Protein AF-A0A3N5KAL6-F1 (afdb_monomer)

Nearest PDB structures (foldseek):
  6qvi-assembly3_C  TM=2.677E-01  e=1.259E-05  Thermus thermophilus HB27

Foldseek 3Di:
DVVVVVVVVVVVVVVVVVVVVVQVVQLVVQLVVQVVQQVVLVVVVQVVCLVPVPDQWDFQCDDPQKGKTKGWDADPDPLDRKIKIWMKIWHDDVPGIRIWIKIFMKALWDLPQLAQEEAQAEEAAFEAPDLPDPPFFEEFAFACVQFFDDCPRGTDQAGEYEYPDHYYAHYSYHGSHEYEYDHDPDDDDDDDHYDHDDDGDDAFADDPDDADEEPQAEALGEAEDEPDEHHYQEYHAYHNYEYEYDAYEYEYEYQAEYEEEELYEYYDGVGYAYEYEYNHHPLDAHEYAYEYNYEHRYEYHELRYEYEYYAAAEYNAHYYYNYYAYPQPPVPPDDDHHNHHYYTHHHPNSSPNIDRRVRGIDTDPPRIDIDDD

Mean predicted aligned error: 8.41 Å

pLDDT: mean 84.39, std 14.91, range [38.31, 98.56]

Solvent-accessible surface area (backbone atoms only — not comparable to full-atom values): 18563 Å² total; per-residue (Å²): 109,68,68,61,53,50,52,52,53,52,52,53,51,52,53,52,51,54,55,48,51,52,51,52,52,52,50,51,52,34,36,53,49,6,42,53,28,15,52,53,42,47,54,48,50,37,54,46,36,36,77,36,80,78,60,62,57,51,72,69,43,77,42,88,89,27,32,23,30,36,45,47,44,77,35,95,73,63,89,52,64,30,33,33,35,40,18,41,6,36,18,82,47,97,94,53,67,27,65,27,37,38,37,34,38,32,25,19,46,44,56,74,41,76,33,33,36,34,8,56,71,20,40,23,48,48,31,20,70,44,80,82,47,82,74,48,14,35,34,30,21,24,36,61,89,80,41,61,95,33,82,82,85,34,44,29,68,65,23,33,37,33,21,31,99,50,7,44,43,48,26,54,49,51,66,49,38,39,42,20,51,54,74,59,93,70,89,62,78,82,85,93,46,81,49,81,72,72,87,77,86,71,82,36,51,54,76,99,66,83,66,40,69,53,79,55,38,47,64,63,29,73,50,75,37,68,54,42,80,45,43,23,44,28,44,43,31,26,38,47,13,34,38,36,47,70,77,43,65,30,37,39,41,26,49,38,42,33,42,35,28,35,49,21,33,38,32,38,83,83,63,39,52,34,36,40,36,34,32,43,48,73,82,59,82,24,40,39,38,40,24,39,48,23,37,36,25,26,36,39,44,12,58,46,18,39,33,28,46,17,40,50,20,38,35,44,20,26,39,34,18,12,22,35,35,36,76,55,62,64,72,87,85,50,93,54,45,20,78,36,21,47,32,37,39,16,32,58,65,42,40,77,45,69,46,66,32,84,56,54,45,40,74,43,84,89,43,70,42,79,53,84,132

Secondary structure (DSSP, 8-state):
-HHHHHHHHHHHHHHHHHHHHHHHHHHHHHHHHHHHHHHHHHHHHHHHHHH-TT--EEEEEEETTEEEEEEEEE-SS-SSSEEEEEEEEEEEETTEEEEEEEEEEEESEE--TTSSEEESSS-EEEEBS-SS-SSPEEEEEE-GGGSS--TTTSEES--EEEESSS-EEEESEEESSEEES-B--SS------BPPP-PPPPPPPPPS-PPBPP--B-TT-EEEEPSEEEEES-EEE-TT-EEEESSS-EEEEESS-EEE-TT-EES-SSS---EEEES-S--S-EEEEE-TT-EEEEEEEEEEEEEE--TT-EEEEEEEEEEEE-TT--TTSS---BSS--EEEEEGGGGG--EE-SS--EEPTT--EEE--

Sequence (373 aa):
MLVMAVLLLAGTAFLTISSTEDQIAHNQAASAHALLSAEAGLHRAIARLSADATYAGETGVPLGSGTASIGVSTAAQQVCLSKDLDVVASVAVRGGQAQSRIRATADQAIYPFRWSLFAANGPLILSSLDASASPRSGVDSYDSRLGPYDAVVNGGGRANVGARGSGVILANVDLLGGAAGEWVTSSPTAATHLGRAGETPVPLAEPSATWSDDPNVEAGGTLTLAPGTHYYTSLTLGNDARVLAASGPVTLYVRGNVEAGNNVVIGAEPGEKPLLVTNSGTGALSTFRTGEDFHLYGGLYGTNTNVVLGDRTIIHGSVIGRRISGPLSSWEDGPCCNQKAPTVHFDRAMTNRAVCTHSAFSIRRGTWREIFP

Structure (mmCIF, N/CA/C/O backbone):
data_AF-A0A3N5KAL6-F1
#
_entry.id   AF-A0A3N5KAL6-F1
#
loop_
_atom_site.group_PDB
_atom_site.id
_atom_site.type_symbol
_atom_site.label_atom_id
_atom_site.label_alt_id
_atom_site.label_comp_id
_atom_site.label_asym_id
_atom_site.label_entity_id
_atom_site.label_seq_id
_atom_site.pdbx_PDB_ins_code
_atom_site.Cartn_x
_atom_site.Cartn_y
_atom_site.Cartn_z
_atom_site.occupancy
_atom_site.B_iso_or_equiv
_atom_site.auth_seq_id
_atom_site.auth_comp_id
_atom_site.auth_asym_id
_atom_site.auth_atom_id
_atom_site.pdbx_PDB_model_num
ATOM 1 N N . MET A 1 1 ? -62.254 -3.203 50.223 1.00 82.00 1 MET A N 1
ATOM 2 C CA . MET A 1 1 ? -60.912 -3.813 50.384 1.00 82.00 1 MET A CA 1
ATOM 3 C C . MET A 1 1 ? -60.319 -4.312 49.069 1.00 82.00 1 MET A C 1
ATOM 5 O O . MET A 1 1 ? -59.157 -4.028 48.824 1.00 82.00 1 MET A O 1
ATOM 9 N N . LEU A 1 2 ? -61.091 -4.971 48.194 1.00 91.94 2 LEU A N 1
ATOM 10 C CA . LEU A 1 2 ? -60.580 -5.515 46.925 1.00 91.94 2 LEU A CA 1
ATOM 11 C C . LEU A 1 2 ? -59.932 -4.458 46.003 1.00 91.94 2 LEU A C 1
ATOM 13 O O . LEU A 1 2 ? -58.840 -4.681 45.500 1.00 91.94 2 LEU A O 1
ATOM 17 N N . VAL A 1 3 ? -60.532 -3.269 45.871 1.00 91.38 3 VAL A N 1
ATOM 18 C CA . VAL A 1 3 ? -59.971 -2.163 45.062 1.00 91.38 3 VAL A CA 1
ATOM 19 C C . VAL A 1 3 ? -58.605 -1.687 45.580 1.00 91.38 3 VAL A C 1
ATOM 21 O O . VAL A 1 3 ? -57.692 -1.463 44.797 1.00 91.38 3 VAL A O 1
ATOM 24 N N . MET A 1 4 ? -58.435 -1.593 46.902 1.00 94.25 4 MET A N 1
ATOM 25 C CA . MET A 1 4 ? -57.161 -1.215 47.532 1.00 94.25 4 MET A CA 1
ATOM 26 C C . MET A 1 4 ? -56.073 -2.271 47.298 1.00 94.25 4 MET A C 1
ATOM 28 O O . MET A 1 4 ? -54.943 -1.922 46.974 1.00 94.25 4 MET A O 1
ATOM 32 N N . ALA A 1 5 ? -56.422 -3.559 47.394 1.00 93.88 5 ALA A N 1
ATOM 33 C CA . ALA A 1 5 ? -55.487 -4.648 47.115 1.00 93.88 5 ALA A CA 1
ATOM 34 C C . ALA A 1 5 ? -55.029 -4.651 45.645 1.00 93.88 5 ALA A C 1
ATOM 36 O O . ALA A 1 5 ? -53.842 -4.807 45.374 1.00 93.88 5 ALA A O 1
ATOM 37 N N . VAL A 1 6 ? -55.945 -4.409 44.701 1.00 93.62 6 VAL A N 1
ATOM 38 C CA . VAL A 1 6 ? -55.619 -4.323 43.268 1.00 93.62 6 VAL A CA 1
ATOM 39 C C . VAL A 1 6 ? -54.725 -3.119 42.963 1.00 93.62 6 VAL A C 1
ATOM 41 O O . VAL A 1 6 ? -53.752 -3.265 42.228 1.00 93.62 6 VAL A O 1
ATOM 44 N N . LEU A 1 7 ? -54.992 -1.949 43.554 1.00 94.31 7 LEU A N 1
ATOM 45 C CA . LEU A 1 7 ? -54.148 -0.761 43.369 1.00 94.31 7 LEU A CA 1
ATOM 46 C C . LEU A 1 7 ? -52.735 -0.959 43.930 1.00 94.31 7 LEU A C 1
ATOM 48 O O . LEU A 1 7 ? -51.768 -0.512 43.319 1.00 94.31 7 LEU A O 1
ATOM 52 N N . LEU A 1 8 ? -52.602 -1.660 45.057 1.00 96.38 8 LEU A N 1
ATOM 53 C CA . LEU A 1 8 ? -51.301 -1.952 45.656 1.00 96.38 8 LEU A CA 1
ATOM 54 C C . LEU A 1 8 ? -50.504 -2.973 44.824 1.00 96.38 8 LEU A C 1
ATOM 56 O O . LEU A 1 8 ? -49.303 -2.798 44.618 1.00 96.38 8 LEU A O 1
ATOM 60 N N . LEU A 1 9 ? -51.170 -3.993 44.272 1.00 94.19 9 LEU A N 1
ATOM 61 C CA . LEU A 1 9 ? -50.557 -4.940 43.332 1.00 94.19 9 LEU A CA 1
ATOM 62 C C . LEU A 1 9 ? -50.134 -4.258 42.024 1.00 94.19 9 LEU A C 1
ATOM 64 O O . LEU A 1 9 ? -49.019 -4.467 41.555 1.00 94.19 9 LEU A O 1
ATOM 68 N N . ALA A 1 10 ? -50.982 -3.395 41.462 1.00 92.62 10 ALA A N 1
ATOM 69 C CA . ALA A 1 10 ? -50.636 -2.630 40.269 1.00 92.62 10 ALA A CA 1
ATOM 70 C C . ALA A 1 10 ? -49.452 -1.685 40.538 1.00 92.62 10 ALA A C 1
ATOM 72 O O . ALA A 1 10 ? -48.491 -1.672 39.774 1.00 92.62 10 ALA A O 1
ATOM 73 N N . GLY A 1 11 ? -49.471 -0.946 41.653 1.00 95.75 11 GLY A N 1
ATOM 74 C CA . GLY A 1 11 ? -48.394 -0.025 42.028 1.00 95.75 11 GLY A CA 1
ATOM 75 C C . GLY A 1 11 ? -47.047 -0.723 42.239 1.00 95.75 11 GLY A C 1
ATOM 76 O O . GLY A 1 11 ? -46.027 -0.258 41.737 1.00 95.75 11 GLY A O 1
ATOM 77 N N . THR A 1 12 ? -47.033 -1.870 42.922 1.00 95.12 12 THR A N 1
ATOM 78 C CA . THR A 1 12 ? -45.804 -2.665 43.119 1.00 95.12 12 THR A CA 1
ATOM 79 C C . THR A 1 12 ? -45.273 -3.256 41.811 1.00 95.12 12 THR A C 1
ATOM 81 O O . THR A 1 12 ? -44.060 -3.248 41.592 1.00 95.12 12 THR A O 1
ATOM 84 N N . ALA A 1 13 ? -46.154 -3.693 40.906 1.00 92.50 13 ALA A N 1
ATOM 85 C CA . ALA A 1 13 ? -45.764 -4.143 39.572 1.00 92.50 13 ALA A CA 1
ATOM 86 C C . ALA A 1 13 ? -45.137 -3.008 38.742 1.00 92.50 13 ALA A C 1
ATOM 88 O O . ALA A 1 13 ? -44.054 -3.194 38.188 1.00 92.50 13 ALA A O 1
ATOM 89 N N . PHE A 1 14 ? -45.744 -1.814 38.719 1.00 93.81 14 PHE A N 1
ATOM 90 C CA . PHE A 1 14 ? -45.189 -0.651 38.011 1.00 93.81 14 PHE A CA 1
ATOM 91 C C . PHE A 1 14 ? -43.823 -0.222 38.553 1.00 93.81 14 PHE A C 1
ATOM 93 O O . PHE A 1 14 ? -42.915 0.044 37.769 1.00 93.81 14 PHE A O 1
ATOM 100 N N . LEU A 1 15 ? -43.644 -0.202 39.878 1.00 94.75 15 LEU A N 1
ATOM 101 C CA . LEU A 1 15 ? -42.353 0.129 40.489 1.00 94.75 15 LEU A CA 1
ATOM 102 C C . LEU A 1 15 ? -41.271 -0.903 40.147 1.00 94.75 15 LEU A C 1
ATOM 104 O O . LEU A 1 15 ? -40.118 -0.538 39.929 1.00 94.75 15 LEU A O 1
ATOM 108 N N . THR A 1 16 ? -41.642 -2.181 40.059 1.00 93.44 16 THR A N 1
ATOM 109 C CA . THR A 1 16 ? -40.709 -3.260 39.707 1.00 93.44 16 THR A CA 1
ATOM 110 C C . THR A 1 16 ? -40.307 -3.188 38.233 1.00 93.44 16 THR A C 1
ATOM 112 O O . THR A 1 16 ? -39.123 -3.314 37.921 1.00 93.44 16 THR A O 1
ATOM 115 N N . ILE A 1 17 ? -41.260 -2.928 37.330 1.00 93.00 17 ILE A N 1
ATOM 116 C CA . ILE A 1 17 ? -40.985 -2.716 35.900 1.00 93.00 17 ILE A CA 1
ATOM 117 C C . ILE A 1 17 ? -40.085 -1.491 35.723 1.00 93.00 17 ILE A C 1
ATOM 119 O O . ILE A 1 17 ? -39.024 -1.610 35.122 1.00 93.00 17 ILE A O 1
ATOM 123 N N . SER A 1 18 ? -40.435 -0.359 36.341 1.00 94.88 18 SER A N 1
ATOM 124 C CA . SER A 1 18 ? -39.641 0.872 36.262 1.00 94.88 18 SER A CA 1
ATOM 125 C C . SER A 1 18 ? -38.220 0.683 36.809 1.00 94.88 18 SER A C 1
ATOM 127 O O . SER A 1 18 ? -37.261 1.112 36.175 1.00 94.88 18 SER A O 1
ATOM 129 N N . SER A 1 19 ? -38.053 -0.029 37.931 1.00 93.38 19 SER A N 1
ATOM 130 C CA . SER A 1 19 ? -36.722 -0.354 38.459 1.00 93.38 19 SER A CA 1
ATOM 131 C C . SER A 1 19 ? -35.933 -1.297 37.547 1.00 93.38 19 SER A C 1
ATOM 133 O O . SER A 1 19 ? -34.705 -1.241 37.550 1.00 93.38 19 SER A O 1
ATOM 135 N N . THR A 1 20 ? -36.603 -2.189 36.816 1.00 93.62 20 THR A N 1
ATOM 136 C CA . THR A 1 20 ? -35.945 -3.113 35.881 1.00 93.62 20 THR A CA 1
ATOM 137 C C . THR A 1 20 ? -35.507 -2.372 34.620 1.00 93.62 20 THR A C 1
ATOM 139 O O . THR A 1 20 ? -34.385 -2.559 34.161 1.00 93.62 20 THR A O 1
ATOM 142 N N . GLU A 1 21 ? -36.350 -1.485 34.091 1.00 94.62 21 GLU A N 1
ATOM 143 C CA . GLU A 1 21 ? -36.026 -0.632 32.943 1.00 94.62 21 GLU A CA 1
ATOM 144 C C . GLU A 1 21 ? -34.865 0.319 33.250 1.00 94.62 21 GLU A C 1
ATOM 146 O O . GLU A 1 21 ? -33.948 0.428 32.440 1.00 94.62 21 GLU A O 1
ATOM 151 N N . ASP A 1 22 ? -34.846 0.932 34.439 1.00 93.69 22 ASP A N 1
ATOM 152 C CA . ASP A 1 22 ? -33.732 1.778 34.887 1.00 93.69 22 ASP A CA 1
ATOM 153 C C . ASP A 1 22 ? -32.416 0.984 34.972 1.00 93.69 22 ASP A C 1
ATOM 155 O O . ASP A 1 22 ? -31.379 1.423 34.474 1.00 93.69 22 ASP A O 1
ATOM 159 N N . GLN A 1 23 ? -32.456 -0.244 35.505 1.00 92.38 23 GLN A N 1
ATOM 160 C CA . GLN A 1 23 ? -31.284 -1.126 35.534 1.00 92.38 23 GLN A CA 1
ATOM 161 C C . GLN A 1 23 ? -30.815 -1.529 34.131 1.00 92.38 23 GLN A C 1
ATOM 163 O O . GLN A 1 23 ? -29.610 -1.545 33.874 1.00 92.38 23 GLN A O 1
ATOM 168 N N . ILE A 1 24 ? -31.736 -1.836 33.213 1.00 91.69 24 ILE A N 1
ATOM 169 C CA . ILE A 1 24 ? -31.400 -2.162 31.821 1.00 91.69 24 ILE A CA 1
ATOM 170 C C . ILE A 1 24 ? -30.761 -0.953 31.137 1.00 91.69 24 ILE A C 1
ATOM 172 O O . ILE A 1 24 ? -29.702 -1.099 30.527 1.00 91.69 24 ILE A O 1
ATOM 176 N N . ALA A 1 25 ? -31.354 0.234 31.274 1.00 93.75 25 ALA A N 1
ATOM 177 C CA . ALA A 1 25 ? -30.825 1.465 30.696 1.00 93.75 25 ALA A CA 1
ATOM 178 C C . ALA A 1 25 ? -29.429 1.789 31.250 1.00 93.75 25 ALA A C 1
ATOM 180 O O . ALA A 1 25 ? -28.516 2.110 30.487 1.00 93.75 25 ALA A O 1
ATOM 181 N N . HIS A 1 26 ? -29.226 1.629 32.561 1.00 93.75 26 HIS A N 1
ATOM 182 C CA . HIS A 1 26 ? -27.926 1.838 33.194 1.00 93.75 26 HIS A CA 1
ATOM 183 C C . HIS A 1 26 ? -26.874 0.829 32.710 1.00 93.75 26 HIS A C 1
ATOM 185 O O . HIS A 1 26 ? -25.746 1.213 32.400 1.00 93.75 26 HIS A O 1
ATOM 191 N N . ASN A 1 27 ? -27.241 -0.449 32.576 1.00 92.44 27 ASN A N 1
ATOM 192 C CA . ASN A 1 27 ? -26.346 -1.488 32.062 1.00 92.44 27 ASN A CA 1
ATOM 193 C C . ASN A 1 27 ? -25.993 -1.269 30.583 1.00 92.44 27 ASN A C 1
ATOM 195 O O . ASN A 1 27 ? -24.839 -1.455 30.199 1.00 92.44 27 ASN A O 1
ATOM 199 N N . GLN A 1 28 ? -26.951 -0.834 29.757 1.00 94.25 28 GLN A N 1
ATOM 200 C CA . GLN A 1 28 ? -26.705 -0.479 28.356 1.00 94.25 28 GLN A CA 1
ATOM 201 C C . GLN A 1 28 ? -25.764 0.723 28.239 1.00 94.25 28 GLN A C 1
ATOM 203 O O . GLN A 1 28 ? -24.794 0.670 27.483 1.00 94.25 28 GLN A O 1
ATOM 208 N N . ALA A 1 29 ? -25.996 1.777 29.028 1.00 95.69 29 ALA A N 1
ATOM 209 C CA . ALA A 1 29 ? -25.113 2.939 29.069 1.00 95.69 29 ALA A CA 1
ATOM 210 C C . ALA A 1 29 ? -23.692 2.552 29.511 1.00 95.69 29 ALA A C 1
ATOM 212 O O . ALA A 1 29 ? -22.712 2.961 28.890 1.00 95.69 29 ALA A O 1
ATOM 213 N N . ALA A 1 30 ? -23.565 1.707 30.535 1.00 95.56 30 ALA A N 1
ATOM 214 C CA . ALA A 1 30 ? -22.272 1.238 31.014 1.00 95.56 30 ALA A CA 1
ATOM 215 C C . ALA A 1 30 ? -21.548 0.319 30.019 1.00 95.56 30 ALA A C 1
ATOM 217 O O . ALA A 1 30 ? -20.328 0.396 29.905 1.00 95.56 30 ALA A O 1
ATOM 218 N N . SER A 1 31 ? -22.277 -0.515 29.272 1.00 94.75 31 SER A N 1
ATOM 219 C CA . SER A 1 31 ? -21.713 -1.329 28.189 1.00 94.75 31 SER A CA 1
ATOM 220 C C . SER A 1 31 ? -21.174 -0.452 27.056 1.00 94.75 31 SER A C 1
ATOM 222 O O . SER A 1 31 ? -20.032 -0.640 26.635 1.00 94.75 31 SER A O 1
ATOM 224 N N . ALA A 1 32 ? -21.927 0.572 26.640 1.00 95.31 32 ALA A N 1
ATOM 225 C CA . ALA A 1 32 ? -21.455 1.552 25.663 1.00 95.31 32 ALA A CA 1
ATOM 226 C C . ALA A 1 32 ? -20.221 2.319 26.173 1.00 95.31 32 ALA A C 1
ATOM 228 O O . ALA A 1 32 ? -19.259 2.516 25.433 1.00 95.31 32 ALA A O 1
ATOM 229 N N . HIS A 1 33 ? -20.204 2.701 27.455 1.00 96.06 33 HIS A N 1
ATOM 230 C CA . HIS A 1 33 ? -19.036 3.331 28.073 1.00 96.06 33 HIS A CA 1
ATOM 231 C C . HIS A 1 33 ? -17.826 2.390 28.106 1.00 96.06 33 HIS A C 1
ATOM 233 O O . HIS A 1 33 ? -16.720 2.825 27.801 1.00 96.06 33 HIS A O 1
ATOM 239 N N . ALA A 1 34 ? -18.018 1.108 28.428 1.00 96.12 34 ALA A N 1
ATOM 240 C CA . ALA A 1 34 ? -16.944 0.121 28.409 1.00 96.12 34 ALA A CA 1
ATOM 241 C C . ALA A 1 34 ? -16.367 -0.051 26.995 1.00 96.12 34 ALA A C 1
ATOM 243 O O . ALA A 1 34 ? -15.148 -0.102 26.851 1.00 96.12 34 ALA A O 1
ATOM 244 N N . LEU A 1 35 ? -17.205 -0.063 25.952 1.00 95.50 35 LEU A N 1
ATOM 245 C CA . LEU A 1 35 ? -16.745 -0.110 24.561 1.00 95.50 35 LEU A CA 1
ATOM 246 C C . LEU A 1 35 ? -15.907 1.125 24.198 1.00 95.50 35 LEU A C 1
ATOM 248 O O . LEU A 1 35 ? -14.783 0.982 23.724 1.00 95.50 35 LEU A O 1
ATOM 252 N N . LEU A 1 36 ? -16.399 2.332 24.495 1.00 95.81 36 LEU A N 1
ATOM 253 C CA . LEU A 1 36 ? -15.657 3.574 24.243 1.00 95.81 36 LEU A CA 1
ATOM 254 C C . LEU A 1 36 ? -14.333 3.625 25.024 1.00 95.81 36 LEU A C 1
ATOM 256 O O . LEU A 1 36 ? -13.312 4.074 24.501 1.00 95.81 36 LEU A O 1
ATOM 260 N N . SER A 1 37 ? -14.310 3.126 26.263 1.00 96.44 37 SER A N 1
ATOM 261 C CA . SER A 1 37 ? -13.076 2.981 27.043 1.00 96.44 37 SER A CA 1
ATOM 262 C C . SER A 1 37 ? -12.120 1.952 26.428 1.00 96.44 37 SER A C 1
ATOM 264 O O . SER A 1 37 ? -10.907 2.168 26.464 1.00 96.44 37 SER A O 1
ATOM 266 N N . ALA A 1 38 ? -12.620 0.864 25.834 1.00 95.94 38 ALA A N 1
ATOM 267 C CA . ALA A 1 38 ? -11.792 -0.104 25.114 1.00 95.94 38 ALA A CA 1
ATOM 268 C C . ALA A 1 38 ? -11.208 0.500 23.826 1.00 95.94 38 ALA A C 1
ATOM 270 O O . ALA A 1 38 ? -10.023 0.312 23.551 1.00 95.94 38 ALA A O 1
ATOM 271 N N . GLU A 1 39 ? -11.981 1.290 23.075 1.00 95.25 39 GLU A N 1
ATOM 272 C CA . GLU A 1 39 ? -11.487 2.034 21.907 1.00 95.25 39 GLU A CA 1
ATOM 273 C C . GLU A 1 39 ? -10.416 3.055 22.307 1.00 95.25 39 GLU A C 1
ATOM 275 O O . GLU A 1 39 ? -9.346 3.116 21.698 1.00 95.25 39 GLU A O 1
ATOM 280 N N . ALA A 1 40 ? -10.644 3.806 23.388 1.00 96.00 40 ALA A N 1
ATOM 281 C CA . ALA A 1 40 ? -9.646 4.714 23.945 1.00 96.00 40 ALA A CA 1
ATOM 282 C C . ALA A 1 40 ? -8.370 3.967 24.377 1.00 96.00 40 ALA A C 1
ATOM 284 O O . ALA A 1 40 ? -7.258 4.445 24.139 1.00 96.00 40 ALA A O 1
ATOM 285 N N . GLY A 1 41 ? -8.514 2.774 24.963 1.00 96.94 41 GLY A N 1
ATOM 286 C CA . GLY A 1 41 ? -7.397 1.901 25.319 1.00 96.94 41 GLY A CA 1
ATOM 287 C C . GLY A 1 41 ? -6.626 1.412 24.094 1.00 96.94 41 GLY A C 1
ATOM 288 O O . GLY A 1 41 ? -5.396 1.421 24.103 1.00 96.94 41 GLY A O 1
ATOM 289 N N . LEU A 1 42 ? -7.325 1.080 23.006 1.00 96.69 42 LEU A N 1
ATOM 290 C CA . LEU A 1 42 ? -6.716 0.702 21.733 1.00 96.69 42 LEU A CA 1
ATOM 291 C C . LEU A 1 42 ? -5.921 1.864 21.121 1.00 96.69 42 LEU A C 1
ATOM 293 O O . LEU A 1 42 ? -4.758 1.694 20.753 1.00 96.69 42 LEU A O 1
ATOM 297 N N . HIS A 1 43 ? -6.503 3.064 21.070 1.00 95.50 43 HIS A N 1
ATOM 298 C CA . HIS A 1 43 ? -5.809 4.264 20.595 1.00 95.50 43 HIS A CA 1
ATOM 299 C C . HIS A 1 43 ? -4.591 4.609 21.458 1.00 95.50 43 HIS A C 1
ATOM 301 O O . HIS A 1 43 ? -3.534 4.953 20.923 1.00 95.50 43 HIS A O 1
ATOM 307 N N . ARG A 1 44 ? -4.697 4.452 22.784 1.00 96.56 44 ARG A N 1
ATOM 308 C CA . ARG A 1 44 ? -3.558 4.589 23.698 1.00 96.56 44 ARG A CA 1
ATOM 309 C C . ARG A 1 44 ? -2.466 3.570 23.383 1.00 96.56 44 ARG A C 1
ATOM 311 O O . ARG A 1 44 ? -1.304 3.960 23.316 1.00 96.56 44 ARG A O 1
ATOM 318 N N . ALA A 1 45 ? -2.817 2.301 23.176 1.00 96.62 45 ALA A N 1
ATOM 319 C CA . ALA A 1 45 ? -1.860 1.246 22.849 1.00 96.62 45 ALA A CA 1
ATOM 320 C C . ALA A 1 45 ? -1.074 1.576 21.571 1.00 96.62 45 ALA A C 1
ATOM 322 O O . ALA A 1 45 ? 0.145 1.443 21.547 1.00 96.62 45 ALA A O 1
ATOM 323 N N . ILE A 1 46 ? -1.749 2.086 20.539 1.00 95.12 46 ILE A N 1
ATOM 324 C CA . ILE A 1 46 ? -1.120 2.506 19.277 1.00 95.12 46 ILE A CA 1
ATOM 325 C C . ILE A 1 46 ? -0.190 3.701 19.485 1.00 95.12 46 ILE A C 1
ATOM 327 O O . ILE A 1 46 ? 0.924 3.712 18.960 1.00 95.12 46 ILE A O 1
ATOM 331 N N . ALA A 1 47 ? -0.621 4.697 20.262 1.00 94.31 47 ALA A N 1
ATOM 332 C CA . ALA A 1 47 ? 0.209 5.853 20.584 1.00 94.31 47 ALA A CA 1
ATOM 333 C C . ALA A 1 47 ? 1.465 5.438 21.368 1.00 94.31 47 ALA A C 1
ATOM 335 O O . ALA A 1 47 ? 2.562 5.902 21.061 1.00 94.31 47 ALA A O 1
ATOM 336 N N . ARG A 1 48 ? 1.323 4.516 22.331 1.00 96.38 48 ARG A N 1
ATOM 337 C CA . ARG A 1 48 ? 2.442 3.932 23.081 1.00 96.38 48 ARG A CA 1
ATOM 338 C C . ARG A 1 48 ? 3.380 3.145 22.179 1.00 96.38 48 ARG A C 1
ATOM 340 O O . ARG A 1 48 ? 4.570 3.411 22.215 1.00 96.38 48 ARG A O 1
ATOM 347 N N . LEU A 1 49 ? 2.852 2.267 21.330 1.00 94.81 49 LEU A N 1
ATOM 348 C CA . LEU A 1 49 ? 3.643 1.490 20.373 1.00 94.81 49 LEU A CA 1
ATOM 349 C C . LEU A 1 49 ? 4.389 2.362 19.363 1.00 94.81 49 LEU A C 1
ATOM 351 O O . LEU A 1 49 ? 5.500 2.034 18.960 1.00 94.81 49 LEU A O 1
ATOM 355 N N . SER A 1 50 ? 3.790 3.480 18.959 1.00 91.00 50 SER A N 1
ATOM 356 C CA . SER A 1 50 ? 4.432 4.443 18.060 1.00 91.00 50 SER A CA 1
ATOM 357 C C . SER A 1 50 ? 5.554 5.229 18.746 1.00 91.00 50 SER A C 1
ATOM 359 O O . SER A 1 50 ? 6.469 5.682 18.070 1.00 91.00 50 SER A O 1
ATOM 361 N N . ALA A 1 51 ? 5.496 5.397 20.072 1.00 92.12 51 ALA A N 1
ATOM 362 C CA . ALA A 1 51 ? 6.566 6.010 20.859 1.00 92.12 51 ALA A CA 1
ATOM 363 C C . ALA A 1 51 ? 7.643 4.995 21.290 1.00 92.12 51 ALA A C 1
ATOM 365 O O . ALA A 1 51 ? 8.813 5.348 21.398 1.00 92.12 51 ALA A O 1
ATOM 366 N N . ASP A 1 52 ? 7.243 3.747 21.537 1.00 94.06 52 ASP A N 1
ATOM 367 C CA . ASP A 1 52 ? 8.086 2.638 21.970 1.00 94.06 52 ASP A CA 1
ATOM 368 C C . ASP A 1 52 ? 7.553 1.314 21.399 1.00 94.06 52 ASP A C 1
ATOM 370 O O . ASP A 1 52 ? 6.585 0.728 21.891 1.00 94.06 52 ASP A O 1
ATOM 374 N N . ALA A 1 53 ? 8.231 0.803 20.373 1.00 90.94 53 ALA A N 1
ATOM 375 C CA . ALA A 1 53 ? 7.878 -0.446 19.704 1.00 90.94 53 ALA A CA 1
ATOM 376 C C . ALA A 1 53 ? 7.998 -1.700 20.603 1.00 90.94 53 ALA A C 1
ATOM 378 O O . ALA A 1 53 ? 7.511 -2.779 20.234 1.00 90.94 53 ALA A O 1
ATOM 379 N N . THR A 1 54 ? 8.645 -1.575 21.770 1.00 94.81 54 THR A N 1
ATOM 380 C CA . THR A 1 54 ? 8.801 -2.637 22.776 1.00 94.81 54 THR A CA 1
ATOM 381 C C . THR A 1 54 ? 7.706 -2.632 23.843 1.00 94.81 54 THR A C 1
ATOM 383 O O . THR A 1 54 ? 7.674 -3.534 24.681 1.00 94.81 54 THR A O 1
ATOM 386 N N . TYR A 1 55 ? 6.766 -1.682 23.778 1.00 96.56 55 TYR A N 1
ATOM 387 C CA . TYR A 1 55 ? 5.628 -1.592 24.687 1.00 96.56 55 TYR A CA 1
ATOM 388 C C . TYR A 1 55 ? 4.870 -2.925 24.810 1.00 96.56 55 TYR A C 1
ATOM 390 O O . TYR A 1 55 ? 4.327 -3.449 23.834 1.00 96.56 55 TYR A O 1
ATOM 398 N N . ALA A 1 56 ? 4.823 -3.460 26.032 1.00 97.25 56 ALA A N 1
ATOM 399 C CA . ALA A 1 56 ? 4.246 -4.771 26.339 1.00 97.25 56 ALA A CA 1
ATOM 400 C C . ALA A 1 56 ? 2.770 -4.718 26.782 1.00 97.25 56 ALA A C 1
ATOM 402 O O . ALA A 1 56 ? 2.151 -5.764 26.974 1.00 97.25 56 ALA A O 1
ATOM 403 N N . GLY A 1 57 ? 2.202 -3.518 26.941 1.00 97.38 57 GLY A N 1
ATOM 404 C CA . GLY A 1 57 ? 0.862 -3.316 27.491 1.00 97.38 57 GLY A CA 1
ATOM 405 C C . GLY A 1 57 ? 0.855 -2.657 28.872 1.00 97.38 57 GLY A C 1
ATOM 406 O O . GLY A 1 57 ? 1.896 -2.354 29.451 1.00 97.38 57 GLY A O 1
ATOM 407 N N . GLU A 1 58 ? -0.344 -2.415 29.393 1.00 97.94 58 GLU A N 1
ATOM 408 C CA . GLU A 1 58 ? -0.604 -1.795 30.699 1.00 97.94 58 GLU A CA 1
ATOM 409 C C . GLU A 1 58 ? -1.873 -2.418 31.303 1.00 97.94 58 GLU A C 1
ATOM 411 O O . GLU A 1 58 ? -2.794 -2.776 30.576 1.00 97.94 58 GLU A O 1
ATOM 416 N N . THR A 1 59 ? -1.975 -2.513 32.629 1.00 98.00 59 THR A N 1
ATOM 417 C CA . THR A 1 59 ? -3.179 -3.023 33.313 1.00 98.00 59 THR A CA 1
ATOM 418 C C . THR A 1 59 ? -3.790 -1.965 34.218 1.00 98.00 59 THR A C 1
ATOM 420 O O . THR A 1 59 ? -3.058 -1.252 34.901 1.00 98.00 59 THR A O 1
ATOM 423 N N . GLY A 1 60 ? -5.123 -1.903 34.280 1.00 96.25 60 GLY A N 1
ATOM 424 C CA . GLY A 1 60 ? -5.831 -1.011 35.205 1.00 96.25 60 GLY A CA 1
ATOM 425 C C . GLY A 1 60 ? -5.652 0.481 34.903 1.00 96.25 60 GLY A C 1
ATOM 426 O O . GLY A 1 60 ? -5.691 1.301 35.817 1.00 96.25 60 GLY A O 1
ATOM 427 N N . VAL A 1 61 ? -5.445 0.845 33.636 1.00 97.38 61 VAL A N 1
ATOM 428 C CA . VAL A 1 61 ? -5.265 2.238 33.215 1.00 97.38 61 VAL A CA 1
ATOM 429 C C . VAL A 1 61 ? -6.594 2.980 33.344 1.00 97.38 61 VAL A C 1
ATOM 431 O O . VAL A 1 61 ? -7.563 2.558 32.711 1.00 97.38 61 VAL A O 1
ATOM 434 N N . PRO A 1 62 ? -6.675 4.085 34.104 1.00 97.12 62 PRO A N 1
ATOM 435 C CA . PRO A 1 62 ? -7.896 4.877 34.167 1.00 97.12 62 PRO A CA 1
ATOM 436 C C . PRO A 1 62 ? -8.143 5.574 32.822 1.00 97.12 62 PRO A C 1
ATOM 438 O O . PRO A 1 62 ? -7.285 6.308 32.328 1.00 97.12 62 PRO A O 1
ATOM 441 N N . LEU A 1 63 ? -9.320 5.351 32.231 1.00 96.06 63 LEU A N 1
ATOM 442 C CA . LEU A 1 63 ? -9.764 5.960 30.973 1.00 96.06 63 LEU A CA 1
ATOM 443 C C . LEU A 1 63 ? -11.188 6.496 31.143 1.00 96.06 63 LEU A C 1
ATOM 445 O O . LEU A 1 63 ? -12.173 5.771 30.989 1.00 96.06 63 LEU A O 1
ATOM 449 N N . GLY A 1 64 ? -11.291 7.783 31.480 1.00 93.69 64 GLY A N 1
ATOM 450 C CA . GLY A 1 64 ? -12.568 8.410 31.815 1.00 93.69 64 GLY A CA 1
ATOM 451 C C . GLY A 1 64 ? -13.123 7.860 33.130 1.00 93.69 64 GLY A C 1
ATOM 452 O O . GLY A 1 64 ? -12.478 7.983 34.167 1.00 93.69 64 GLY A O 1
ATOM 453 N N . SER A 1 65 ? -14.319 7.267 33.083 1.00 92.25 65 SER A N 1
ATOM 454 C CA . SER A 1 65 ? -15.000 6.667 34.244 1.00 92.25 65 SER A CA 1
ATOM 455 C C . SER A 1 65 ? -14.714 5.170 34.442 1.00 92.25 65 SER A C 1
ATOM 457 O O . SER A 1 65 ? -15.164 4.596 35.432 1.00 92.25 65 SER A O 1
ATOM 459 N N . GLY A 1 66 ? -13.976 4.537 33.524 1.00 95.62 66 GLY A N 1
ATOM 460 C CA . GLY A 1 66 ? -13.612 3.120 33.581 1.00 95.62 66 GLY A CA 1
ATOM 461 C C . GLY A 1 66 ? -12.110 2.881 33.719 1.00 95.62 66 GLY A C 1
ATOM 462 O O . GLY A 1 66 ? -11.298 3.811 33.754 1.00 95.62 66 GLY A O 1
ATOM 463 N N . THR A 1 67 ? -11.734 1.607 33.758 1.00 97.81 67 THR A N 1
ATOM 464 C CA . THR A 1 67 ? -10.344 1.154 33.644 1.00 97.81 67 THR A CA 1
ATOM 465 C C . THR A 1 67 ? -10.173 0.268 32.415 1.00 97.81 67 THR A C 1
ATOM 467 O O . THR A 1 67 ? -11.117 -0.389 31.982 1.00 97.81 67 THR A O 1
ATOM 470 N N . ALA A 1 68 ? -8.975 0.242 31.836 1.00 98.00 68 ALA A N 1
ATOM 471 C CA . ALA A 1 68 ? -8.634 -0.659 30.742 1.00 98.00 68 ALA A CA 1
ATOM 472 C C . ALA A 1 68 ? -7.349 -1.435 31.029 1.00 98.00 68 ALA A C 1
ATOM 474 O O . ALA A 1 68 ? -6.389 -0.913 31.598 1.00 98.00 68 ALA A O 1
ATOM 475 N N . SER A 1 69 ? -7.337 -2.686 30.591 1.00 98.25 69 SER A N 1
ATOM 476 C CA . SER A 1 69 ? -6.163 -3.543 30.514 1.00 98.25 69 SER A CA 1
ATOM 477 C C . SER A 1 69 ? -5.851 -3.793 29.045 1.00 98.25 69 SER A C 1
ATOM 479 O O . SER A 1 69 ? -6.707 -4.236 28.286 1.00 98.25 69 SER A O 1
ATOM 481 N N . ILE A 1 70 ? -4.629 -3.471 28.647 1.00 98.25 70 ILE A N 1
ATOM 482 C CA . ILE A 1 70 ? -4.113 -3.524 27.285 1.00 98.25 70 ILE A CA 1
ATOM 483 C C . ILE A 1 70 ? -3.057 -4.626 27.253 1.00 98.25 70 ILE A C 1
ATOM 485 O O . ILE A 1 70 ? -2.004 -4.486 27.870 1.00 98.25 70 ILE A O 1
ATOM 489 N N . GLY A 1 71 ? -3.331 -5.705 26.531 1.00 97.56 71 GLY A N 1
ATOM 490 C CA . GLY A 1 71 ? -2.362 -6.736 26.182 1.00 97.56 71 GLY A CA 1
ATOM 491 C C . GLY A 1 71 ? -1.755 -6.467 24.809 1.00 97.56 71 GLY A C 1
ATOM 492 O O . GLY A 1 71 ? -2.474 -6.136 23.863 1.00 97.56 71 GLY A O 1
ATOM 493 N N . VAL A 1 72 ? -0.437 -6.628 24.694 1.00 97.25 72 VAL A N 1
ATOM 494 C CA . VAL A 1 72 ? 0.289 -6.538 23.423 1.00 97.25 72 VAL A CA 1
ATOM 495 C C . VAL A 1 72 ? 1.089 -7.815 23.212 1.00 97.25 72 VAL A C 1
ATOM 497 O O . VAL A 1 72 ? 1.835 -8.249 24.087 1.00 97.25 72 VAL A O 1
ATOM 500 N N . SER A 1 73 ? 0.960 -8.413 22.033 1.00 96.06 73 SER A N 1
ATOM 501 C CA . SER A 1 73 ? 1.711 -9.608 21.644 1.00 96.06 73 SER A CA 1
ATOM 502 C C . SER A 1 73 ? 2.242 -9.486 20.217 1.00 96.06 73 SER A C 1
ATOM 504 O O . SER A 1 73 ? 1.845 -8.602 19.458 1.00 96.06 73 SER A O 1
ATOM 506 N N . THR A 1 74 ? 3.206 -10.325 19.846 1.00 93.06 74 THR A N 1
ATOM 507 C CA . THR A 1 74 ? 3.701 -10.389 18.465 1.00 93.06 74 THR A CA 1
ATOM 508 C C . THR A 1 74 ? 2.654 -11.034 17.570 1.00 93.06 74 THR A C 1
ATOM 510 O O . THR A 1 74 ? 2.199 -12.134 17.882 1.00 93.06 74 THR A O 1
ATOM 513 N N . ALA A 1 75 ? 2.319 -10.391 16.450 1.00 89.12 75 ALA A N 1
ATOM 514 C CA . ALA A 1 75 ? 1.362 -10.961 15.511 1.00 89.12 75 ALA A CA 1
ATOM 515 C C . ALA A 1 75 ? 1.915 -12.235 14.858 1.00 89.12 75 ALA A C 1
ATOM 517 O O . ALA A 1 75 ? 3.095 -12.295 14.502 1.00 89.12 75 ALA A O 1
ATOM 518 N N . ALA A 1 76 ? 1.052 -13.235 14.662 1.00 83.00 76 ALA A N 1
ATOM 519 C CA . ALA A 1 76 ? 1.432 -14.500 14.024 1.00 83.00 76 ALA A CA 1
ATOM 520 C C . ALA A 1 76 ? 1.830 -14.326 12.546 1.00 83.00 76 ALA A C 1
ATOM 522 O O . ALA A 1 76 ? 2.655 -15.074 12.027 1.00 83.00 76 ALA A O 1
ATOM 523 N N . GLN A 1 77 ? 1.253 -13.329 11.869 1.00 76.69 77 GLN A N 1
ATOM 524 C CA . GLN A 1 77 ? 1.614 -12.939 10.508 1.00 76.69 77 GLN A CA 1
ATOM 525 C C . GLN A 1 77 ? 2.298 -11.576 10.544 1.00 76.69 77 GLN A C 1
ATOM 527 O O . GLN A 1 77 ? 1.638 -10.545 10.673 1.00 76.69 77 GLN A O 1
ATOM 532 N N . GLN A 1 78 ? 3.623 -11.574 10.428 1.00 73.25 78 GLN A N 1
ATOM 533 C CA . GLN A 1 78 ? 4.404 -10.347 10.318 1.00 73.25 78 GLN A CA 1
ATOM 534 C C . GLN A 1 78 ? 4.512 -9.945 8.850 1.00 73.25 78 GLN A C 1
ATOM 536 O O . GLN A 1 78 ? 5.063 -10.684 8.038 1.00 73.25 78 GLN A O 1
ATOM 541 N N . VAL A 1 79 ? 3.967 -8.778 8.509 1.00 69.69 79 VAL A N 1
ATOM 542 C CA . VAL A 1 79 ? 4.219 -8.142 7.204 1.00 69.69 79 VAL A CA 1
ATOM 543 C C . VAL A 1 79 ? 5.381 -7.154 7.322 1.00 69.69 79 VAL A C 1
ATOM 545 O O . VAL A 1 79 ? 6.253 -7.102 6.463 1.00 69.69 79 VAL A O 1
ATOM 548 N N . CYS A 1 80 ? 5.399 -6.412 8.428 1.00 84.19 80 CYS A N 1
ATOM 549 C CA . CYS A 1 80 ? 6.483 -5.549 8.888 1.00 84.19 80 CYS A CA 1
ATOM 550 C C . CYS A 1 80 ? 6.674 -5.835 10.389 1.00 84.19 80 CYS A C 1
ATOM 552 O O . CYS A 1 80 ? 6.589 -6.988 10.817 1.00 84.19 80 CYS A O 1
ATOM 554 N N . LEU A 1 81 ? 6.825 -4.801 11.223 1.00 86.31 81 LEU A N 1
ATOM 555 C CA . LEU A 1 81 ? 6.588 -4.941 12.655 1.00 86.31 81 LEU A CA 1
ATOM 556 C C . LEU A 1 81 ? 5.077 -4.898 12.937 1.00 86.31 81 LEU A C 1
ATOM 558 O O . LEU A 1 81 ? 4.458 -3.833 12.889 1.00 86.31 81 LEU A O 1
ATOM 562 N N . SER A 1 82 ? 4.504 -6.068 13.218 1.00 91.06 82 SER A N 1
ATOM 563 C CA . SER A 1 82 ? 3.077 -6.258 13.499 1.00 91.06 82 SER A CA 1
ATOM 564 C C . SER A 1 82 ? 2.860 -6.734 14.938 1.00 91.06 82 SER A C 1
ATOM 566 O O . SER A 1 82 ? 3.577 -7.612 15.437 1.00 91.06 82 SER A O 1
ATOM 568 N N . LYS A 1 83 ? 1.868 -6.158 15.617 1.00 94.06 83 LYS A N 1
ATOM 569 C CA . LYS A 1 83 ? 1.495 -6.472 17.002 1.00 94.06 83 LYS A CA 1
ATOM 570 C C . LYS A 1 83 ? 0.006 -6.774 17.086 1.00 94.06 83 LYS A C 1
ATOM 572 O O . LYS A 1 83 ? -0.800 -6.025 16.542 1.00 94.06 83 LYS A O 1
ATOM 577 N N . ASP A 1 84 ? -0.352 -7.824 17.810 1.00 95.69 84 ASP A N 1
ATOM 578 C CA . ASP A 1 84 ? -1.741 -8.094 18.169 1.00 95.69 84 ASP A CA 1
ATOM 579 C C . ASP A 1 84 ? -2.058 -7.403 19.496 1.00 95.69 84 ASP A C 1
ATOM 581 O O . ASP A 1 84 ? -1.339 -7.560 20.489 1.00 95.69 84 ASP A O 1
ATOM 585 N N . LEU A 1 85 ? -3.128 -6.611 19.481 1.00 96.62 85 LEU A N 1
ATOM 586 C CA . LEU A 1 85 ? -3.632 -5.821 20.595 1.00 96.62 85 LEU A CA 1
ATOM 587 C C . LEU A 1 85 ? -4.916 -6.455 21.117 1.00 96.62 85 LEU A C 1
ATOM 589 O O . LEU A 1 85 ? -5.828 -6.762 20.346 1.00 96.62 85 LEU A O 1
ATOM 593 N N . ASP A 1 86 ? -4.988 -6.614 22.431 1.00 97.56 86 ASP A N 1
ATOM 594 C CA . ASP A 1 86 ? -6.148 -7.144 23.137 1.00 97.56 86 ASP A CA 1
ATOM 595 C C . ASP A 1 86 ? -6.490 -6.205 24.289 1.00 97.56 86 ASP A C 1
ATOM 597 O O . ASP A 1 86 ? -5.770 -6.134 25.283 1.00 97.56 86 ASP A O 1
ATOM 601 N N . VAL A 1 87 ? -7.560 -5.432 24.135 1.00 97.38 87 VAL A N 1
ATOM 602 C CA . VAL A 1 87 ? -7.958 -4.413 25.108 1.00 97.38 87 VAL A CA 1
ATOM 603 C C . VAL A 1 87 ? -9.240 -4.849 25.787 1.00 97.38 87 VAL A C 1
ATOM 605 O O . VAL A 1 87 ? -10.254 -5.049 25.125 1.00 97.38 87 VAL A O 1
ATOM 608 N N . VAL A 1 88 ? -9.198 -4.964 27.111 1.00 97.81 88 VAL A N 1
ATOM 609 C CA . VAL A 1 88 ? -10.360 -5.235 27.959 1.00 97.81 88 VAL A CA 1
ATOM 610 C C . VAL A 1 88 ? -10.612 -4.008 28.817 1.00 97.81 88 VAL A C 1
ATOM 612 O O . VAL A 1 88 ? -9.782 -3.665 29.658 1.00 97.81 88 VAL A O 1
ATOM 615 N N . ALA A 1 89 ? -11.748 -3.350 28.621 1.00 97.50 89 ALA A N 1
ATOM 616 C CA . ALA A 1 89 ? -12.171 -2.236 29.458 1.00 97.50 89 ALA A CA 1
ATOM 617 C C . ALA A 1 89 ? -13.321 -2.641 30.375 1.00 97.50 89 ALA A C 1
ATOM 619 O O . ALA A 1 89 ? -14.126 -3.509 30.040 1.00 97.50 89 ALA A O 1
ATOM 620 N N . SER A 1 90 ? -13.371 -2.006 31.541 1.00 97.31 90 SER A N 1
ATOM 621 C CA . SER A 1 90 ? -14.298 -2.309 32.620 1.00 97.31 90 SER A CA 1
ATOM 622 C C . SER A 1 90 ? -14.829 -1.011 33.224 1.00 97.31 90 SER A C 1
ATOM 624 O O . SER A 1 90 ? -14.058 -0.109 33.559 1.00 97.31 90 SER A O 1
ATOM 626 N N . VAL A 1 91 ? -16.147 -0.913 33.373 1.00 97.31 91 VAL A N 1
ATOM 627 C CA . VAL A 1 91 ? -16.836 0.208 34.023 1.00 97.31 91 VAL A CA 1
ATOM 628 C C . VAL A 1 91 ? -17.644 -0.345 35.189 1.00 97.31 91 VAL A C 1
ATOM 630 O O . VAL A 1 91 ? -18.403 -1.303 35.033 1.00 97.31 91 VAL A O 1
ATOM 633 N N . ALA A 1 92 ? -17.485 0.249 36.371 1.00 95.94 92 ALA A N 1
ATOM 634 C CA . ALA A 1 92 ? -18.244 -0.163 37.544 1.00 95.94 92 ALA A CA 1
ATOM 635 C C . ALA A 1 92 ? -19.735 0.162 37.359 1.00 95.94 92 ALA A C 1
ATOM 637 O O . ALA A 1 92 ? -20.092 1.286 37.011 1.00 95.94 92 ALA A O 1
ATOM 638 N N . VAL A 1 93 ? -20.599 -0.814 37.636 1.00 95.00 93 VAL A N 1
ATOM 639 C CA . VAL A 1 93 ? -22.061 -0.659 37.641 1.00 95.00 93 VAL A CA 1
ATOM 640 C C . VAL A 1 93 ? -22.629 -1.138 38.967 1.00 95.00 93 VAL A C 1
ATOM 642 O O . VAL A 1 93 ? -21.971 -1.849 39.733 1.00 95.00 93 VAL A O 1
ATOM 645 N N . ARG A 1 94 ? -23.878 -0.776 39.262 1.00 91.31 94 ARG A N 1
ATOM 646 C CA . ARG A 1 94 ? -24.553 -1.276 40.461 1.00 91.31 94 ARG A CA 1
ATOM 647 C C . ARG A 1 94 ? -24.657 -2.805 40.398 1.00 91.31 94 ARG A C 1
ATOM 649 O O . ARG A 1 94 ? -25.389 -3.344 39.580 1.00 91.31 94 ARG A O 1
ATOM 656 N N . GLY A 1 95 ? -23.936 -3.491 41.285 1.00 90.81 95 GLY A N 1
ATOM 657 C CA . GLY A 1 95 ? -23.941 -4.955 41.369 1.00 90.81 95 GLY A CA 1
ATOM 658 C C . GLY A 1 95 ? -22.903 -5.669 40.496 1.00 90.81 95 GLY A C 1
ATOM 659 O O . GLY A 1 95 ? -22.947 -6.893 40.429 1.00 90.81 95 GLY A O 1
ATOM 660 N N . GLY A 1 96 ? -21.960 -4.959 39.860 1.00 94.00 96 GLY A N 1
ATOM 661 C CA . GLY A 1 96 ? -20.912 -5.617 39.078 1.00 94.00 96 GLY A CA 1
ATOM 662 C C . GLY A 1 96 ? -20.029 -4.682 38.253 1.00 94.00 96 GLY A C 1
ATOM 663 O O . GLY A 1 96 ? -19.742 -3.547 38.634 1.00 94.00 96 GLY A O 1
ATOM 664 N N . GLN A 1 97 ? -19.572 -5.194 37.113 1.00 95.69 97 GLN A N 1
ATOM 665 C CA . GLN A 1 97 ? -18.741 -4.490 36.140 1.00 95.69 97 GLN A CA 1
ATOM 666 C C . GLN A 1 97 ? -19.317 -4.747 34.743 1.00 95.69 97 GLN A C 1
ATOM 668 O O . GLN A 1 97 ? -19.561 -5.899 34.388 1.00 95.69 97 GLN A O 1
ATOM 673 N N . ALA A 1 98 ? -19.515 -3.696 33.952 1.00 96.00 98 ALA A N 1
ATOM 674 C CA . ALA A 1 98 ? -19.733 -3.829 32.517 1.00 96.00 98 ALA A CA 1
ATOM 675 C C . ALA A 1 98 ? -18.366 -3.936 31.834 1.00 96.00 98 ALA A C 1
ATOM 677 O O . ALA A 1 98 ? -17.493 -3.106 32.092 1.00 96.00 98 ALA A O 1
ATOM 678 N N . GLN A 1 99 ? -18.169 -4.949 30.990 1.00 97.19 99 GLN A N 1
ATOM 679 C CA . GLN A 1 99 ? -16.902 -5.189 30.300 1.00 97.19 99 GLN A CA 1
ATOM 680 C C . GLN A 1 99 ? -17.087 -5.202 28.787 1.00 97.19 99 GLN A C 1
ATOM 682 O O . GLN A 1 99 ? -18.096 -5.693 28.285 1.00 97.19 99 GLN A O 1
ATOM 687 N N . SER A 1 100 ? -16.090 -4.692 28.069 1.00 97.06 100 SER A N 1
ATOM 688 C CA . SER A 1 100 ? -15.976 -4.837 26.618 1.00 97.06 100 SER A CA 1
ATOM 689 C C . SER A 1 100 ? -14.549 -5.235 26.255 1.00 97.06 100 SER A C 1
ATOM 691 O O . SER A 1 100 ? -13.590 -4.828 26.922 1.00 97.06 100 SER A O 1
ATOM 693 N N . ARG A 1 101 ? -14.415 -6.061 25.215 1.00 97.31 101 ARG A N 1
ATOM 694 C CA . ARG A 1 101 ? -13.136 -6.565 24.718 1.00 97.31 101 ARG A CA 1
ATOM 695 C C . ARG A 1 101 ? -13.001 -6.293 23.228 1.00 97.31 101 ARG A C 1
ATOM 697 O O . ARG A 1 101 ? -13.816 -6.752 22.428 1.00 97.31 101 ARG A O 1
ATOM 704 N N . ILE A 1 102 ? -11.921 -5.616 22.856 1.00 96.06 102 ILE A N 1
ATOM 705 C CA . ILE A 1 102 ? -11.565 -5.327 21.467 1.00 96.06 102 ILE A CA 1
ATOM 706 C C . ILE A 1 102 ? -10.251 -6.024 21.138 1.00 96.06 102 ILE A C 1
ATOM 708 O O . ILE A 1 102 ? -9.271 -5.892 21.872 1.00 96.06 102 ILE A O 1
ATOM 712 N N . ARG A 1 103 ? -10.219 -6.718 19.995 1.00 95.56 103 ARG A N 1
ATOM 713 C CA . ARG A 1 103 ? -8.974 -7.190 19.382 1.00 95.56 103 ARG A CA 1
ATOM 714 C C . ARG A 1 103 ? -8.710 -6.469 18.071 1.00 95.56 103 ARG A C 1
ATOM 716 O O . ARG A 1 103 ? -9.636 -6.221 17.298 1.00 95.56 103 ARG A O 1
ATOM 723 N N . ALA A 1 104 ? -7.446 -6.152 17.830 1.00 94.62 104 ALA A N 1
ATOM 724 C CA . ALA A 1 104 ? -6.982 -5.559 16.583 1.00 94.62 104 ALA A CA 1
ATOM 725 C C . ALA A 1 104 ? -5.515 -5.919 16.334 1.00 94.62 104 ALA A C 1
ATOM 727 O O . ALA A 1 104 ? -4.764 -6.141 17.279 1.00 94.62 104 ALA A O 1
ATOM 728 N N . THR A 1 105 ? -5.090 -5.907 15.074 1.00 93.50 105 THR A N 1
ATOM 729 C CA . THR A 1 105 ? -3.668 -5.966 14.721 1.00 93.50 105 THR A CA 1
ATOM 730 C C . THR A 1 105 ? -3.205 -4.559 14.362 1.00 93.50 105 THR A C 1
ATOM 732 O O . THR A 1 105 ? -3.863 -3.858 13.590 1.00 93.50 105 THR A O 1
ATOM 735 N N . ALA A 1 106 ? -2.082 -4.130 14.925 1.00 92.06 106 ALA A N 1
ATOM 736 C CA . ALA A 1 106 ? -1.423 -2.881 14.587 1.00 92.06 106 ALA A CA 1
ATOM 737 C C . ALA A 1 106 ? -0.125 -3.160 13.823 1.00 92.06 106 ALA A C 1
ATOM 739 O O . ALA A 1 106 ? 0.703 -3.949 14.275 1.00 92.06 106 ALA A O 1
ATOM 740 N N . ASP A 1 107 ? 0.070 -2.469 12.702 1.00 90.94 107 ASP A N 1
ATOM 741 C CA . ASP A 1 107 ? 1.244 -2.613 11.841 1.00 90.94 107 ASP A CA 1
ATOM 742 C C . ASP A 1 107 ? 2.003 -1.286 11.741 1.00 90.94 107 ASP A C 1
ATOM 744 O O . ASP A 1 107 ? 1.390 -0.224 11.589 1.00 90.94 107 ASP A O 1
ATOM 748 N N . GLN A 1 108 ? 3.336 -1.338 11.714 1.00 88.50 108 GLN A N 1
ATOM 749 C CA . GLN A 1 108 ? 4.173 -0.236 11.214 1.00 88.50 108 GLN A CA 1
ATOM 750 C C . GLN A 1 108 ? 4.249 -0.250 9.684 1.00 88.50 108 GLN A C 1
ATOM 752 O O . GLN A 1 108 ? 5.323 -0.356 9.082 1.00 88.50 108 GLN A O 1
ATOM 757 N N . ALA A 1 109 ? 3.088 -0.199 9.043 1.00 86.19 109 ALA A N 1
ATOM 758 C CA . ALA A 1 109 ? 2.987 -0.242 7.599 1.00 86.19 109 ALA A CA 1
ATOM 759 C C . ALA A 1 109 ? 1.885 0.679 7.086 1.00 86.19 109 ALA A C 1
ATOM 761 O O . ALA A 1 109 ? 0.897 0.950 7.767 1.00 86.19 109 ALA A O 1
ATOM 762 N N . ILE A 1 110 ? 2.055 1.124 5.848 1.00 83.69 110 ILE A N 1
ATOM 763 C CA . ILE A 1 110 ? 1.009 1.761 5.053 1.00 83.69 110 ILE A CA 1
ATOM 76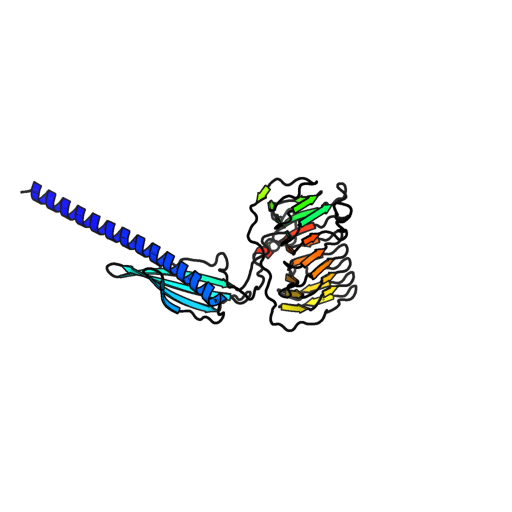4 C C . ILE A 1 110 ? 0.609 0.828 3.916 1.00 83.69 110 ILE A C 1
ATOM 766 O O . ILE A 1 110 ? 1.392 -0.013 3.482 1.00 83.69 110 ILE A O 1
ATOM 770 N N . TYR A 1 111 ? -0.602 1.009 3.401 1.00 85.00 111 TYR A N 1
ATOM 771 C CA . TYR A 1 111 ? -1.146 0.241 2.279 1.00 85.00 111 TYR A CA 1
ATOM 772 C C . TYR A 1 111 ? -1.454 1.205 1.131 1.00 85.00 111 TYR A C 1
ATOM 774 O O . TYR A 1 111 ? -2.606 1.602 0.929 1.00 85.00 111 TYR A O 1
ATOM 782 N N . PRO A 1 112 ? -0.416 1.697 0.436 1.00 80.88 112 PRO A N 1
ATOM 783 C CA . PRO A 1 112 ? -0.555 2.892 -0.379 1.00 80.88 112 PRO A CA 1
ATOM 784 C C . PRO A 1 112 ? -1.176 2.592 -1.753 1.00 80.88 112 PRO A C 1
ATOM 786 O O . PRO A 1 112 ? -1.777 3.481 -2.359 1.00 80.88 112 PRO A O 1
ATOM 789 N N . PHE A 1 113 ? -1.123 1.337 -2.210 1.00 83.75 113 PHE A N 1
ATOM 790 C CA . PHE A 1 113 ? -1.560 0.865 -3.532 1.00 83.75 113 PHE A CA 1
ATOM 791 C C . PHE A 1 113 ? -3.082 0.720 -3.683 1.00 83.75 113 PHE A C 1
ATOM 793 O O . PHE A 1 113 ? -3.588 -0.247 -4.244 1.00 83.75 113 PHE A O 1
ATOM 800 N N . ARG A 1 114 ? -3.835 1.700 -3.179 1.00 80.31 114 ARG A N 1
ATOM 801 C CA . ARG A 1 114 ? -5.277 1.845 -3.448 1.00 80.31 114 ARG A CA 1
ATOM 802 C C . ARG A 1 114 ? -5.575 2.602 -4.748 1.00 80.31 114 ARG A C 1
ATOM 804 O O . ARG A 1 114 ? -6.730 2.685 -5.158 1.00 80.31 114 ARG A O 1
ATOM 811 N N . TRP A 1 115 ? -4.541 3.183 -5.349 1.00 78.88 115 TRP A N 1
ATOM 812 C CA . TRP A 1 115 ? -4.582 3.937 -6.598 1.00 78.88 115 TRP A CA 1
ATOM 813 C C . TRP A 1 115 ? -3.797 3.181 -7.665 1.00 78.88 115 TRP A C 1
ATOM 815 O O . TRP A 1 115 ? -2.824 2.510 -7.335 1.00 78.88 115 TRP A O 1
ATOM 825 N N . SER A 1 116 ? -4.168 3.319 -8.933 1.00 80.62 116 SER A N 1
ATOM 826 C CA . SER A 1 116 ? -3.332 2.863 -10.047 1.00 80.62 116 SER A CA 1
ATOM 827 C C . SER A 1 116 ? -2.122 3.777 -10.220 1.00 80.62 116 SER A C 1
ATOM 829 O O . SER A 1 116 ? -0.991 3.310 -10.313 1.00 80.62 116 SER A O 1
ATOM 831 N N . LEU A 1 117 ? -2.370 5.087 -10.174 1.00 84.44 117 LEU A N 1
ATOM 832 C CA . LEU A 1 117 ? -1.377 6.147 -10.259 1.00 84.44 117 LEU A CA 1
ATOM 833 C C . LEU A 1 117 ? -1.670 7.214 -9.207 1.00 84.44 117 LEU A C 1
ATOM 835 O O . LEU A 1 117 ? -2.810 7.675 -9.095 1.00 84.44 117 LEU A O 1
ATOM 839 N N . PHE A 1 118 ? -0.647 7.641 -8.468 1.00 85.75 118 PHE A N 1
ATOM 840 C CA . PHE A 1 118 ? -0.773 8.745 -7.520 1.00 85.75 118 PHE A CA 1
ATOM 841 C C . PHE A 1 118 ? 0.442 9.680 -7.541 1.00 85.75 118 PHE A C 1
ATOM 843 O O . PHE A 1 118 ? 1.561 9.245 -7.266 1.00 85.75 118 PHE A O 1
ATOM 850 N N . ALA A 1 119 ? 0.221 10.971 -7.811 1.00 81.69 119 ALA A N 1
ATOM 851 C CA . ALA A 1 119 ? 1.250 12.011 -7.707 1.00 81.69 119 ALA A CA 1
ATOM 852 C C . ALA A 1 119 ? 1.148 12.765 -6.367 1.00 81.69 119 ALA A C 1
ATOM 854 O O . ALA A 1 119 ? 0.177 13.470 -6.090 1.00 81.69 119 ALA A O 1
ATOM 855 N N . ALA A 1 120 ? 2.151 12.595 -5.508 1.00 78.06 120 ALA A N 1
ATOM 856 C CA . ALA A 1 120 ? 2.100 12.995 -4.107 1.00 78.06 120 ALA A CA 1
ATOM 857 C C . ALA A 1 120 ? 2.331 14.486 -3.852 1.00 78.06 120 ALA A C 1
ATOM 859 O O . ALA A 1 120 ? 1.751 15.006 -2.904 1.00 78.06 120 ALA A O 1
ATOM 860 N N . ASN A 1 121 ? 3.164 15.166 -4.644 1.00 70.25 121 ASN A N 1
ATOM 861 C CA . ASN A 1 121 ? 3.494 16.588 -4.456 1.00 70.25 121 ASN A CA 1
ATOM 862 C C . ASN A 1 121 ? 3.773 17.281 -5.804 1.00 70.25 121 ASN A C 1
ATOM 864 O O . ASN A 1 121 ? 4.707 18.072 -5.930 1.00 70.25 121 ASN A O 1
ATOM 868 N N . GLY A 1 122 ? 3.015 16.930 -6.837 1.00 66.25 122 GLY A N 1
ATOM 869 C CA . GLY A 1 122 ? 3.228 17.422 -8.191 1.00 66.25 122 GLY A CA 1
ATOM 870 C C . GLY A 1 122 ? 2.125 16.959 -9.134 1.00 66.25 122 GLY A C 1
ATOM 871 O O . GLY A 1 122 ? 1.257 16.181 -8.728 1.00 66.25 122 GLY A O 1
ATOM 872 N N . PRO A 1 123 ? 2.123 17.453 -10.382 1.00 70.44 123 PRO A N 1
ATOM 873 C CA . PRO A 1 123 ? 1.084 17.088 -11.322 1.00 70.44 123 PRO A CA 1
ATOM 874 C C . PRO A 1 123 ? 1.235 15.615 -11.712 1.00 70.44 123 PRO A C 1
ATOM 876 O O . PRO A 1 123 ? 2.348 15.118 -11.925 1.00 70.44 123 PRO A O 1
ATOM 879 N N . LEU A 1 124 ? 0.105 14.923 -11.822 1.00 78.25 124 LEU A N 1
ATOM 880 C CA . LEU A 1 124 ? 0.015 13.685 -12.590 1.00 78.25 124 LEU A CA 1
ATOM 881 C C . LEU A 1 124 ? -0.278 14.077 -14.036 1.00 78.25 124 LEU A C 1
ATOM 883 O O . LEU A 1 124 ? -1.345 14.626 -14.299 1.00 78.25 124 LEU A O 1
ATOM 887 N N . ILE A 1 125 ? 0.647 13.807 -14.956 1.00 76.06 125 ILE A N 1
ATOM 888 C CA . ILE A 1 125 ? 0.466 14.118 -16.377 1.00 76.06 125 ILE A CA 1
ATOM 889 C C . ILE A 1 125 ? 0.464 12.813 -17.164 1.00 76.06 125 ILE A C 1
ATOM 891 O O . ILE A 1 125 ? 1.502 12.167 -17.297 1.00 76.06 125 ILE A O 1
ATOM 895 N N . LEU A 1 126 ? -0.696 12.451 -17.708 1.00 73.88 126 LEU A N 1
ATOM 896 C CA . LEU A 1 126 ? -0.839 11.362 -18.669 1.00 73.88 126 LEU A CA 1
ATOM 897 C C . LEU A 1 126 ? -1.371 11.958 -19.961 1.00 73.88 126 LEU A C 1
ATOM 899 O O . LEU A 1 126 ? -2.452 12.537 -19.994 1.00 73.88 126 LEU A O 1
ATOM 903 N N . SER A 1 127 ? -0.597 11.856 -21.028 1.00 68.12 127 SER A N 1
ATOM 904 C CA . SER A 1 127 ? -0.965 12.438 -22.309 1.00 68.12 127 SER A CA 1
ATOM 905 C C . SER A 1 127 ? -0.475 11.546 -23.435 1.00 68.12 127 SER A C 1
ATOM 907 O O . SER A 1 127 ? 0.666 11.091 -23.383 1.00 68.12 127 SER A O 1
ATOM 909 N N . SER A 1 128 ? -1.324 11.314 -24.435 1.00 66.94 128 SER A N 1
ATOM 910 C CA . SER A 1 128 ? -0.903 10.863 -25.763 1.00 66.94 128 SER A CA 1
ATOM 911 C C . SER A 1 128 ? -0.983 12.046 -26.726 1.00 66.94 128 SER A C 1
ATOM 913 O O . SER A 1 128 ? -2.065 12.613 -26.898 1.00 66.94 128 SER A O 1
ATOM 915 N N . LEU A 1 129 ? 0.132 12.431 -27.356 1.00 63.66 129 LEU A N 1
ATOM 916 C CA . LEU A 1 129 ? 0.127 13.487 -28.386 1.00 63.66 129 LEU A CA 1
ATOM 917 C C . LEU A 1 129 ? -0.651 13.089 -29.631 1.00 63.66 129 LEU A C 1
ATOM 919 O O . LEU A 1 129 ? -1.277 13.929 -30.274 1.00 63.66 129 LEU A O 1
ATOM 923 N N . ASP A 1 130 ? -0.607 11.807 -29.963 1.00 66.38 130 ASP A N 1
ATOM 924 C CA . ASP A 1 130 ? -1.248 11.287 -31.149 1.00 66.38 130 ASP A CA 1
ATOM 925 C C . ASP A 1 130 ? -2.618 10.707 -30.775 1.00 66.38 130 ASP A C 1
ATOM 927 O O . ASP A 1 130 ? -2.733 9.613 -30.220 1.00 66.38 130 ASP A O 1
ATOM 931 N N . ALA A 1 131 ? -3.678 11.468 -31.060 1.00 62.00 131 ALA A N 1
ATOM 932 C CA . ALA A 1 131 ? -5.061 11.027 -30.865 1.00 62.00 131 ALA A CA 1
ATOM 933 C C . ALA A 1 131 ? -5.467 9.890 -31.826 1.00 62.00 131 ALA A C 1
ATOM 935 O O . ALA A 1 131 ? -6.489 9.231 -31.588 1.00 62.00 131 ALA A O 1
ATOM 936 N N . SER A 1 132 ? -4.685 9.683 -32.894 1.00 65.12 132 SER A N 1
ATOM 937 C CA . SER A 1 132 ? -4.840 8.607 -33.876 1.00 65.12 132 SER A CA 1
ATOM 938 C C . SER A 1 132 ? -3.990 7.373 -33.560 1.00 65.12 132 SER A C 1
ATOM 940 O O . SER A 1 132 ? -4.284 6.296 -34.078 1.00 65.12 132 SER A O 1
ATOM 942 N N . ALA A 1 133 ? -2.998 7.492 -32.668 1.00 63.38 133 ALA A N 1
ATOM 943 C CA . ALA A 1 133 ? -2.217 6.354 -32.212 1.00 63.38 133 ALA A CA 1
ATOM 944 C C . ALA A 1 133 ? -3.102 5.382 -31.425 1.00 63.38 133 ALA A C 1
ATOM 946 O O . ALA A 1 133 ? -3.731 5.728 -30.421 1.00 63.38 133 ALA A O 1
ATOM 947 N N . SER A 1 134 ? -3.131 4.142 -31.904 1.00 60.94 134 SER A N 1
ATOM 948 C CA . SER A 1 134 ? -3.628 2.986 -31.174 1.00 60.94 134 SER A CA 1
ATOM 949 C C . SER A 1 134 ? -2.418 2.138 -30.762 1.00 60.94 134 SER A C 1
ATOM 951 O O . SER A 1 134 ? -1.611 1.805 -31.635 1.00 60.94 134 SER A O 1
ATOM 953 N N . PRO A 1 135 ? -2.264 1.791 -29.472 1.00 64.00 135 PRO A N 1
ATOM 954 C CA . PRO A 1 135 ? -3.149 2.134 -28.356 1.00 64.00 135 PRO A CA 1
ATOM 955 C C . PRO A 1 135 ? -2.926 3.559 -27.807 1.00 64.00 135 PRO A C 1
ATOM 957 O O . PRO A 1 135 ? -1.823 4.104 -27.856 1.00 64.00 135 PRO A O 1
ATOM 960 N N . ARG A 1 136 ? -3.996 4.144 -27.256 1.00 74.06 136 ARG A N 1
ATOM 961 C CA . ARG A 1 136 ? -3.953 5.370 -26.443 1.00 74.06 136 ARG A CA 1
ATOM 962 C C . ARG A 1 136 ? -3.431 5.062 -25.040 1.00 74.06 136 ARG A C 1
ATOM 964 O O . ARG A 1 136 ? -3.322 3.899 -24.663 1.00 74.06 136 ARG A O 1
ATOM 971 N N . SER A 1 137 ? -3.149 6.101 -24.248 1.00 75.44 137 SER A N 1
ATOM 972 C CA . SER A 1 137 ? -2.778 5.906 -22.837 1.00 75.44 137 SER A CA 1
ATOM 973 C C . SER A 1 137 ? -3.960 5.259 -22.143 1.00 75.44 137 SER A C 1
ATOM 975 O O . SER A 1 137 ? -5.051 5.812 -22.196 1.00 75.44 137 SER A O 1
ATOM 977 N N . GLY A 1 138 ? -3.768 4.102 -21.525 1.00 80.88 138 GLY A N 1
ATOM 978 C CA . GLY A 1 138 ? -4.844 3.365 -20.870 1.00 80.88 138 GLY A CA 1
ATOM 979 C C . GLY A 1 138 ? -4.647 3.311 -19.364 1.00 80.88 138 GLY A C 1
ATOM 980 O O . GLY A 1 138 ? -3.524 3.128 -18.894 1.00 80.88 138 GLY A O 1
ATOM 981 N N . VAL A 1 139 ? -5.730 3.435 -18.600 1.00 81.81 139 VAL A N 1
ATOM 982 C CA . VAL A 1 139 ? -5.754 3.006 -17.198 1.00 81.81 139 VAL A CA 1
ATOM 983 C C . VAL A 1 139 ? -6.975 2.133 -16.957 1.00 81.81 139 VAL A C 1
ATOM 985 O O . VAL A 1 139 ? -8.113 2.600 -17.044 1.00 81.81 139 VAL A O 1
ATOM 988 N N . ASP A 1 140 ? -6.740 0.883 -16.586 1.00 84.12 140 ASP A N 1
ATOM 989 C CA . ASP A 1 140 ? -7.771 -0.091 -16.228 1.00 84.12 140 ASP A CA 1
ATOM 990 C C . ASP A 1 140 ? -7.392 -0.835 -14.942 1.00 84.12 140 ASP A C 1
ATOM 992 O O . ASP A 1 140 ? -6.394 -0.493 -14.304 1.00 84.12 140 ASP A O 1
ATOM 996 N N . SER A 1 141 ? -8.217 -1.787 -14.489 1.00 82.88 141 SER A N 1
ATOM 997 C CA . SER A 1 141 ? -7.812 -2.699 -13.414 1.00 82.88 141 SER A CA 1
ATOM 998 C C . SER A 1 141 ? -8.050 -4.159 -13.763 1.00 82.88 141 SER A C 1
ATOM 1000 O O . SER A 1 141 ? -8.799 -4.482 -14.677 1.00 82.88 141 SER A O 1
ATOM 1002 N N . TYR A 1 142 ? -7.433 -5.046 -12.994 1.00 84.50 142 TYR A N 1
ATOM 1003 C CA . TYR A 1 142 ? -7.614 -6.492 -13.023 1.00 84.50 142 TYR A CA 1
ATOM 1004 C C . TYR A 1 142 ? -7.286 -7.085 -11.650 1.00 84.50 142 TYR A C 1
ATOM 1006 O O . TYR A 1 142 ? -6.937 -6.359 -10.716 1.00 84.50 142 TYR A O 1
ATOM 1014 N N . ASP A 1 143 ? -7.451 -8.394 -11.493 1.00 82.44 143 ASP A N 1
ATOM 1015 C CA . ASP A 1 143 ? -7.064 -9.106 -10.275 1.00 82.44 143 ASP A CA 1
ATOM 1016 C C . ASP A 1 143 ? -6.177 -10.299 -10.621 1.00 82.44 143 ASP A C 1
ATOM 1018 O O . ASP A 1 143 ? -6.662 -11.335 -11.075 1.00 82.44 143 ASP A O 1
ATOM 1022 N N . SER A 1 144 ? -4.872 -10.168 -10.375 1.00 84.75 144 SER A N 1
ATOM 1023 C CA . SER A 1 144 ? -3.903 -11.211 -10.729 1.00 84.75 144 SER A CA 1
ATOM 1024 C C . SER A 1 144 ? -4.069 -12.521 -9.961 1.00 84.75 144 SER A C 1
ATOM 1026 O O . SER A 1 144 ? -3.520 -13.547 -10.356 1.00 84.75 144 SER A O 1
ATOM 1028 N N . ARG A 1 145 ? -4.868 -12.529 -8.885 1.00 83.75 145 ARG A N 1
ATOM 1029 C CA . ARG A 1 145 ? -5.227 -13.760 -8.165 1.00 83.75 145 ARG A CA 1
ATOM 1030 C C . ARG A 1 145 ? -6.133 -14.674 -8.992 1.00 83.75 145 ARG A C 1
ATOM 1032 O O . ARG A 1 145 ? -6.239 -15.852 -8.667 1.00 83.75 145 ARG A O 1
ATOM 1039 N N . LEU A 1 146 ? -6.798 -14.135 -10.017 1.00 83.06 146 LEU A N 1
ATOM 1040 C CA . LEU A 1 146 ? -7.709 -14.867 -10.903 1.00 83.06 146 LEU A CA 1
ATOM 1041 C C . LEU A 1 146 ? -7.015 -15.385 -12.174 1.00 83.06 146 LEU A C 1
ATOM 1043 O O . LEU A 1 146 ? -7.599 -16.173 -12.915 1.00 83.06 146 LEU A O 1
ATOM 1047 N N . GLY A 1 147 ? -5.764 -14.983 -12.410 1.00 84.94 147 GLY A N 1
ATOM 1048 C CA . GLY A 1 147 ? -4.963 -15.382 -13.563 1.00 84.94 147 GLY A CA 1
ATOM 1049 C C . GLY A 1 147 ? -4.239 -14.198 -14.208 1.00 84.94 147 GLY A C 1
ATOM 1050 O O . GLY A 1 147 ? -4.251 -13.096 -13.655 1.00 84.94 147 GLY A O 1
ATOM 1051 N N . PRO A 1 148 ? -3.600 -14.418 -15.372 1.00 86.00 148 PRO A N 1
ATOM 1052 C CA . PRO A 1 148 ? -2.976 -13.352 -16.147 1.00 86.00 148 PRO A CA 1
ATOM 1053 C C . PRO A 1 148 ? -3.979 -12.261 -16.524 1.00 86.00 148 PRO A C 1
ATOM 1055 O O . PRO A 1 148 ? -5.188 -12.517 -16.603 1.00 86.00 148 PRO A O 1
ATOM 1058 N N . TYR A 1 149 ? -3.460 -11.064 -16.796 1.00 84.50 149 TYR A N 1
ATOM 1059 C CA . TYR A 1 149 ? -4.251 -9.978 -17.355 1.00 84.50 149 TYR A CA 1
ATOM 1060 C C . TYR A 1 149 ? -5.011 -10.422 -18.614 1.00 84.50 149 TYR A C 1
ATOM 1062 O O . TYR A 1 149 ? -4.426 -10.753 -19.644 1.00 84.50 149 TYR A O 1
ATOM 1070 N N . ASP A 1 150 ? -6.336 -10.391 -18.510 1.00 84.06 150 ASP A N 1
ATOM 1071 C CA . ASP A 1 150 ? -7.278 -10.571 -19.604 1.00 84.06 150 ASP A CA 1
ATOM 1072 C C . ASP A 1 150 ? -8.408 -9.571 -19.369 1.00 84.06 150 ASP A C 1
ATOM 1074 O O . ASP A 1 150 ? -9.116 -9.649 -18.361 1.00 84.06 150 ASP A O 1
ATOM 1078 N N . ALA A 1 151 ? -8.560 -8.614 -20.283 1.00 78.62 151 ALA A N 1
ATOM 1079 C CA . ALA A 1 151 ? -9.529 -7.529 -20.150 1.00 78.62 151 ALA A CA 1
ATOM 1080 C C . ALA A 1 151 ? -10.992 -8.015 -20.095 1.00 78.62 151 ALA A C 1
ATOM 1082 O O . ALA A 1 151 ? -11.858 -7.294 -19.601 1.00 78.62 151 ALA A O 1
ATOM 1083 N N . VAL A 1 152 ? -11.277 -9.223 -20.594 1.00 78.94 152 VAL A N 1
ATOM 1084 C CA . VAL A 1 152 ? -12.618 -9.819 -20.657 1.00 78.94 152 VAL A CA 1
ATOM 1085 C C . VAL A 1 152 ? -12.856 -10.757 -19.476 1.00 78.94 152 VAL A C 1
ATOM 1087 O O . VAL A 1 152 ? -13.896 -10.676 -18.826 1.00 78.94 152 VAL A O 1
ATOM 1090 N N . VAL A 1 153 ? -11.905 -11.648 -19.196 1.00 77.88 153 VAL A N 1
ATOM 1091 C CA . VAL A 1 153 ? -12.054 -12.726 -18.207 1.00 77.88 153 VAL A CA 1
ATOM 1092 C C . VAL A 1 153 ? -11.702 -12.249 -16.799 1.00 77.88 153 VAL A C 1
ATOM 1094 O O . VAL A 1 153 ? -12.441 -12.519 -15.854 1.00 77.88 153 VAL A O 1
ATOM 1097 N N . ASN A 1 154 ? -10.604 -11.503 -16.666 1.00 74.69 154 ASN A N 1
ATOM 1098 C CA . ASN A 1 154 ? -10.036 -11.072 -15.385 1.00 74.69 154 ASN A CA 1
ATOM 1099 C C . ASN A 1 154 ? -10.059 -9.542 -15.213 1.00 74.69 154 ASN A C 1
ATOM 1101 O O . ASN A 1 154 ? -9.416 -9.004 -14.307 1.00 74.69 154 ASN A O 1
ATOM 1105 N N . GLY A 1 155 ? -10.822 -8.841 -16.057 1.00 69.56 155 GLY A N 1
ATOM 1106 C CA . GLY A 1 155 ? -10.988 -7.393 -16.032 1.00 69.56 155 GLY A CA 1
ATOM 1107 C C . GLY A 1 155 ? -11.614 -6.910 -14.722 1.00 69.56 155 GLY A C 1
ATOM 1108 O O . GLY A 1 155 ? -12.750 -7.222 -14.364 1.00 69.56 155 GLY A O 1
ATOM 1109 N N . GLY A 1 156 ? -10.874 -6.093 -13.989 1.00 58.88 156 GLY A N 1
ATOM 1110 C CA . GLY A 1 156 ? -11.354 -5.352 -12.839 1.00 58.88 156 GLY A CA 1
ATOM 1111 C C . GLY A 1 156 ? -11.928 -4.040 -13.349 1.00 58.88 156 GLY A C 1
ATOM 1112 O O . GL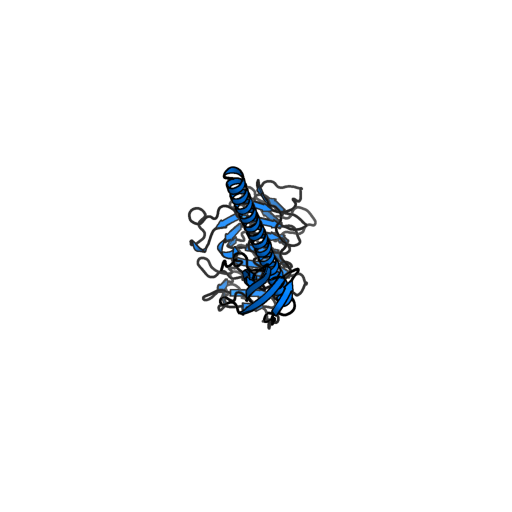Y A 1 156 ? -11.176 -3.164 -13.743 1.00 58.88 156 GLY A O 1
ATOM 1113 N N . GLY A 1 157 ? -13.248 -3.867 -13.321 1.00 65.25 157 GLY A N 1
ATOM 1114 C CA . GLY A 1 157 ? -13.908 -2.693 -13.917 1.00 65.25 157 GLY A CA 1
ATOM 1115 C C . GLY A 1 157 ? -13.166 -1.352 -13.747 1.00 65.25 157 GLY A C 1
ATOM 1116 O O . GLY A 1 157 ? -12.630 -0.842 -14.716 1.00 65.25 157 GLY A O 1
ATOM 1117 N N . ARG A 1 158 ? -13.108 -0.794 -12.523 1.00 67.50 158 ARG A N 1
ATOM 1118 C CA . ARG A 1 158 ? -12.629 0.582 -12.262 1.00 67.50 158 ARG A CA 1
ATOM 1119 C C . ARG A 1 158 ? -11.258 0.652 -11.572 1.00 67.50 158 ARG A C 1
ATOM 1121 O O . ARG A 1 158 ? -11.118 0.115 -10.473 1.00 67.50 158 ARG A O 1
ATOM 1128 N N . ALA A 1 159 ? -10.319 1.403 -12.156 1.00 66.06 159 ALA A N 1
ATOM 1129 C CA . ALA A 1 159 ? -9.068 1.870 -11.541 1.00 66.06 159 ALA A CA 1
ATOM 1130 C C . ALA A 1 159 ? -9.132 3.357 -11.174 1.00 66.06 159 ALA A C 1
ATOM 1132 O O . ALA A 1 159 ? -9.774 4.131 -11.876 1.00 66.06 159 ALA A O 1
ATOM 1133 N N . ASN A 1 160 ? -8.462 3.773 -10.097 1.00 75.94 160 ASN A N 1
ATOM 1134 C CA . ASN A 1 160 ? -8.469 5.175 -9.680 1.00 75.94 160 ASN A CA 1
ATOM 1135 C C . ASN A 1 160 ? -7.104 5.836 -9.878 1.00 75.94 160 ASN A C 1
ATOM 1137 O O . ASN A 1 160 ? -6.112 5.336 -9.351 1.00 75.94 160 ASN A O 1
ATOM 1141 N N . VAL A 1 161 ? -7.076 6.997 -10.533 1.00 78.62 161 VAL A N 1
ATOM 1142 C CA . VAL A 1 161 ? -5.900 7.883 -10.595 1.00 78.62 161 VAL A CA 1
ATOM 1143 C C . VAL A 1 161 ? -6.064 9.071 -9.650 1.00 78.62 161 VAL A C 1
ATOM 1145 O O . VAL A 1 161 ? -7.188 9.524 -9.418 1.00 78.62 161 VAL A O 1
ATOM 1148 N N . GLY A 1 162 ? -4.967 9.622 -9.126 1.00 78.25 162 GLY A N 1
ATOM 1149 C CA . GLY A 1 162 ? -5.056 10.875 -8.383 1.00 78.25 162 GLY A CA 1
ATOM 1150 C C . GLY A 1 162 ? -3.770 11.674 -8.209 1.00 78.25 162 GLY A C 1
ATOM 1151 O O . GLY A 1 162 ? -2.674 11.213 -8.517 1.00 78.25 162 GLY A O 1
ATOM 1152 N N . ALA A 1 163 ? -3.916 12.905 -7.723 1.00 74.50 163 ALA A N 1
ATOM 1153 C CA . ALA A 1 163 ? -2.796 13.794 -7.418 1.00 74.50 163 ALA A CA 1
ATOM 1154 C C . ALA A 1 163 ? -3.113 14.749 -6.260 1.00 74.50 163 ALA A C 1
ATOM 1156 O O . ALA A 1 163 ? -4.275 15.079 -6.007 1.00 74.50 163 ALA A O 1
ATOM 1157 N N . ARG A 1 164 ? -2.068 15.242 -5.589 1.00 75.25 164 ARG A N 1
ATOM 1158 C CA . ARG A 1 164 ? -2.154 16.274 -4.546 1.00 75.25 164 ARG A CA 1
ATOM 1159 C C . ARG A 1 164 ? -1.479 17.572 -4.992 1.00 75.25 164 ARG A C 1
ATOM 1161 O O . ARG A 1 164 ? -0.365 17.553 -5.503 1.00 75.25 164 ARG A O 1
ATOM 1168 N N . GLY A 1 165 ? -2.137 18.703 -4.722 1.00 55.34 165 GLY A N 1
ATOM 1169 C CA . GLY A 1 165 ? -1.539 20.048 -4.708 1.00 55.34 165 GLY A CA 1
ATOM 1170 C C . GLY A 1 165 ? -1.153 20.650 -6.064 1.00 55.34 165 GLY A C 1
ATOM 1171 O O . GLY A 1 165 ? -0.848 21.833 -6.130 1.00 55.34 165 GLY A O 1
ATOM 1172 N N . SER A 1 166 ? -1.152 19.867 -7.142 1.00 64.06 166 SER A N 1
ATOM 1173 C CA . SER A 1 166 ? -0.847 20.360 -8.497 1.00 64.06 166 SER A CA 1
ATOM 1174 C C . SER A 1 166 ? -1.696 19.705 -9.585 1.00 64.06 166 SER A C 1
ATOM 1176 O O . SER A 1 166 ? -1.465 19.923 -10.769 1.00 64.06 166 SER A O 1
ATOM 1178 N N . GLY A 1 167 ? -2.672 18.904 -9.167 1.00 69.00 167 GLY A N 1
ATOM 1179 C CA . GLY A 1 167 ? -3.724 18.395 -10.019 1.00 69.00 167 GLY A CA 1
ATOM 1180 C C . GLY A 1 167 ? -3.381 17.257 -10.976 1.00 69.00 167 GLY A C 1
ATOM 1181 O O . GLY A 1 167 ? -2.283 16.698 -10.973 1.00 69.00 167 GLY A O 1
ATOM 1182 N N . VAL A 1 168 ? -4.386 16.870 -11.757 1.00 73.62 168 VAL A N 1
ATOM 1183 C CA . VAL A 1 168 ? -4.337 15.767 -12.725 1.00 73.62 168 VAL A CA 1
ATOM 1184 C C . VAL A 1 168 ? -4.568 16.332 -14.131 1.00 73.62 168 VAL A C 1
ATOM 1186 O O . VAL A 1 168 ? -5.546 17.042 -14.354 1.00 73.62 168 VAL A O 1
ATOM 1189 N N . ILE A 1 169 ? -3.669 16.021 -15.069 1.00 73.81 169 ILE A N 1
ATOM 1190 C CA . ILE A 1 169 ? -3.738 16.411 -16.484 1.00 73.81 169 ILE A CA 1
ATOM 1191 C C . ILE A 1 169 ? -3.815 15.134 -17.324 1.00 73.81 169 ILE A C 1
ATOM 1193 O O . ILE A 1 169 ? -2.896 14.314 -17.292 1.00 73.81 169 ILE A O 1
ATOM 1197 N N . LEU A 1 170 ? -4.916 14.965 -18.063 1.00 73.94 170 LEU A N 1
ATOM 1198 C CA . LEU A 1 170 ? -5.217 13.765 -18.853 1.00 73.94 170 LEU A CA 1
ATOM 1199 C C . LEU A 1 170 ? -5.549 14.149 -20.294 1.00 73.94 170 LEU A C 1
ATOM 1201 O O . LEU A 1 170 ? -6.592 14.759 -20.526 1.00 73.94 170 LEU A O 1
ATOM 1205 N N . ALA A 1 171 ? -4.696 13.787 -21.256 1.00 72.88 171 ALA A N 1
ATOM 1206 C CA . ALA A 1 171 ? -4.918 14.023 -22.688 1.00 72.88 171 ALA A CA 1
ATOM 1207 C C . ALA A 1 171 ? -4.973 12.716 -23.462 1.00 72.88 171 ALA A C 1
ATOM 1209 O O . ALA A 1 171 ? -4.009 11.954 -23.437 1.00 72.88 171 ALA A O 1
ATOM 1210 N N . ASN A 1 172 ? -6.063 12.478 -24.197 1.00 70.75 172 ASN A N 1
ATOM 1211 C CA . ASN A 1 172 ? -6.195 11.284 -25.038 1.00 70.75 172 ASN A CA 1
ATOM 1212 C C . ASN A 1 172 ? -5.894 9.991 -24.245 1.00 70.75 172 ASN A C 1
ATOM 1214 O O . ASN A 1 172 ? -5.099 9.155 -24.677 1.00 70.75 172 ASN A O 1
ATOM 1218 N N . VAL A 1 173 ? -6.486 9.884 -23.049 1.00 74.00 173 VAL A N 1
ATOM 1219 C CA . VAL A 1 173 ? -6.336 8.746 -22.134 1.00 74.00 173 VAL A CA 1
ATOM 1220 C C . VAL A 1 173 ? -7.666 8.003 -22.044 1.00 74.00 173 VAL A C 1
ATOM 1222 O O . VAL A 1 173 ? -8.687 8.611 -21.722 1.00 74.00 173 VAL A O 1
ATOM 1225 N N . ASP A 1 174 ? -7.645 6.696 -22.270 1.00 77.00 174 ASP A N 1
ATOM 1226 C CA . ASP A 1 174 ? -8.763 5.803 -22.007 1.00 77.00 174 ASP A CA 1
ATOM 1227 C C . ASP A 1 174 ? -8.725 5.398 -20.524 1.00 77.00 174 ASP A C 1
ATOM 1229 O O . ASP A 1 174 ? -7.877 4.623 -20.080 1.00 77.00 174 ASP A O 1
ATOM 1233 N N . LEU A 1 175 ? -9.632 5.964 -19.725 1.00 72.69 175 LEU A N 1
ATOM 1234 C CA . LEU A 1 175 ? -9.780 5.637 -18.307 1.00 72.69 175 LEU A CA 1
ATOM 1235 C C . LEU A 1 175 ? -10.990 4.733 -18.099 1.00 72.69 175 LEU A C 1
ATOM 1237 O O . LEU A 1 175 ? -12.131 5.171 -18.241 1.00 72.69 175 LEU A O 1
ATOM 1241 N N . LEU A 1 176 ? -10.755 3.499 -17.664 1.00 70.44 176 LEU A N 1
ATOM 1242 C CA . LEU A 1 176 ? -11.823 2.560 -17.319 1.00 70.44 176 LEU A CA 1
ATOM 1243 C C . LEU A 1 176 ? -12.258 2.665 -15.841 1.00 70.44 176 LEU A C 1
ATOM 1245 O O . LEU A 1 176 ? -13.022 1.838 -15.355 1.00 70.44 176 LEU A O 1
ATOM 1249 N N . GLY A 1 177 ? -11.864 3.720 -15.111 1.00 61.75 177 GLY A N 1
ATOM 1250 C CA . GLY A 1 177 ? -12.301 3.968 -13.730 1.00 61.75 177 GLY A CA 1
ATOM 1251 C C . GLY A 1 177 ? -12.444 5.439 -13.314 1.00 61.75 177 GLY A C 1
ATOM 1252 O O . GLY A 1 177 ? -12.988 6.242 -14.065 1.00 61.75 177 GLY A O 1
ATOM 1253 N N . GLY A 1 178 ? -12.084 5.772 -12.069 1.00 56.56 178 GLY A N 1
ATOM 1254 C CA . GLY A 1 178 ? -12.281 7.101 -11.473 1.00 56.56 178 GLY A CA 1
ATOM 1255 C C . GLY A 1 178 ? -11.018 7.969 -11.456 1.00 56.56 178 GLY A C 1
ATOM 1256 O O . GLY A 1 178 ? -9.897 7.468 -11.496 1.00 56.56 178 GLY A O 1
ATOM 1257 N N . ALA A 1 179 ? -11.184 9.287 -11.336 1.00 55.78 179 ALA A N 1
ATOM 1258 C CA . ALA A 1 179 ? -10.080 10.226 -11.110 1.00 55.78 179 ALA A CA 1
ATOM 1259 C C . ALA A 1 179 ? -10.350 11.096 -9.868 1.00 55.78 179 ALA A C 1
ATOM 1261 O O . ALA A 1 179 ? -11.492 11.484 -9.612 1.00 55.78 179 ALA A O 1
ATOM 1262 N N . ALA A 1 180 ? -9.314 11.407 -9.083 1.00 58.56 180 ALA A N 1
ATOM 1263 C CA . ALA A 1 180 ? -9.405 12.263 -7.896 1.00 58.56 180 ALA A CA 1
ATOM 1264 C C . ALA A 1 180 ? -8.248 13.280 -7.829 1.00 58.56 180 ALA A C 1
ATOM 1266 O O . ALA A 1 180 ? -7.084 12.904 -7.734 1.00 58.56 180 ALA A O 1
ATOM 1267 N N . GLY A 1 181 ? -8.554 14.577 -7.831 1.00 54.41 181 GLY A N 1
ATOM 1268 C CA . GLY A 1 181 ? -7.558 15.652 -7.750 1.00 54.41 181 GLY A CA 1
ATOM 1269 C C . GLY A 1 181 ? -8.126 17.003 -8.191 1.00 54.41 181 GLY A C 1
ATOM 1270 O O . GLY A 1 181 ? -9.240 17.069 -8.708 1.00 54.41 181 GLY A O 1
ATOM 1271 N N . GLU A 1 182 ? -7.367 18.077 -7.970 1.00 51.06 182 GLU A N 1
ATOM 1272 C CA . GLU A 1 182 ? -7.659 19.397 -8.548 1.00 51.06 182 GLU A CA 1
ATOM 1273 C C . GLU A 1 182 ? -7.376 19.356 -10.061 1.00 51.06 182 GLU A C 1
ATOM 1275 O O . GLU A 1 182 ? -6.421 18.719 -10.491 1.00 51.06 182 GLU A O 1
ATOM 1280 N N . TRP A 1 183 ? -8.211 19.955 -10.906 1.00 51.41 183 TRP A N 1
ATOM 1281 C CA . TRP A 1 183 ? -7.969 19.953 -12.355 1.00 51.41 183 TRP A CA 1
ATOM 1282 C C . TRP A 1 183 ? -7.164 21.189 -12.751 1.00 51.41 183 TRP A C 1
ATOM 1284 O O . TRP A 1 183 ? -7.533 22.302 -12.384 1.00 51.41 183 TRP A O 1
ATOM 1294 N N . VAL A 1 184 ? -6.095 21.010 -13.533 1.00 54.97 184 VAL A N 1
ATOM 1295 C CA . VAL A 1 184 ? -5.347 22.133 -14.122 1.00 54.97 184 VAL A CA 1
ATOM 1296 C C . VAL A 1 184 ? -5.971 22.453 -15.483 1.00 54.97 184 VAL A C 1
ATOM 1298 O O . VAL A 1 184 ? -5.862 21.674 -16.425 1.00 54.97 184 VAL A O 1
ATOM 1301 N N . THR A 1 185 ? -6.693 23.570 -15.577 1.00 46.00 185 THR A N 1
ATOM 1302 C CA . THR A 1 185 ? -7.664 23.861 -16.650 1.00 46.00 185 THR A CA 1
ATOM 1303 C C . THR A 1 185 ? -7.102 24.629 -17.853 1.00 46.00 185 THR A C 1
ATOM 1305 O O . THR A 1 185 ? -7.708 25.586 -18.333 1.00 46.00 185 THR A O 1
ATOM 1308 N N . SER A 1 186 ? -5.997 24.165 -18.440 1.00 45.78 186 SER A N 1
ATOM 1309 C CA . SER A 1 186 ? -5.767 24.425 -19.873 1.00 45.78 186 SER A CA 1
ATOM 1310 C C . SER A 1 186 ? -5.334 23.140 -20.592 1.00 45.78 186 SER A C 1
ATOM 1312 O O . SER A 1 186 ? -4.547 22.369 -20.056 1.00 45.78 186 SER A O 1
ATOM 1314 N N . SER A 1 187 ? -5.991 22.892 -21.737 1.00 39.09 187 SER A N 1
ATOM 1315 C CA . SER A 1 187 ? -6.676 21.636 -22.147 1.00 39.09 187 SER A CA 1
ATOM 1316 C C . SER A 1 187 ? -5.902 20.319 -22.032 1.00 39.09 187 SER A C 1
ATOM 1318 O O . SER A 1 187 ? -4.745 20.285 -22.459 1.00 39.09 187 SER A O 1
ATOM 1320 N N . PRO A 1 188 ? -6.541 19.221 -21.535 1.00 44.31 188 PRO A N 1
ATOM 1321 C CA . PRO A 1 188 ? -7.561 18.404 -22.263 1.00 44.31 188 PRO A CA 1
ATOM 1322 C C . PRO A 1 188 ? -8.755 17.842 -21.413 1.00 44.31 188 PRO A C 1
ATOM 1324 O O . PRO A 1 188 ? -8.736 17.893 -20.186 1.00 44.31 188 PRO A O 1
ATOM 1327 N N . THR A 1 189 ? -9.807 17.286 -22.059 1.00 42.94 189 THR A N 1
ATOM 1328 C CA . THR A 1 189 ? -11.010 16.599 -21.470 1.00 42.94 189 THR A CA 1
ATOM 1329 C C . THR A 1 189 ? -11.171 15.176 -22.074 1.00 42.94 189 THR A C 1
ATOM 1331 O O . THR A 1 189 ? -10.744 14.983 -23.206 1.00 42.94 189 THR A O 1
ATOM 1334 N N . ALA A 1 190 ? -11.763 14.132 -21.458 1.00 41.22 190 ALA A N 1
ATOM 1335 C CA . ALA A 1 190 ? -12.698 14.048 -20.325 1.00 41.22 190 ALA A CA 1
ATOM 1336 C C . ALA A 1 190 ? -12.598 12.738 -19.495 1.00 41.22 190 ALA A C 1
ATOM 1338 O O . ALA A 1 190 ? -12.219 11.690 -20.008 1.00 41.22 190 ALA A O 1
ATOM 1339 N N . ALA A 1 191 ? -13.072 12.800 -18.241 1.00 47.03 191 ALA A N 1
ATOM 1340 C CA . ALA A 1 191 ? -13.517 11.665 -17.418 1.00 47.03 191 ALA A CA 1
ATOM 1341 C C . ALA A 1 191 ? -14.751 12.078 -16.579 1.00 47.03 191 ALA A C 1
ATOM 1343 O O . ALA A 1 191 ? -14.854 13.235 -16.174 1.00 47.03 191 ALA A O 1
ATOM 1344 N N . THR A 1 192 ? -15.692 11.158 -16.319 1.00 38.31 192 THR A N 1
ATOM 1345 C CA . THR A 1 192 ? -17.053 11.455 -15.799 1.00 38.31 192 THR A CA 1
ATOM 1346 C C . THR A 1 192 ? -17.324 11.058 -14.341 1.00 38.31 192 THR A C 1
ATOM 1348 O O . THR A 1 192 ? -18.442 11.236 -13.860 1.00 38.31 192 THR A O 1
ATOM 1351 N N . HIS A 1 193 ? -16.328 10.581 -13.589 1.00 43.53 193 HIS A N 1
ATOM 1352 C CA . HIS A 1 193 ? -16.498 10.281 -12.163 1.00 43.53 193 HIS A CA 1
ATOM 1353 C C . HIS A 1 193 ? -15.353 10.841 -11.318 1.00 43.53 193 HIS A C 1
ATOM 1355 O O . HIS A 1 193 ? -14.213 10.381 -11.398 1.00 43.53 193 HIS A O 1
ATOM 1361 N N . LEU A 1 194 ? -15.700 11.826 -10.485 1.00 46.53 194 LEU A N 1
ATOM 1362 C CA . LEU A 1 194 ? -14.799 12.490 -9.550 1.00 46.53 194 LEU A CA 1
ATOM 1363 C C . LEU A 1 194 ? -14.977 11.90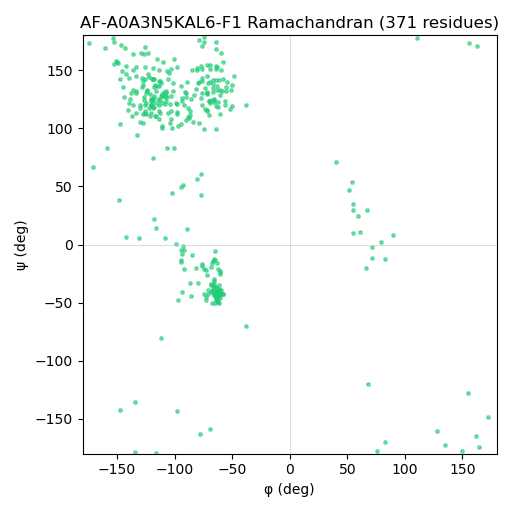2 -8.147 1.00 46.53 194 LEU A C 1
ATOM 1365 O O . LEU A 1 194 ? -16.074 11.925 -7.586 1.00 46.53 194 LEU A O 1
ATOM 1369 N N . GLY A 1 195 ? -13.894 11.370 -7.585 1.00 43.97 195 GLY A N 1
ATOM 1370 C CA . GLY A 1 195 ? -13.827 10.930 -6.192 1.00 43.97 195 GLY A CA 1
ATOM 1371 C C . GLY A 1 195 ? -13.187 11.989 -5.293 1.00 43.97 195 GLY A C 1
ATOM 1372 O O . GLY A 1 195 ? -12.350 12.775 -5.734 1.00 43.97 195 GLY A O 1
ATOM 1373 N N . ARG A 1 196 ? -13.546 11.999 -4.005 1.00 45.84 196 ARG A N 1
ATOM 1374 C CA . ARG A 1 196 ? -12.862 12.821 -2.996 1.00 45.84 196 ARG A CA 1
ATOM 1375 C C . ARG A 1 196 ? -11.407 12.353 -2.869 1.00 45.84 196 ARG A C 1
ATOM 1377 O O . ARG A 1 196 ? -11.164 11.152 -2.750 1.00 45.84 196 ARG A O 1
ATOM 1384 N N . ALA A 1 197 ? -10.454 13.287 -2.877 1.00 48.47 197 ALA A N 1
ATOM 1385 C CA . ALA A 1 197 ? -9.046 12.982 -2.630 1.00 48.47 197 ALA A CA 1
ATOM 1386 C C . ALA A 1 197 ? -8.900 12.277 -1.267 1.00 48.47 197 ALA A C 1
ATOM 1388 O O . ALA A 1 197 ? -9.323 12.807 -0.238 1.00 48.47 197 ALA A O 1
ATOM 1389 N N . GLY A 1 198 ? -8.365 11.053 -1.276 1.00 50.91 198 GLY A N 1
ATOM 1390 C CA . GLY A 1 198 ? -8.059 10.296 -0.062 1.00 50.91 198 GLY A CA 1
ATOM 1391 C C . GLY A 1 198 ? -6.810 10.820 0.658 1.00 50.91 198 GLY A C 1
ATOM 1392 O O . GLY A 1 198 ? -6.147 11.744 0.195 1.00 50.91 198 GLY A O 1
ATOM 1393 N N . GLU A 1 199 ? -6.470 10.198 1.790 1.00 53.91 199 GLU A N 1
ATOM 1394 C CA . GLU A 1 199 ? -5.253 10.472 2.575 1.00 53.91 199 GLU A CA 1
ATOM 1395 C C . GLU A 1 199 ? -3.971 10.521 1.719 1.00 53.91 199 GLU A C 1
ATOM 1397 O O . GLU A 1 199 ? -3.797 9.780 0.746 1.00 53.91 199 GLU A O 1
ATOM 1402 N N . THR A 1 200 ? -3.047 11.396 2.097 1.00 57.78 200 THR A N 1
ATOM 1403 C CA . THR A 1 200 ? -1.782 11.556 1.378 1.00 57.78 200 THR A CA 1
ATOM 1404 C C . THR A 1 200 ? -0.783 10.474 1.801 1.00 57.78 200 THR A C 1
ATOM 1406 O O . THR A 1 200 ? -0.619 10.263 3.003 1.00 57.78 200 THR A O 1
ATOM 1409 N N . PRO A 1 201 ? -0.089 9.810 0.858 1.00 65.38 201 PRO A N 1
ATOM 1410 C CA . PRO A 1 201 ? 1.045 8.949 1.174 1.00 65.38 201 PRO A CA 1
ATOM 1411 C C . PRO A 1 201 ? 2.111 9.706 1.978 1.00 65.38 201 PRO A C 1
ATOM 1413 O O . PRO A 1 201 ? 2.488 10.826 1.630 1.00 65.38 201 PRO A O 1
ATOM 1416 N N . VAL A 1 202 ? 2.583 9.103 3.065 1.00 69.56 202 VAL A N 1
ATOM 1417 C CA . VAL A 1 202 ? 3.550 9.714 3.986 1.00 69.56 202 VAL A CA 1
ATOM 1418 C C . VAL A 1 202 ? 4.973 9.387 3.513 1.00 69.56 202 VAL A C 1
ATOM 1420 O O . VAL A 1 202 ? 5.213 8.252 3.086 1.00 69.56 202 VAL A O 1
ATOM 1423 N N . PRO A 1 203 ? 5.935 10.328 3.580 1.00 72.00 203 PRO A N 1
ATOM 1424 C CA . PRO A 1 203 ? 7.342 9.998 3.383 1.00 72.00 203 PRO A CA 1
ATOM 1425 C C . PRO A 1 203 ? 7.759 8.829 4.281 1.00 72.00 203 PRO A C 1
ATOM 1427 O O . PRO A 1 203 ? 7.432 8.804 5.467 1.00 72.00 203 PRO A O 1
ATOM 1430 N N . LEU A 1 204 ? 8.461 7.848 3.716 1.00 80.50 204 LEU A N 1
ATOM 1431 C CA . LEU A 1 204 ? 8.964 6.717 4.494 1.00 80.50 204 LEU A CA 1
ATOM 1432 C C . LEU A 1 204 ? 10.228 7.122 5.237 1.00 80.50 204 LEU A C 1
ATOM 1434 O O . LEU A 1 204 ? 11.087 7.790 4.660 1.00 80.50 204 LEU A O 1
ATOM 1438 N N . ALA A 1 205 ? 10.348 6.681 6.488 1.00 80.00 205 ALA A N 1
ATOM 1439 C CA . ALA A 1 205 ? 11.613 6.748 7.202 1.00 80.00 205 ALA A CA 1
ATOM 1440 C C . ALA A 1 205 ? 12.655 5.856 6.512 1.00 80.00 205 ALA A C 1
ATOM 1442 O O . ALA A 1 205 ? 12.313 4.856 5.871 1.00 80.00 205 ALA A O 1
ATOM 1443 N N . GLU A 1 206 ? 13.926 6.228 6.638 1.00 80.56 206 GLU A N 1
ATOM 1444 C CA . GLU A 1 206 ? 15.014 5.428 6.089 1.00 80.56 206 GLU A CA 1
ATOM 1445 C C . GLU A 1 206 ? 15.185 4.146 6.918 1.00 80.56 206 GLU A C 1
ATOM 1447 O O . GLU A 1 206 ? 15.263 4.229 8.147 1.00 80.56 206 GLU A O 1
ATOM 1452 N N . PRO A 1 207 ? 15.249 2.961 6.291 1.00 82.56 207 PRO A N 1
ATOM 1453 C CA . PRO A 1 207 ? 15.564 1.736 7.007 1.00 82.56 207 PRO A CA 1
ATOM 1454 C C . PRO A 1 207 ? 17.007 1.772 7.529 1.00 82.56 207 PRO A C 1
ATOM 1456 O O . PRO A 1 207 ? 17.940 2.137 6.811 1.00 82.56 207 PRO A O 1
ATOM 1459 N N . SER A 1 208 ? 17.208 1.315 8.768 1.00 83.38 208 SER A N 1
ATOM 1460 C CA . SER A 1 208 ? 18.529 1.112 9.375 1.00 83.38 208 SER A CA 1
ATOM 1461 C C . SER A 1 208 ? 19.185 -0.173 8.848 1.00 83.38 208 SER A C 1
ATOM 1463 O O . SER A 1 208 ? 19.423 -1.117 9.601 1.00 83.38 208 SER A O 1
ATOM 1465 N N . ALA A 1 209 ? 19.405 -0.237 7.537 1.00 87.25 209 ALA A N 1
ATOM 1466 C CA . ALA A 1 209 ? 19.983 -1.378 6.835 1.00 87.25 209 ALA A CA 1
ATOM 1467 C C . ALA A 1 209 ? 21.342 -1.023 6.216 1.00 87.25 209 ALA A C 1
ATOM 1469 O O . ALA A 1 209 ? 21.658 0.147 5.988 1.00 87.25 209 ALA A O 1
ATOM 1470 N N . THR A 1 210 ? 22.145 -2.045 5.921 1.00 92.88 210 THR A N 1
ATOM 1471 C CA . THR A 1 210 ? 23.332 -1.889 5.076 1.00 92.88 210 THR A CA 1
ATOM 1472 C C . THR A 1 210 ? 22.889 -1.797 3.623 1.00 92.88 210 THR A C 1
ATOM 1474 O O . THR A 1 210 ? 22.175 -2.667 3.132 1.00 92.88 210 THR A O 1
ATOM 1477 N N . TRP A 1 211 ? 23.318 -0.738 2.946 1.00 92.75 211 TRP A N 1
ATOM 1478 C CA . TRP A 1 211 ? 23.002 -0.495 1.546 1.00 92.75 211 TRP A CA 1
ATOM 1479 C C . TRP A 1 211 ? 24.114 -1.064 0.678 1.00 92.75 211 TRP A C 1
ATOM 1481 O O . TRP A 1 211 ? 25.282 -0.736 0.889 1.00 92.75 211 TRP A O 1
ATOM 1491 N N . SER A 1 212 ? 23.752 -1.918 -0.271 1.00 95.31 212 SER A N 1
ATOM 1492 C CA . SER A 1 212 ? 24.667 -2.368 -1.311 1.00 95.31 212 SER A CA 1
ATOM 1493 C C . SER A 1 212 ? 24.828 -1.286 -2.372 1.00 95.31 212 SER A C 1
ATOM 1495 O O . SER A 1 212 ? 23.929 -0.466 -2.586 1.00 95.31 212 SER A O 1
ATOM 1497 N N . ASP A 1 213 ? 25.975 -1.296 -3.041 1.00 95.44 213 ASP A N 1
ATOM 1498 C CA . ASP A 1 213 ? 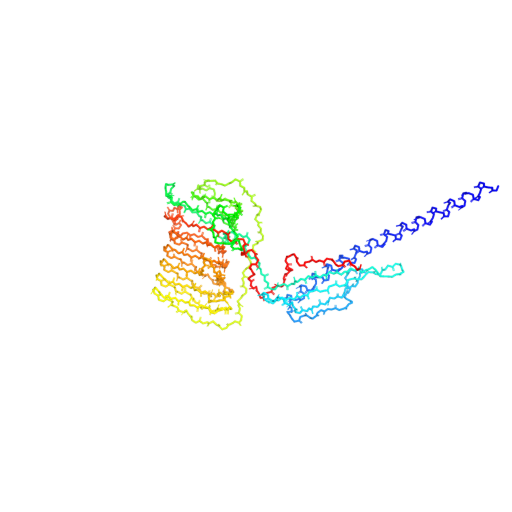26.185 -0.481 -4.232 1.00 95.44 213 ASP A CA 1
ATOM 1499 C C . ASP A 1 213 ? 25.239 -0.902 -5.367 1.00 95.44 213 ASP A C 1
ATOM 1501 O O . ASP A 1 213 ? 24.572 -1.939 -5.296 1.00 95.44 213 ASP A O 1
ATOM 1505 N N . ASP A 1 214 ? 25.171 -0.073 -6.408 1.00 95.00 214 ASP A N 1
ATOM 1506 C CA . ASP A 1 214 ? 24.386 -0.351 -7.608 1.00 95.00 214 ASP A CA 1
ATOM 1507 C C . ASP A 1 214 ? 24.801 -1.697 -8.224 1.00 95.00 214 ASP A C 1
ATOM 1509 O O . ASP A 1 214 ? 25.980 -1.872 -8.551 1.00 95.00 214 ASP A O 1
ATOM 1513 N N . PRO A 1 215 ? 23.871 -2.650 -8.417 1.00 94.50 215 PRO A N 1
ATOM 1514 C CA . PRO A 1 215 ? 24.202 -3.907 -9.072 1.00 94.50 215 PRO A CA 1
ATOM 1515 C C . PRO A 1 215 ? 24.573 -3.727 -10.554 1.00 94.50 215 PRO A C 1
ATOM 1517 O O . PRO A 1 215 ? 25.115 -4.668 -11.126 1.00 94.50 215 PRO A O 1
ATOM 1520 N N . ASN A 1 216 ? 24.282 -2.566 -11.162 1.00 95.88 216 ASN A N 1
ATOM 1521 C CA . ASN A 1 216 ? 24.576 -2.188 -12.547 1.00 95.88 216 ASN A CA 1
ATOM 1522 C C . ASN A 1 216 ? 24.354 -3.339 -13.539 1.00 95.88 216 ASN A C 1
ATOM 1524 O O . ASN A 1 216 ? 25.296 -3.927 -14.074 1.00 95.88 216 ASN A O 1
ATOM 1528 N N . VAL A 1 217 ? 23.085 -3.686 -13.754 1.00 97.44 217 VAL A N 1
ATOM 1529 C CA . VAL A 1 217 ? 22.712 -4.805 -14.621 1.00 97.44 217 VAL A CA 1
ATOM 1530 C C . VAL A 1 217 ? 23.015 -4.417 -16.062 1.00 97.44 217 VAL A C 1
ATOM 1532 O O . VAL A 1 217 ? 22.369 -3.532 -16.619 1.00 97.44 217 VAL A O 1
ATOM 1535 N N . GLU A 1 218 ? 24.003 -5.075 -16.662 1.00 97.81 218 GLU A N 1
ATOM 1536 C CA . GLU A 1 218 ? 24.414 -4.819 -18.043 1.00 97.81 218 GLU A CA 1
ATOM 1537 C C . GLU A 1 218 ? 23.274 -5.056 -19.047 1.00 97.81 218 GLU A C 1
ATOM 1539 O O . GLU A 1 218 ? 22.258 -5.691 -18.745 1.00 97.81 218 GLU A O 1
ATOM 1544 N N . ALA A 1 219 ? 23.448 -4.563 -20.275 1.00 98.06 219 ALA A N 1
ATOM 1545 C CA . ALA A 1 219 ? 22.473 -4.776 -21.338 1.00 98.06 219 ALA A CA 1
ATOM 1546 C C . ALA A 1 219 ? 22.258 -6.281 -21.616 1.00 98.06 219 ALA A C 1
ATOM 1548 O O . ALA A 1 219 ? 23.216 -7.043 -21.735 1.00 98.06 219 ALA A O 1
ATOM 1549 N N . GLY A 1 220 ? 20.997 -6.714 -21.687 1.00 97.75 220 GLY A N 1
ATOM 1550 C CA . GLY A 1 220 ? 20.583 -8.117 -21.793 1.00 97.75 220 GLY A CA 1
ATOM 1551 C C . GLY A 1 220 ? 20.787 -8.944 -20.515 1.00 97.75 220 GLY A C 1
ATOM 1552 O O . GLY A 1 220 ? 20.433 -10.125 -20.482 1.00 97.75 220 GLY A O 1
ATOM 1553 N N . GLY A 1 221 ? 21.351 -8.350 -19.459 1.00 98.19 221 GLY A N 1
ATOM 1554 C CA . GLY A 1 221 ? 21.607 -9.003 -18.183 1.00 98.19 221 GLY A CA 1
ATOM 1555 C C . GLY A 1 221 ? 20.325 -9.326 -17.417 1.00 98.19 221 GLY A C 1
ATOM 1556 O O . GLY A 1 221 ? 19.290 -8.680 -17.572 1.00 98.19 221 GLY A O 1
ATOM 1557 N N . THR A 1 222 ? 20.383 -10.341 -16.554 1.00 98.12 222 THR A N 1
ATOM 1558 C CA . THR A 1 222 ? 19.271 -10.697 -15.661 1.00 98.12 222 THR A CA 1
ATOM 1559 C C . THR A 1 222 ? 19.727 -10.662 -14.208 1.00 98.12 222 THR A C 1
ATOM 1561 O O . THR A 1 222 ? 20.564 -11.462 -13.795 1.00 98.12 222 THR A O 1
ATOM 1564 N N . LEU A 1 223 ? 19.133 -9.774 -13.414 1.00 97.94 223 LEU A N 1
ATOM 1565 C CA . LEU A 1 223 ? 19.257 -9.755 -11.962 1.00 97.94 223 LEU A CA 1
ATOM 1566 C C . LEU A 1 223 ? 18.174 -10.646 -11.355 1.00 97.94 223 LEU A C 1
ATOM 1568 O O . LEU A 1 223 ? 16.991 -10.309 -11.381 1.00 97.94 223 LEU A O 1
ATOM 1572 N N . THR A 1 224 ? 18.580 -11.787 -10.803 1.00 97.38 224 THR A N 1
ATOM 1573 C CA . THR A 1 224 ? 17.670 -12.687 -10.084 1.00 97.38 224 THR A CA 1
ATOM 1574 C C . THR A 1 224 ? 17.782 -12.445 -8.586 1.00 97.38 224 THR A C 1
ATOM 1576 O O . THR A 1 224 ? 18.855 -12.594 -8.004 1.00 97.38 224 THR A O 1
ATOM 1579 N N . LEU A 1 225 ? 16.668 -12.090 -7.956 1.00 97.25 225 LEU A N 1
ATOM 1580 C CA . LEU A 1 225 ? 16.588 -11.765 -6.539 1.00 97.25 225 LEU A CA 1
ATOM 1581 C C . LEU A 1 225 ? 15.969 -12.925 -5.768 1.00 97.25 225 LEU A C 1
ATOM 1583 O O . LEU A 1 225 ? 14.881 -13.406 -6.096 1.00 97.25 225 LEU A O 1
ATOM 1587 N N . ALA A 1 226 ? 16.651 -13.357 -4.711 1.00 97.00 226 ALA A N 1
ATOM 1588 C CA . ALA A 1 226 ? 16.055 -14.253 -3.731 1.00 97.00 226 ALA A CA 1
ATOM 1589 C C . ALA A 1 226 ? 14.881 -13.552 -3.011 1.00 97.00 226 ALA A C 1
ATOM 1591 O O . ALA A 1 226 ? 14.884 -12.318 -2.907 1.00 97.00 226 ALA A O 1
ATOM 1592 N N . PRO A 1 227 ? 13.894 -14.306 -2.490 1.00 95.50 227 PRO A N 1
ATOM 1593 C CA . PRO A 1 227 ? 12.819 -13.736 -1.681 1.00 95.50 227 PRO A CA 1
ATOM 1594 C C . PRO A 1 227 ? 13.369 -12.922 -0.506 1.00 95.50 227 PRO A C 1
ATOM 1596 O O . PRO A 1 227 ? 14.334 -13.335 0.137 1.00 95.50 227 PRO A O 1
ATOM 1599 N N . GLY A 1 228 ? 12.739 -11.785 -0.213 1.00 93.38 228 GLY A N 1
ATOM 1600 C CA . GLY A 1 228 ? 13.135 -10.903 0.883 1.00 93.38 228 GLY A CA 1
ATOM 1601 C C . GLY A 1 228 ? 13.329 -9.447 0.472 1.00 93.38 228 GLY A C 1
ATOM 1602 O O . GLY A 1 228 ? 12.812 -8.985 -0.549 1.00 93.38 228 GLY A O 1
ATOM 1603 N N . THR A 1 229 ? 14.057 -8.716 1.314 1.00 93.56 229 THR A N 1
ATOM 1604 C CA . THR A 1 229 ? 14.281 -7.277 1.164 1.00 93.56 229 THR A CA 1
ATOM 1605 C C . THR A 1 229 ? 15.714 -6.997 0.736 1.00 93.56 229 THR A C 1
ATOM 1607 O O . THR A 1 229 ? 16.652 -7.457 1.383 1.00 93.56 229 THR A O 1
ATOM 1610 N N . HIS A 1 230 ? 15.873 -6.205 -0.321 1.00 95.19 230 HIS A N 1
ATOM 1611 C CA . HIS A 1 230 ? 17.162 -5.809 -0.890 1.00 95.19 230 HIS A CA 1
ATOM 1612 C C . HIS A 1 230 ? 17.318 -4.292 -0.809 1.00 95.19 230 HIS A C 1
ATOM 1614 O O . HIS A 1 230 ? 16.341 -3.567 -0.994 1.00 95.19 230 HIS A O 1
ATOM 1620 N N . TYR A 1 231 ? 18.531 -3.811 -0.534 1.00 94.50 231 TYR A N 1
ATOM 1621 C CA . TYR A 1 231 ? 18.825 -2.390 -0.329 1.00 94.50 231 TYR A CA 1
ATOM 1622 C C . TYR A 1 231 ? 19.940 -1.949 -1.274 1.00 94.50 231 TYR A C 1
ATOM 1624 O O . TYR A 1 231 ? 21.053 -2.458 -1.174 1.00 94.50 231 TYR A O 1
ATOM 1632 N N . TYR A 1 232 ? 19.658 -0.981 -2.146 1.00 95.69 232 TYR A N 1
ATOM 1633 C CA . TYR A 1 232 ? 20.607 -0.471 -3.138 1.00 95.69 232 TYR A CA 1
ATOM 1634 C C . TYR A 1 232 ? 20.744 1.053 -3.083 1.00 95.69 232 TYR A C 1
ATOM 1636 O O . TYR A 1 232 ? 19.762 1.779 -2.901 1.00 95.69 232 TYR A O 1
ATOM 1644 N N . THR A 1 233 ? 21.962 1.567 -3.242 1.00 94.75 233 THR A N 1
ATOM 1645 C CA . THR A 1 233 ? 22.209 3.016 -3.306 1.00 94.75 233 THR A CA 1
ATOM 1646 C C . THR A 1 233 ? 21.615 3.638 -4.567 1.00 94.75 233 THR A C 1
ATOM 1648 O O . THR A 1 233 ? 20.994 4.694 -4.479 1.00 94.75 233 THR A O 1
ATOM 1651 N N . SER A 1 234 ? 21.719 2.963 -5.705 1.00 95.81 234 SER A N 1
ATOM 1652 C CA . SER A 1 234 ? 21.025 3.250 -6.965 1.00 95.81 234 SER A CA 1
ATOM 1653 C C . SER A 1 234 ? 20.721 1.938 -7.687 1.00 95.81 234 SER A C 1
ATOM 1655 O O . SER A 1 234 ? 21.146 0.873 -7.242 1.00 95.81 234 SER A O 1
ATOM 1657 N N . LEU A 1 235 ? 19.939 1.996 -8.762 1.00 97.56 235 LEU A N 1
ATOM 1658 C CA . LEU A 1 235 ? 19.677 0.829 -9.599 1.00 97.56 235 LEU A CA 1
ATOM 1659 C C . LEU A 1 235 ? 19.756 1.220 -11.071 1.00 97.56 235 LEU A C 1
ATOM 1661 O O . LEU A 1 235 ? 18.866 1.909 -11.574 1.00 97.56 235 LEU A O 1
ATOM 1665 N N . THR A 1 236 ? 20.790 0.739 -11.749 1.00 98.19 236 THR A N 1
ATOM 1666 C CA . THR A 1 236 ? 20.994 0.945 -13.183 1.00 98.19 236 THR A CA 1
ATOM 1667 C C . THR A 1 236 ? 20.715 -0.356 -13.931 1.00 98.19 236 THR A C 1
ATOM 1669 O O . THR A 1 236 ? 21.290 -1.401 -13.623 1.00 98.19 236 THR A O 1
ATOM 1672 N N . LEU A 1 237 ? 19.798 -0.302 -14.896 1.00 98.44 237 LEU A N 1
ATOM 1673 C CA . LEU A 1 237 ? 19.383 -1.424 -15.735 1.00 98.44 237 LEU A CA 1
ATOM 1674 C C . LEU A 1 237 ? 19.651 -1.061 -17.198 1.00 98.44 237 LEU A C 1
ATOM 1676 O O . LEU A 1 237 ? 19.020 -0.152 -17.738 1.00 98.44 237 LEU A O 1
ATOM 1680 N N . GLY A 1 238 ? 20.583 -1.761 -17.841 1.00 98.38 238 GLY A N 1
ATOM 1681 C CA . GLY A 1 238 ? 20.889 -1.598 -19.260 1.00 98.38 238 GLY A CA 1
ATOM 1682 C C . GLY A 1 238 ? 19.720 -1.986 -20.170 1.00 98.38 238 GLY A C 1
ATOM 1683 O O . GLY A 1 238 ? 18.694 -2.493 -19.722 1.00 98.38 238 GLY A O 1
ATOM 1684 N N . ASN A 1 239 ? 19.870 -1.763 -21.476 1.00 98.38 239 ASN A N 1
ATOM 1685 C CA . ASN A 1 239 ? 18.855 -2.169 -22.455 1.00 98.38 239 ASN A CA 1
ATOM 1686 C C . ASN A 1 239 ? 18.589 -3.676 -22.380 1.00 98.38 239 ASN A C 1
ATOM 1688 O O . ASN A 1 239 ? 19.521 -4.443 -22.168 1.00 98.38 239 ASN A O 1
ATOM 1692 N N . ASP A 1 240 ? 17.341 -4.102 -22.552 1.00 98.31 240 ASP A N 1
ATOM 1693 C CA . ASP A 1 240 ? 16.919 -5.508 -22.497 1.00 98.31 240 ASP A CA 1
ATOM 1694 C C . ASP A 1 240 ? 17.183 -6.205 -21.145 1.00 98.31 240 ASP A C 1
ATOM 1696 O O . ASP A 1 240 ? 17.058 -7.429 -21.037 1.00 98.31 240 ASP A O 1
ATOM 1700 N N . ALA A 1 241 ? 17.556 -5.452 -20.101 1.00 98.56 241 ALA A N 1
ATOM 1701 C CA . ALA A 1 241 ? 17.813 -6.010 -18.782 1.00 98.56 241 ALA A CA 1
ATOM 1702 C C . ALA A 1 241 ? 16.525 -6.516 -18.117 1.00 98.56 241 ALA A C 1
ATOM 1704 O O . ALA A 1 241 ? 15.421 -6.005 -18.330 1.00 98.56 241 ALA A O 1
ATOM 1705 N N . ARG A 1 242 ? 16.673 -7.527 -17.259 1.00 98.25 242 ARG A N 1
ATOM 1706 C CA . ARG A 1 242 ? 15.563 -8.152 -16.532 1.00 98.25 242 ARG A CA 1
ATOM 1707 C C . ARG A 1 242 ? 15.839 -8.185 -15.038 1.00 98.25 242 ARG A C 1
ATOM 1709 O O . ARG A 1 242 ? 16.932 -8.552 -14.621 1.00 98.25 242 ARG A O 1
ATOM 1716 N N . VAL A 1 243 ? 14.835 -7.869 -14.226 1.00 97.69 243 VAL A N 1
ATOM 1717 C CA . VAL A 1 243 ? 14.869 -8.058 -12.770 1.00 97.69 243 VAL A CA 1
ATOM 1718 C C . VAL A 1 243 ? 13.781 -9.052 -12.396 1.00 97.69 243 VAL A C 1
ATOM 1720 O O . VAL A 1 243 ? 12.596 -8.747 -12.507 1.00 97.69 243 VAL A O 1
ATOM 1723 N N . LEU A 1 244 ? 14.176 -10.247 -11.963 1.00 96.62 244 LEU A N 1
ATOM 1724 C CA . LEU A 1 244 ? 13.266 -11.353 -11.671 1.00 96.62 244 LEU A CA 1
ATOM 1725 C C . LEU A 1 244 ? 13.352 -11.745 -10.197 1.00 96.62 244 LEU A C 1
ATOM 1727 O O . LEU A 1 244 ? 14.431 -11.773 -9.611 1.00 96.62 244 LEU A O 1
ATOM 1731 N N . ALA A 1 245 ? 12.216 -12.089 -9.602 1.00 95.38 245 ALA A N 1
ATOM 1732 C CA . ALA A 1 245 ? 12.167 -12.716 -8.288 1.00 95.38 245 ALA A CA 1
ATOM 1733 C C . ALA A 1 245 ? 12.211 -14.243 -8.452 1.00 95.38 245 ALA A C 1
ATOM 1735 O O . ALA A 1 245 ? 11.459 -14.798 -9.250 1.00 95.38 245 ALA A O 1
ATOM 1736 N N . ALA A 1 246 ? 13.091 -14.919 -7.711 1.00 92.56 246 ALA A N 1
ATOM 1737 C CA . ALA A 1 246 ? 13.342 -16.350 -7.881 1.00 92.56 246 ALA A CA 1
ATOM 1738 C C . ALA A 1 246 ? 12.142 -17.226 -7.474 1.00 92.56 246 ALA A C 1
ATOM 1740 O O . ALA A 1 246 ? 11.738 -18.100 -8.236 1.00 92.56 246 ALA A O 1
ATOM 1741 N N . SER A 1 247 ? 11.581 -17.016 -6.275 1.00 89.44 247 SER A N 1
ATOM 1742 C CA . SER A 1 247 ? 10.459 -17.821 -5.756 1.00 89.44 247 SER A CA 1
ATOM 1743 C C . SER A 1 247 ? 9.855 -17.233 -4.472 1.00 89.44 247 SER A C 1
ATOM 1745 O O . SER A 1 247 ? 9.998 -17.797 -3.384 1.00 89.44 247 SER A O 1
ATOM 1747 N N . GLY A 1 248 ? 9.236 -16.063 -4.564 1.00 90.25 248 GLY A N 1
ATOM 1748 C CA . GLY A 1 248 ? 8.565 -15.425 -3.434 1.00 90.25 248 GLY A CA 1
ATOM 1749 C C . GLY A 1 248 ? 8.581 -13.900 -3.502 1.00 90.25 248 GLY A C 1
ATOM 1750 O O . GLY A 1 248 ? 9.118 -13.321 -4.451 1.00 90.25 248 GLY A O 1
ATOM 1751 N N . PRO A 1 249 ? 8.026 -13.235 -2.475 1.00 91.38 249 PRO A N 1
ATOM 1752 C CA . PRO A 1 249 ? 7.917 -11.788 -2.453 1.00 91.38 249 PRO A CA 1
ATOM 1753 C C . PRO A 1 249 ? 9.297 -11.136 -2.359 1.00 91.38 249 PRO A C 1
ATOM 1755 O O . PRO A 1 249 ? 10.134 -11.516 -1.538 1.00 91.38 249 PRO A O 1
ATOM 1758 N N . VAL A 1 250 ? 9.503 -10.113 -3.185 1.00 95.44 250 VAL A N 1
ATOM 1759 C CA . VAL A 1 250 ? 10.721 -9.303 -3.207 1.00 95.44 250 VAL A CA 1
ATOM 1760 C C . VAL A 1 250 ? 10.358 -7.837 -3.007 1.00 95.44 250 VAL A C 1
ATOM 1762 O O . VAL A 1 250 ? 9.469 -7.313 -3.684 1.00 95.44 250 VAL A O 1
ATOM 1765 N N . THR A 1 251 ? 11.074 -7.176 -2.102 1.00 94.75 251 THR A N 1
ATOM 1766 C CA . THR A 1 251 ? 11.012 -5.726 -1.902 1.00 94.75 251 THR A CA 1
ATOM 1767 C C . THR A 1 251 ? 12.394 -5.138 -2.146 1.00 94.75 251 THR A C 1
ATOM 1769 O O . THR A 1 251 ? 13.359 -5.555 -1.514 1.00 94.75 251 THR A O 1
ATOM 1772 N N . LEU A 1 252 ? 12.503 -4.164 -3.043 1.00 95.31 252 LEU A N 1
ATOM 1773 C CA . LEU A 1 252 ? 13.741 -3.437 -3.295 1.00 95.31 252 LEU A CA 1
ATOM 1774 C C . LEU A 1 252 ? 13.599 -2.027 -2.735 1.00 95.31 252 LEU A C 1
ATOM 1776 O O . LEU A 1 252 ? 12.735 -1.275 -3.178 1.00 95.31 252 LEU A O 1
ATOM 1780 N N . TYR A 1 253 ? 14.465 -1.656 -1.805 1.00 94.00 253 TYR A N 1
ATOM 1781 C CA . TYR A 1 253 ? 14.654 -0.277 -1.384 1.00 94.00 253 TYR A CA 1
ATOM 1782 C C . TYR A 1 253 ? 15.801 0.325 -2.190 1.00 94.00 253 TYR A C 1
ATOM 1784 O O . TYR A 1 253 ? 16.912 -0.200 -2.169 1.00 94.00 253 TYR A O 1
ATOM 1792 N N . VAL A 1 254 ? 15.543 1.431 -2.886 1.00 94.50 254 VAL A N 1
ATOM 1793 C CA . VAL A 1 254 ? 16.561 2.158 -3.654 1.00 94.50 254 VAL A CA 1
ATOM 1794 C C . VAL A 1 254 ? 16.659 3.583 -3.131 1.00 94.50 254 VAL A C 1
ATOM 1796 O O . VAL A 1 254 ? 15.671 4.316 -3.154 1.00 94.50 254 VAL A O 1
ATOM 1799 N N . ARG A 1 255 ? 17.831 3.991 -2.639 1.00 91.25 255 ARG A N 1
ATOM 1800 C CA . ARG A 1 255 ? 18.017 5.316 -2.022 1.00 91.25 255 ARG A CA 1
ATOM 1801 C C . ARG A 1 255 ? 18.019 6.434 -3.069 1.00 91.25 255 ARG A C 1
ATOM 1803 O O . ARG A 1 255 ? 17.348 7.448 -2.898 1.00 91.25 255 ARG A O 1
ATOM 1810 N N . GLY A 1 256 ? 18.781 6.238 -4.135 1.00 92.88 256 GLY A N 1
ATOM 1811 C CA . GLY A 1 256 ? 19.052 7.208 -5.185 1.00 92.88 256 GLY A CA 1
ATOM 1812 C C . GLY A 1 256 ? 18.172 7.026 -6.415 1.00 92.88 256 GLY A C 1
ATOM 1813 O O . GLY A 1 256 ? 16.976 6.736 -6.320 1.00 92.88 256 GLY A O 1
ATOM 1814 N N . ASN A 1 257 ? 18.773 7.258 -7.580 1.00 95.31 257 ASN A N 1
ATOM 1815 C CA . ASN A 1 257 ? 18.084 7.145 -8.856 1.00 95.31 257 ASN A CA 1
ATOM 1816 C C . ASN A 1 257 ? 17.904 5.682 -9.264 1.00 95.31 257 ASN A C 1
ATOM 1818 O O . ASN A 1 257 ? 18.714 4.815 -8.931 1.00 95.31 257 ASN A O 1
ATOM 1822 N N . VAL A 1 258 ? 16.834 5.447 -10.016 1.00 97.19 258 VAL A N 1
ATOM 1823 C CA . VAL A 1 258 ? 16.632 4.224 -10.786 1.00 97.19 258 VAL A CA 1
ATOM 1824 C C . VAL A 1 258 ? 16.627 4.621 -12.252 1.00 97.19 258 VAL A C 1
ATOM 1826 O O . VAL A 1 258 ? 15.810 5.449 -12.663 1.00 97.19 258 VAL A O 1
ATOM 1829 N N . GLU A 1 259 ? 17.536 4.042 -13.022 1.00 97.62 259 GLU A N 1
ATOM 1830 C CA . GLU A 1 259 ? 17.686 4.297 -14.450 1.00 97.62 259 GLU A CA 1
ATOM 1831 C C . GLU A 1 259 ? 17.517 2.980 -15.196 1.00 97.62 259 GLU A C 1
ATOM 1833 O O . GLU A 1 259 ? 18.343 2.081 -15.085 1.00 97.62 259 GLU A O 1
ATOM 1838 N N . ALA A 1 260 ? 16.419 2.854 -15.934 1.00 97.94 260 ALA A N 1
ATOM 1839 C CA . ALA A 1 260 ? 16.164 1.720 -16.805 1.00 97.94 260 ALA A CA 1
ATOM 1840 C C . ALA A 1 260 ? 16.304 2.144 -18.266 1.00 97.94 260 ALA A C 1
ATOM 1842 O O . ALA A 1 260 ? 15.715 3.143 -18.678 1.00 97.94 260 ALA A O 1
ATOM 1843 N N . GLY A 1 261 ? 17.075 1.377 -19.035 1.00 98.06 261 GLY A N 1
ATOM 1844 C CA . GLY A 1 261 ? 17.197 1.510 -20.481 1.00 98.06 261 GLY A CA 1
ATOM 1845 C C . GLY A 1 261 ? 15.926 1.091 -21.222 1.00 98.06 261 GLY A C 1
ATOM 1846 O O . GLY A 1 261 ? 14.824 1.066 -20.668 1.00 98.06 261 GLY A O 1
ATOM 1847 N N . ASN A 1 262 ? 16.085 0.762 -22.499 1.00 97.50 262 ASN A N 1
ATOM 1848 C CA . ASN A 1 262 ? 14.987 0.321 -23.357 1.00 97.50 262 ASN A CA 1
ATOM 1849 C C . ASN A 1 262 ? 14.661 -1.161 -23.135 1.00 97.50 262 ASN A C 1
ATOM 1851 O O . ASN A 1 262 ? 15.560 -1.947 -22.840 1.00 97.50 262 ASN A O 1
ATOM 1855 N N . ASN A 1 263 ? 13.400 -1.551 -23.330 1.00 97.69 263 ASN A N 1
ATOM 1856 C CA . ASN A 1 263 ? 12.919 -2.937 -23.270 1.00 97.69 263 ASN A CA 1
ATOM 1857 C C . ASN A 1 263 ? 13.251 -3.663 -21.947 1.00 97.69 263 ASN A C 1
ATOM 1859 O O . ASN A 1 263 ? 13.469 -4.875 -21.905 1.00 97.69 263 ASN A O 1
ATOM 1863 N N . VAL A 1 264 ? 13.337 -2.911 -20.847 1.00 98.38 264 VAL A N 1
ATOM 1864 C CA . VAL A 1 264 ? 13.616 -3.463 -19.517 1.00 98.38 264 VAL A CA 1
ATOM 1865 C C . VAL A 1 264 ? 12.351 -4.076 -18.924 1.00 98.38 264 VAL A C 1
ATOM 1867 O O . VAL A 1 264 ? 11.270 -3.491 -19.003 1.00 98.38 264 VAL A O 1
ATOM 1870 N N . VAL A 1 265 ? 12.498 -5.228 -18.265 1.00 98.19 265 VAL A N 1
ATOM 1871 C CA . VAL A 1 265 ? 11.397 -5.921 -17.580 1.00 98.19 265 VAL A CA 1
ATOM 1872 C C . VAL A 1 265 ? 11.702 -6.089 -16.093 1.00 98.19 265 VAL A C 1
ATOM 1874 O O . VAL A 1 265 ? 12.700 -6.707 -15.726 1.00 98.19 265 VAL A O 1
ATOM 1877 N N . ILE A 1 266 ? 10.820 -5.596 -15.223 1.00 97.81 266 ILE A N 1
ATOM 1878 C CA . ILE A 1 266 ? 10.881 -5.813 -13.770 1.00 97.81 266 ILE A CA 1
ATOM 1879 C C . ILE A 1 266 ? 9.679 -6.656 -13.334 1.00 97.81 266 ILE A C 1
ATOM 1881 O O . ILE A 1 266 ? 8.534 -6.233 -13.478 1.00 97.81 266 ILE A O 1
ATOM 1885 N N . GLY A 1 267 ? 9.939 -7.826 -12.752 1.00 96.62 267 GLY A N 1
ATOM 1886 C CA . GLY A 1 267 ? 8.918 -8.802 -12.367 1.00 96.62 267 GLY A CA 1
ATOM 1887 C C . GLY A 1 267 ? 8.476 -9.704 -13.523 1.00 96.62 267 GLY A C 1
ATOM 1888 O O . GLY A 1 267 ? 9.093 -9.727 -14.587 1.00 96.62 267 GLY A O 1
ATOM 1889 N N . ALA A 1 268 ? 7.408 -10.472 -13.301 1.00 92.94 268 ALA A N 1
ATOM 1890 C CA . ALA A 1 268 ? 6.818 -11.353 -14.308 1.00 92.94 268 ALA A CA 1
ATOM 1891 C C . ALA A 1 268 ? 5.303 -11.535 -14.104 1.00 92.94 268 ALA A C 1
ATOM 1893 O O . ALA A 1 268 ? 4.797 -11.406 -12.987 1.00 92.94 268 ALA A O 1
ATOM 1894 N N . GLU A 1 269 ? 4.591 -11.896 -15.175 1.00 86.44 269 GLU A N 1
ATOM 1895 C CA . GLU A 1 269 ? 3.183 -12.303 -15.138 1.00 86.44 269 GLU A CA 1
ATOM 1896 C C . GLU A 1 269 ? 2.923 -13.508 -16.075 1.00 86.44 269 GLU A C 1
ATOM 1898 O O . GLU A 1 269 ? 3.249 -13.422 -17.259 1.00 86.44 269 GLU A O 1
ATOM 1903 N N . PRO A 1 270 ? 2.343 -14.626 -15.580 1.00 82.81 270 PRO A N 1
ATOM 1904 C CA . PRO A 1 270 ? 2.122 -14.925 -14.164 1.00 82.81 270 PRO A CA 1
ATOM 1905 C C . PRO A 1 270 ? 3.467 -15.049 -13.434 1.00 82.81 270 PRO A C 1
ATOM 1907 O O . PRO A 1 270 ? 4.436 -15.575 -13.977 1.00 82.81 270 PRO A O 1
ATOM 1910 N N . GLY A 1 271 ? 3.547 -14.550 -12.205 1.00 86.38 271 GLY A N 1
ATOM 1911 C CA . GLY A 1 271 ? 4.800 -14.566 -11.464 1.00 86.38 271 GLY A CA 1
ATOM 1912 C C . GLY A 1 271 ? 4.809 -13.646 -10.257 1.00 86.38 271 GLY A C 1
ATOM 1913 O O . GLY A 1 271 ? 3.794 -13.062 -9.870 1.00 86.38 271 GLY A O 1
ATOM 1914 N N . GLU A 1 272 ? 5.987 -13.554 -9.650 1.00 90.25 272 GLU A N 1
ATOM 1915 C CA . GLU A 1 272 ? 6.216 -12.708 -8.491 1.00 90.25 272 GLU A CA 1
ATOM 1916 C C . GLU A 1 272 ? 6.318 -11.239 -8.889 1.00 90.25 272 GLU A C 1
ATOM 1918 O O . GLU A 1 272 ? 7.065 -10.853 -9.793 1.00 90.25 272 GLU A O 1
ATOM 1923 N N . LYS A 1 273 ? 5.557 -10.422 -8.163 1.00 93.31 273 LYS A N 1
ATOM 1924 C CA . LYS A 1 273 ? 5.431 -8.986 -8.396 1.00 93.31 273 LYS A CA 1
ATOM 1925 C C . LYS A 1 273 ? 6.275 -8.226 -7.376 1.00 93.31 273 LYS A C 1
ATOM 1927 O O . LYS A 1 273 ? 5.846 -8.124 -6.216 1.00 93.31 273 LYS A O 1
ATOM 1932 N N . PRO A 1 274 ? 7.483 -7.751 -7.733 1.00 95.44 274 PRO A N 1
ATOM 1933 C CA . PRO A 1 274 ? 8.320 -7.005 -6.809 1.00 95.44 274 PRO A CA 1
ATOM 1934 C C . PRO A 1 274 ? 7.673 -5.686 -6.381 1.00 95.44 274 PRO A C 1
ATOM 1936 O O . PRO A 1 274 ? 6.876 -5.072 -7.095 1.00 95.44 274 PRO A O 1
ATOM 1939 N N . LEU A 1 275 ? 8.047 -5.247 -5.186 1.00 95.75 275 LEU A N 1
ATOM 1940 C CA . LEU A 1 275 ? 7.750 -3.924 -4.665 1.00 95.75 275 LEU A CA 1
ATOM 1941 C C . LEU A 1 275 ? 9.027 -3.079 -4.712 1.00 95.75 275 LEU A C 1
ATOM 1943 O O . LEU A 1 275 ? 9.974 -3.352 -3.981 1.00 95.75 275 LEU A O 1
ATOM 1947 N N . LEU A 1 276 ? 9.047 -2.049 -5.550 1.00 95.81 276 LEU A N 1
ATOM 1948 C CA . LEU A 1 276 ? 10.110 -1.055 -5.608 1.00 95.81 276 LEU A CA 1
ATOM 1949 C C . LEU A 1 276 ? 9.761 0.124 -4.694 1.00 95.81 276 LEU A C 1
ATOM 1951 O O . LEU A 1 276 ? 8.746 0.791 -4.888 1.00 95.81 276 LEU A O 1
ATOM 1955 N N . VAL A 1 277 ? 10.605 0.397 -3.707 1.00 93.81 277 VAL A N 1
ATOM 1956 C CA . VAL A 1 277 ? 10.494 1.534 -2.794 1.00 93.81 277 VAL A CA 1
ATOM 1957 C C . VAL A 1 277 ? 11.663 2.473 -3.054 1.00 93.81 277 VAL A C 1
ATOM 1959 O O . VAL A 1 277 ? 12.802 2.166 -2.714 1.00 93.81 277 VAL A O 1
ATOM 1962 N N . THR A 1 278 ? 11.402 3.623 -3.663 1.00 92.81 278 THR A N 1
ATOM 1963 C CA . THR A 1 278 ? 12.440 4.593 -4.017 1.00 92.81 278 THR A CA 1
ATOM 1964 C C . THR A 1 278 ? 12.474 5.747 -3.021 1.00 92.81 278 THR A C 1
ATOM 1966 O O . THR A 1 278 ? 11.435 6.277 -2.625 1.00 92.81 278 THR A O 1
ATOM 1969 N N . ASN A 1 279 ? 13.686 6.173 -2.656 1.00 83.75 279 ASN A N 1
ATOM 1970 C CA . ASN A 1 279 ? 13.957 7.353 -1.839 1.00 83.75 279 ASN A CA 1
ATOM 1971 C C . ASN A 1 279 ? 13.199 7.358 -0.505 1.00 83.75 279 ASN A C 1
ATOM 1973 O O . ASN A 1 279 ? 12.473 8.289 -0.146 1.00 83.75 279 ASN A O 1
ATOM 1977 N N . SER A 1 280 ? 13.378 6.269 0.241 1.00 62.72 280 SER A N 1
ATOM 1978 C CA . SER A 1 280 ? 13.012 6.212 1.650 1.00 62.72 280 SER A CA 1
ATOM 1979 C C . SER A 1 280 ? 13.990 7.060 2.470 1.00 62.72 280 SER A C 1
ATOM 1981 O O . SER A 1 280 ? 15.170 6.733 2.555 1.00 62.72 280 SER A O 1
ATOM 1983 N N . GLY A 1 281 ? 13.491 8.129 3.089 1.00 59.75 281 GLY A N 1
ATOM 1984 C CA . GLY A 1 281 ? 14.105 8.778 4.247 1.00 59.75 281 GLY A CA 1
ATOM 1985 C C . GLY A 1 281 ? 15.235 9.789 4.032 1.00 59.75 281 GLY A C 1
ATOM 1986 O O . GLY A 1 281 ? 15.491 10.557 4.954 1.00 59.75 281 GLY A O 1
ATOM 1987 N N . THR A 1 282 ? 15.836 9.909 2.843 1.00 65.56 282 THR A N 1
ATOM 1988 C CA . THR A 1 282 ? 16.900 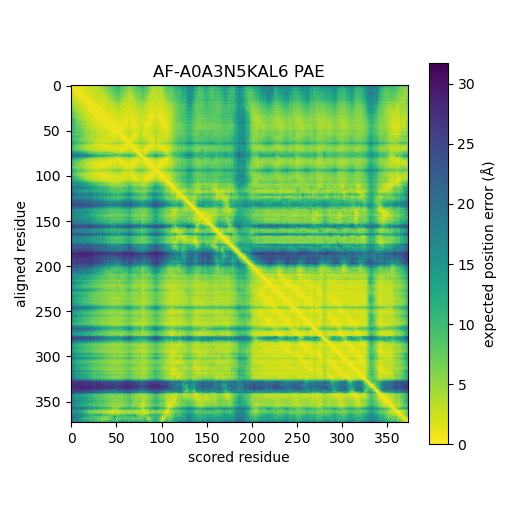10.916 2.637 1.00 65.56 282 THR A CA 1
ATOM 1989 C C . THR A 1 282 ? 16.392 12.349 2.476 1.00 65.56 282 THR A C 1
ATOM 1991 O O . THR A 1 282 ? 17.171 13.293 2.582 1.00 65.56 282 THR A O 1
ATOM 1994 N N . GLY A 1 283 ? 15.107 12.544 2.153 1.00 71.75 283 GLY A N 1
ATOM 1995 C CA . GLY A 1 283 ? 14.523 13.862 1.846 1.00 71.75 283 GLY A CA 1
ATOM 1996 C C . GLY A 1 283 ? 15.056 14.525 0.560 1.00 71.75 283 GLY A C 1
ATOM 1997 O O . GLY A 1 283 ? 14.374 15.372 -0.018 1.00 71.75 283 GLY A O 1
ATOM 1998 N N . ALA A 1 284 ? 16.225 14.105 0.068 1.00 83.75 284 ALA A N 1
ATOM 1999 C CA . ALA A 1 284 ? 16.771 14.434 -1.243 1.00 83.75 284 ALA A CA 1
ATOM 2000 C C . ALA A 1 284 ? 15.831 13.960 -2.349 1.00 83.75 284 ALA A C 1
ATOM 2002 O O . ALA A 1 284 ? 15.125 12.982 -2.165 1.00 83.75 284 ALA A O 1
ATOM 2003 N N . LEU A 1 285 ? 15.798 14.638 -3.493 1.00 87.56 285 LEU A N 1
ATOM 2004 C CA . LEU A 1 285 ? 14.984 14.212 -4.632 1.00 87.56 285 LEU A CA 1
ATOM 2005 C C . LEU A 1 285 ? 15.644 13.041 -5.354 1.00 87.56 285 LEU A C 1
ATOM 2007 O O . LEU A 1 285 ? 16.852 13.060 -5.564 1.00 87.56 285 LEU A O 1
ATOM 2011 N N . SER A 1 286 ? 14.842 12.072 -5.792 1.00 92.38 286 SER A N 1
ATOM 2012 C CA . SER A 1 286 ? 15.307 11.014 -6.692 1.00 92.38 286 SER A CA 1
ATOM 2013 C C . SER A 1 286 ? 14.489 10.972 -7.972 1.00 92.38 286 SER A C 1
ATOM 2015 O O . SER A 1 286 ? 13.404 11.559 -8.063 1.00 92.38 286 SER A O 1
ATOM 2017 N N . THR A 1 287 ? 15.015 10.276 -8.972 1.00 94.75 287 THR A N 1
ATOM 2018 C CA . THR A 1 287 ? 14.324 10.032 -10.236 1.00 94.75 287 THR A CA 1
ATOM 2019 C C . THR A 1 287 ? 14.239 8.535 -10.498 1.00 94.75 287 THR A C 1
ATOM 2021 O O . THR A 1 287 ? 15.232 7.827 -10.377 1.00 94.75 287 THR A O 1
ATOM 2024 N N . PHE A 1 288 ? 13.050 8.067 -10.867 1.00 96.31 288 PHE A N 1
ATOM 2025 C CA . PHE A 1 288 ? 12.831 6.778 -11.509 1.00 96.31 288 PHE A CA 1
ATOM 2026 C C . PHE A 1 288 ? 12.595 7.065 -12.989 1.00 96.31 288 PHE A C 1
ATOM 2028 O O . PHE A 1 288 ? 11.568 7.647 -13.342 1.00 96.31 288 PHE A O 1
ATOM 2035 N N . ARG A 1 289 ? 13.565 6.740 -13.840 1.00 95.75 289 ARG A N 1
ATOM 2036 C CA . ARG A 1 289 ? 13.518 6.993 -15.281 1.00 95.75 289 ARG A CA 1
ATOM 2037 C C . ARG A 1 289 ? 13.538 5.674 -16.033 1.00 95.75 289 ARG A C 1
ATOM 2039 O O . ARG A 1 289 ? 14.318 4.788 -15.705 1.00 95.75 289 ARG A O 1
ATOM 2046 N N . THR A 1 290 ? 12.706 5.588 -17.059 1.00 96.62 290 THR A N 1
ATOM 2047 C CA . THR A 1 290 ? 12.617 4.424 -17.946 1.00 96.62 290 THR A CA 1
ATOM 2048 C C . THR A 1 290 ? 12.850 4.845 -19.391 1.00 96.62 290 THR A C 1
ATOM 2050 O O . THR A 1 290 ? 12.502 5.968 -19.771 1.00 96.62 290 THR A O 1
ATOM 2053 N N . GLY A 1 291 ? 13.469 3.961 -20.171 1.00 95.25 291 GLY A N 1
ATOM 2054 C CA . GLY A 1 291 ? 13.549 4.058 -21.620 1.00 95.25 291 GLY A CA 1
ATOM 2055 C C . GLY A 1 291 ? 12.250 3.615 -22.289 1.00 95.25 291 GLY A C 1
ATOM 2056 O O . GLY A 1 291 ? 11.192 3.542 -21.662 1.00 95.25 291 GLY A O 1
ATOM 2057 N N . GLU A 1 292 ? 12.328 3.335 -23.584 1.00 93.81 292 GLU A N 1
ATOM 2058 C CA . GLU A 1 292 ? 11.184 2.854 -24.359 1.00 93.81 292 GLU A CA 1
ATOM 2059 C C . GLU A 1 292 ? 10.820 1.405 -24.014 1.00 93.81 292 GLU A C 1
ATOM 2061 O O . GLU A 1 292 ? 11.686 0.627 -23.620 1.00 93.81 292 GLU A O 1
ATOM 2066 N N . ASP A 1 293 ? 9.553 1.030 -24.216 1.00 95.19 293 ASP A N 1
ATOM 2067 C CA . ASP A 1 293 ? 9.058 -0.349 -24.074 1.00 95.19 293 ASP A CA 1
ATOM 2068 C C . ASP A 1 293 ? 9.367 -0.962 -22.687 1.00 95.19 293 ASP A C 1
ATOM 2070 O O . ASP A 1 293 ? 9.662 -2.146 -22.551 1.00 95.19 293 ASP A O 1
ATOM 2074 N N . PHE A 1 294 ? 9.347 -0.149 -21.627 1.00 97.06 294 PHE A N 1
ATOM 2075 C CA . PHE A 1 294 ? 9.561 -0.620 -20.258 1.00 97.06 294 PHE A CA 1
ATOM 2076 C C . PHE A 1 294 ? 8.341 -1.385 -19.725 1.00 97.06 294 PHE A C 1
ATOM 2078 O O . PHE A 1 294 ? 7.211 -0.903 -19.823 1.00 97.06 294 PHE A O 1
ATOM 2085 N N . HIS A 1 295 ? 8.570 -2.531 -19.078 1.00 97.50 295 HIS A N 1
ATOM 2086 C CA . HIS A 1 295 ? 7.529 -3.333 -18.435 1.00 97.50 295 HIS A CA 1
ATOM 2087 C C . HIS A 1 295 ? 7.765 -3.478 -16.928 1.00 97.50 295 HIS A C 1
ATOM 2089 O O . HIS A 1 295 ? 8.798 -3.990 -16.492 1.00 97.50 295 HIS A O 1
ATOM 2095 N N . LEU A 1 296 ? 6.764 -3.120 -16.122 1.00 97.44 296 LEU A N 1
ATOM 2096 C CA . LEU A 1 296 ? 6.750 -3.372 -14.678 1.00 97.44 296 LEU A CA 1
ATOM 2097 C C . LEU A 1 296 ? 5.574 -4.265 -14.299 1.00 97.44 296 LEU A C 1
ATOM 2099 O O . LEU A 1 296 ? 4.429 -3.869 -14.469 1.00 97.44 296 LEU A O 1
ATOM 2103 N N . TYR A 1 297 ? 5.851 -5.408 -13.682 1.00 96.62 297 TYR A N 1
ATOM 2104 C CA . TYR A 1 297 ? 4.868 -6.268 -13.028 1.00 96.62 297 TYR 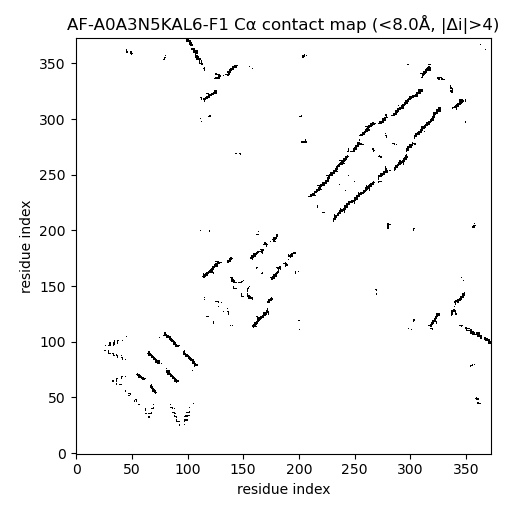A CA 1
ATOM 2105 C C . TYR A 1 297 ? 5.033 -6.133 -11.518 1.00 96.62 297 TYR A C 1
ATOM 2107 O O . TYR A 1 297 ? 5.746 -6.910 -10.892 1.00 96.62 297 TYR A O 1
ATOM 2115 N N . GLY A 1 298 ? 4.435 -5.109 -10.914 1.00 95.44 298 GLY A N 1
ATOM 2116 C CA . GLY A 1 298 ? 4.683 -4.803 -9.510 1.00 95.44 298 GLY A CA 1
ATOM 2117 C C . GLY A 1 298 ? 4.297 -3.401 -9.074 1.00 95.44 298 GLY A C 1
ATOM 2118 O O . GLY A 1 298 ? 3.535 -2.695 -9.728 1.00 95.44 298 GLY A O 1
ATOM 2119 N N . GLY A 1 299 ? 4.807 -3.016 -7.909 1.00 95.25 299 GLY A N 1
ATOM 2120 C CA . GLY A 1 299 ? 4.496 -1.737 -7.278 1.00 95.25 299 GLY A CA 1
ATOM 2121 C C . GLY A 1 299 ? 5.695 -0.818 -7.264 1.00 95.25 299 GLY A C 1
ATOM 2122 O O . GLY A 1 299 ? 6.785 -1.265 -6.930 1.00 95.25 299 GLY A O 1
ATOM 2123 N N . LEU A 1 300 ? 5.484 0.464 -7.541 1.00 96.06 300 LEU A N 1
ATOM 2124 C CA . LEU A 1 300 ? 6.459 1.516 -7.285 1.00 96.06 300 LEU A CA 1
ATOM 2125 C C . LEU A 1 300 ? 5.923 2.469 -6.216 1.00 96.06 300 LEU A C 1
ATOM 2127 O O . LEU A 1 300 ? 4.846 3.044 -6.371 1.00 96.06 300 LEU A O 1
ATOM 2131 N N . TYR A 1 301 ? 6.692 2.671 -5.152 1.00 94.38 301 TYR A N 1
ATOM 2132 C CA . TYR A 1 301 ? 6.407 3.638 -4.103 1.00 94.38 301 TYR A CA 1
ATOM 2133 C C . TYR A 1 301 ? 7.587 4.589 -3.899 1.00 94.38 301 TYR A C 1
ATOM 2135 O O . TYR A 1 301 ? 8.640 4.184 -3.423 1.00 94.38 301 TYR A O 1
ATOM 2143 N N . GLY A 1 302 ? 7.387 5.873 -4.185 1.00 92.44 302 GLY A N 1
ATOM 2144 C CA . GLY A 1 302 ? 8.393 6.914 -4.010 1.00 92.44 302 GLY A CA 1
ATOM 2145 C C . GLY A 1 302 ? 7.770 8.299 -3.916 1.00 92.44 302 GLY A C 1
ATOM 2146 O O . GLY A 1 302 ? 7.731 9.051 -4.888 1.00 92.44 302 GLY A O 1
ATOM 2147 N N . THR A 1 303 ? 7.305 8.694 -2.729 1.00 86.12 303 THR A N 1
ATOM 2148 C CA . THR A 1 303 ? 6.635 9.997 -2.516 1.00 86.12 303 THR A CA 1
ATOM 2149 C C . THR A 1 303 ? 7.529 11.208 -2.772 1.00 86.12 303 THR A C 1
ATOM 2151 O O . THR A 1 303 ? 7.026 12.323 -2.918 1.00 86.12 303 THR A O 1
ATOM 2154 N N . ASN A 1 304 ? 8.846 10.998 -2.832 1.00 89.56 304 ASN A N 1
ATOM 2155 C CA . ASN A 1 304 ? 9.842 12.011 -3.164 1.00 89.56 304 ASN A CA 1
ATOM 2156 C C . ASN A 1 304 ? 10.627 11.681 -4.452 1.00 89.56 304 ASN A C 1
ATOM 2158 O O . ASN A 1 304 ? 11.729 12.180 -4.679 1.00 89.56 304 ASN A O 1
ATOM 21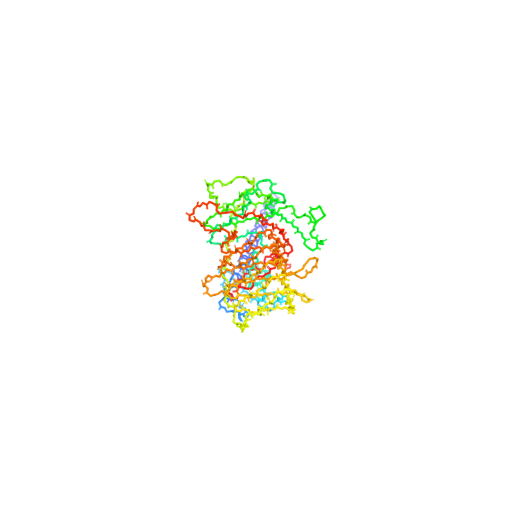62 N N . THR A 1 305 ? 10.048 10.840 -5.311 1.00 92.38 305 THR A N 1
ATOM 2163 C CA . THR A 1 305 ? 10.648 10.390 -6.570 1.00 92.38 305 THR A CA 1
ATOM 2164 C C . THR A 1 305 ? 9.904 10.965 -7.766 1.00 92.38 305 THR A C 1
ATOM 2166 O O . THR A 1 305 ? 8.686 10.832 -7.876 1.00 92.38 305 THR A O 1
ATOM 2169 N N . ASN A 1 306 ? 10.624 11.602 -8.687 1.00 91.50 306 ASN A N 1
ATOM 2170 C CA . ASN A 1 306 ? 10.075 11.936 -9.998 1.00 91.50 306 ASN A CA 1
ATOM 2171 C C . ASN A 1 306 ? 10.040 10.671 -10.850 1.00 91.50 306 ASN A C 1
ATOM 2173 O O . ASN A 1 306 ? 11.083 10.074 -11.096 1.00 91.50 306 ASN A O 1
ATOM 2177 N N . VAL A 1 307 ? 8.858 10.276 -11.302 1.00 93.75 307 VAL A N 1
ATOM 2178 C CA . VAL A 1 307 ? 8.669 9.123 -12.178 1.00 93.75 307 VAL A CA 1
ATOM 2179 C C . VAL A 1 307 ? 8.571 9.629 -13.611 1.00 93.75 307 VAL A C 1
ATOM 2181 O O . VAL A 1 307 ? 7.635 10.350 -13.959 1.00 93.75 307 VAL A O 1
ATOM 2184 N N . VAL A 1 308 ? 9.559 9.264 -14.418 1.00 92.88 308 VAL A N 1
ATOM 2185 C CA . VAL A 1 308 ? 9.672 9.600 -15.834 1.00 92.88 308 VAL A CA 1
ATOM 2186 C C . VAL A 1 308 ? 9.483 8.315 -16.633 1.00 92.88 308 VAL A C 1
ATOM 2188 O O . VAL A 1 308 ? 10.387 7.479 -16.713 1.00 92.88 308 VAL A O 1
ATOM 2191 N N . LEU A 1 309 ? 8.278 8.142 -17.169 1.00 92.81 309 LEU A N 1
ATOM 2192 C CA . LEU A 1 309 ? 7.910 6.979 -17.972 1.00 92.81 309 LEU A CA 1
ATOM 2193 C C . LEU A 1 309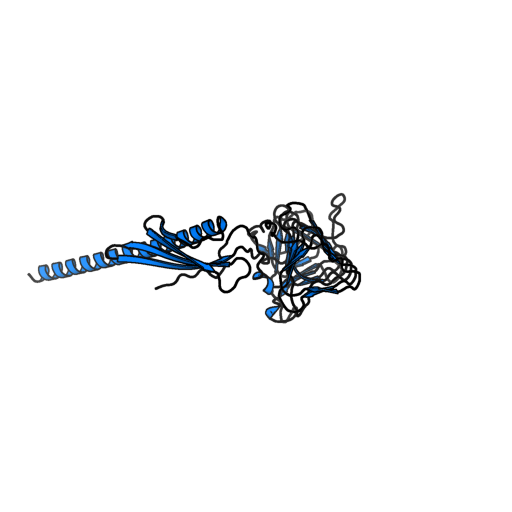 ? 8.317 7.225 -19.422 1.00 92.81 309 LEU A C 1
ATOM 2195 O O . LEU A 1 309 ? 7.918 8.246 -19.977 1.00 92.81 309 LEU A O 1
ATOM 2199 N N . GLY A 1 310 ? 9.100 6.327 -20.012 1.00 91.88 310 GLY A N 1
ATOM 2200 C CA . GLY A 1 310 ? 9.440 6.378 -21.427 1.00 91.88 310 GLY A CA 1
ATOM 2201 C C . GLY A 1 310 ? 8.272 5.943 -22.310 1.00 91.88 310 GLY A C 1
ATOM 2202 O O . GLY A 1 310 ? 7.215 5.509 -21.834 1.00 91.88 310 GLY A O 1
ATOM 2203 N N . ASP A 1 311 ? 8.461 6.074 -23.618 1.00 89.12 311 ASP A N 1
ATOM 2204 C CA . ASP A 1 311 ? 7.433 5.742 -24.600 1.00 89.12 311 ASP A CA 1
ATOM 2205 C C . ASP A 1 311 ? 7.043 4.259 -24.525 1.00 89.12 311 ASP A C 1
ATOM 2207 O O . ASP A 1 311 ? 7.896 3.387 -24.361 1.00 89.12 311 ASP A O 1
ATOM 2211 N N . ARG A 1 312 ? 5.743 3.968 -24.685 1.00 90.12 312 ARG A N 1
ATOM 2212 C CA . ARG A 1 312 ? 5.192 2.594 -24.676 1.00 90.12 312 ARG A CA 1
ATOM 2213 C C . ARG A 1 312 ? 5.453 1.818 -23.375 1.00 90.12 312 ARG A C 1
ATOM 2215 O O . ARG A 1 312 ? 5.441 0.593 -23.367 1.00 90.12 312 ARG A O 1
ATOM 2222 N N . THR A 1 313 ? 5.650 2.526 -22.263 1.00 93.75 313 THR A N 1
ATOM 2223 C CA . THR A 1 313 ? 5.728 1.906 -20.935 1.00 93.75 313 THR A CA 1
ATOM 2224 C C . THR A 1 313 ? 4.424 1.182 -20.588 1.00 93.75 313 THR A C 1
ATOM 2226 O O . THR A 1 313 ? 3.344 1.769 -20.692 1.00 93.75 313 THR A O 1
ATOM 2229 N N . ILE A 1 314 ? 4.524 -0.054 -20.100 1.00 94.88 314 ILE A N 1
ATOM 2230 C CA . ILE A 1 314 ? 3.400 -0.857 -19.616 1.00 94.88 314 ILE A CA 1
ATOM 2231 C C . ILE A 1 314 ? 3.627 -1.219 -18.145 1.00 94.88 314 ILE A C 1
ATOM 2233 O O . ILE A 1 314 ? 4.643 -1.803 -17.768 1.00 94.88 314 ILE A O 1
ATOM 2237 N N . ILE A 1 315 ? 2.658 -0.891 -17.292 1.00 95.25 315 ILE A N 1
ATOM 2238 C CA . ILE A 1 315 ? 2.708 -1.191 -15.859 1.00 95.25 315 ILE A CA 1
ATOM 2239 C C . ILE A 1 315 ? 1.526 -2.074 -15.472 1.00 95.25 315 ILE A C 1
ATOM 2241 O O . ILE A 1 315 ? 0.380 -1.658 -15.547 1.00 95.25 315 ILE A O 1
ATOM 2245 N N . HIS A 1 316 ? 1.824 -3.261 -14.971 1.00 94.25 316 HIS A N 1
ATOM 2246 C CA . HIS A 1 316 ? 0.916 -4.210 -14.347 1.00 94.25 316 HIS A CA 1
ATOM 2247 C C . HIS A 1 316 ? 1.047 -4.103 -12.823 1.00 94.25 316 HIS A C 1
ATOM 2249 O O . HIS A 1 316 ? 1.788 -4.860 -12.192 1.00 94.25 316 HIS A O 1
ATOM 2255 N N . GLY A 1 317 ? 0.346 -3.142 -12.221 1.00 93.12 317 GLY A N 1
ATOM 2256 C CA . GLY A 1 317 ? 0.398 -2.895 -10.783 1.00 93.12 317 GLY A CA 1
ATOM 2257 C C . GLY A 1 317 ? 0.042 -1.465 -10.396 1.00 93.12 317 GLY A C 1
ATOM 2258 O O . GLY A 1 317 ? -1.028 -0.980 -10.747 1.00 93.12 317 GLY A O 1
ATOM 2259 N N . SER A 1 318 ? 0.887 -0.793 -9.616 1.00 92.38 318 SER A N 1
ATOM 2260 C CA . SER A 1 318 ? 0.579 0.548 -9.100 1.00 92.38 318 SER A CA 1
ATOM 2261 C C . SER A 1 318 ? 1.823 1.413 -8.959 1.00 92.38 318 SER A C 1
ATOM 2263 O O . SER A 1 318 ? 2.880 0.925 -8.561 1.00 92.38 318 SER A O 1
ATOM 2265 N N . VAL A 1 319 ? 1.691 2.707 -9.255 1.00 93.94 319 VAL A N 1
ATOM 2266 C CA . VAL A 1 319 ? 2.783 3.679 -9.156 1.00 93.94 319 VAL A CA 1
ATOM 2267 C C . VAL A 1 319 ? 2.386 4.869 -8.302 1.00 93.94 319 VAL A C 1
ATOM 2269 O O . VAL A 1 319 ? 1.402 5.564 -8.556 1.00 93.94 319 VAL A O 1
ATOM 2272 N N . ILE A 1 320 ? 3.217 5.146 -7.307 1.00 92.06 320 ILE A N 1
ATOM 2273 C CA . ILE A 1 320 ? 3.084 6.279 -6.402 1.00 92.06 320 ILE A CA 1
ATOM 2274 C C . ILE A 1 320 ? 4.392 7.051 -6.463 1.00 92.06 320 ILE A C 1
ATOM 2276 O O . ILE A 1 320 ? 5.429 6.554 -6.037 1.00 92.06 320 ILE A O 1
ATOM 2280 N N . GLY A 1 321 ? 4.337 8.260 -7.010 1.00 90.62 321 GLY A N 1
ATOM 2281 C CA . GLY A 1 321 ? 5.492 9.130 -7.221 1.00 90.62 321 GLY A CA 1
ATOM 2282 C C . GLY A 1 321 ? 5.286 10.500 -6.587 1.00 90.62 321 GLY A C 1
ATOM 2283 O O . GLY A 1 321 ? 4.172 10.860 -6.217 1.00 90.62 321 GLY A O 1
ATOM 2284 N N . ARG A 1 322 ? 6.331 11.325 -6.518 1.00 87.62 322 ARG A N 1
ATOM 2285 C CA . ARG A 1 322 ? 6.206 12.769 -6.252 1.00 87.62 322 ARG A CA 1
ATOM 2286 C C . ARG A 1 322 ? 5.465 13.462 -7.392 1.00 87.62 322 ARG A C 1
ATOM 2288 O O . ARG A 1 322 ? 4.509 14.196 -7.162 1.00 87.62 322 ARG A O 1
ATOM 2295 N N . ARG A 1 323 ? 5.938 13.192 -8.608 1.00 85.44 323 ARG A N 1
ATOM 2296 C CA . ARG A 1 323 ? 5.436 13.644 -9.909 1.00 85.44 323 ARG A CA 1
ATOM 2297 C C . ARG A 1 323 ? 5.526 12.456 -10.859 1.00 85.44 323 ARG A C 1
ATOM 2299 O O . ARG A 1 323 ? 6.492 11.702 -10.767 1.00 85.44 323 ARG A O 1
ATOM 2306 N N . ILE A 1 324 ? 4.555 12.310 -11.752 1.00 88.69 324 ILE A N 1
ATOM 2307 C CA . ILE A 1 324 ? 4.563 11.278 -12.794 1.00 88.69 324 ILE A CA 1
ATOM 2308 C C . ILE A 1 324 ? 4.392 11.989 -14.138 1.00 88.69 324 ILE A C 1
ATOM 2310 O O . ILE A 1 324 ? 3.434 12.747 -14.316 1.00 88.69 324 ILE A O 1
ATOM 2314 N N . SER A 1 325 ? 5.348 11.801 -15.046 1.00 86.44 325 SER A N 1
ATOM 2315 C CA . SER A 1 325 ? 5.367 12.448 -16.360 1.00 86.44 325 SER A CA 1
ATOM 2316 C C . SER A 1 325 ? 6.118 11.628 -17.412 1.00 86.44 325 SER A C 1
ATOM 2318 O O . SER A 1 325 ? 6.734 10.611 -17.106 1.00 86.44 325 SER A O 1
ATOM 2320 N N . GLY A 1 326 ? 6.072 12.109 -18.653 1.00 83.38 326 GLY A N 1
ATOM 2321 C CA . GLY A 1 326 ? 6.867 11.623 -19.779 1.00 83.38 326 GLY A CA 1
ATOM 2322 C C . GLY A 1 326 ? 8.319 12.108 -19.839 1.00 83.38 326 GLY A C 1
ATOM 2323 O O . GLY A 1 326 ? 8.685 12.972 -19.034 1.00 83.38 326 GLY A O 1
ATOM 2324 N N . PRO A 1 327 ? 9.134 11.638 -20.812 1.00 73.31 327 PRO A N 1
ATOM 2325 C CA . PRO A 1 327 ? 10.548 11.984 -20.943 1.00 73.31 327 PRO A CA 1
ATOM 2326 C C . PRO A 1 327 ? 10.773 13.409 -21.473 1.00 73.31 327 PRO A C 1
ATOM 2328 O O . PRO A 1 327 ? 11.824 13.992 -21.224 1.00 73.31 327 PRO A O 1
ATOM 2331 N N . LEU A 1 328 ? 9.782 14.012 -22.139 1.00 62.12 328 LEU A N 1
ATOM 2332 C CA . LEU A 1 328 ? 9.879 15.336 -22.770 1.00 62.12 328 LEU A CA 1
ATOM 2333 C C . LEU A 1 328 ? 9.210 16.448 -21.952 1.00 62.12 328 LEU A C 1
ATOM 2335 O O . LEU A 1 328 ? 8.480 17.276 -22.490 1.00 62.12 328 LEU A O 1
ATOM 2339 N N . SER A 1 329 ? 9.426 16.477 -20.634 1.00 51.28 329 SER A N 1
ATOM 2340 C CA . SER A 1 329 ? 8.836 17.498 -19.760 1.00 51.28 329 SER A CA 1
ATOM 2341 C C . SER A 1 329 ? 9.738 18.704 -19.486 1.00 51.28 329 SER A C 1
ATOM 2343 O O . SER A 1 329 ? 9.889 19.099 -18.329 1.00 51.28 329 SER A O 1
ATOM 2345 N N . SER A 1 330 ? 10.327 19.320 -20.513 1.00 52.47 330 SER A N 1
ATOM 2346 C CA . SER A 1 330 ? 10.781 20.709 -20.381 1.00 52.47 330 SER A CA 1
ATOM 2347 C C . SER A 1 330 ? 9.543 21.604 -20.429 1.00 52.47 330 SER A C 1
ATOM 2349 O O . SER A 1 330 ? 8.979 21.859 -21.487 1.00 52.47 330 SER A O 1
ATOM 2351 N N . TRP A 1 331 ? 9.076 22.024 -19.255 1.00 47.41 331 TRP A N 1
ATOM 2352 C CA . TRP A 1 331 ? 7.906 22.893 -19.077 1.00 47.41 331 TRP A CA 1
ATOM 2353 C C . TRP A 1 331 ? 8.075 24.305 -19.665 1.00 47.41 331 TRP A C 1
ATOM 2355 O O . TRP A 1 331 ? 7.122 25.076 -19.625 1.00 47.41 331 TRP A O 1
ATOM 2365 N N . GLU A 1 332 ? 9.258 24.660 -20.170 1.00 50.81 332 GLU A N 1
ATOM 2366 C CA . GLU A 1 332 ? 9.578 26.043 -20.532 1.00 50.81 332 GLU A CA 1
ATOM 2367 C C . GLU A 1 332 ? 8.866 26.541 -21.805 1.00 50.81 332 GLU A C 1
ATOM 2369 O O . GLU A 1 332 ? 8.622 27.738 -21.878 1.00 50.81 332 GLU A O 1
ATOM 2374 N N . ASP A 1 333 ? 8.402 25.665 -22.716 1.00 45.50 333 ASP A N 1
ATOM 2375 C CA . ASP A 1 333 ? 7.812 26.106 -24.003 1.00 45.50 333 ASP A CA 1
ATOM 2376 C C . ASP A 1 333 ? 6.441 25.491 -24.390 1.00 45.50 333 ASP A C 1
ATOM 2378 O O . ASP A 1 333 ? 5.927 25.762 -25.477 1.00 45.50 333 ASP A O 1
ATOM 2382 N N . GLY A 1 334 ? 5.786 24.689 -23.539 1.00 49.59 334 GLY A N 1
ATOM 2383 C CA . GLY A 1 334 ? 4.430 24.182 -23.833 1.00 49.59 334 GLY A CA 1
ATOM 2384 C C . GLY A 1 334 ? 4.045 22.882 -23.118 1.00 49.59 334 GLY A C 1
ATOM 2385 O O . GLY A 1 334 ? 4.880 22.287 -22.433 1.00 49.59 334 GLY A O 1
ATOM 2386 N N . PRO A 1 335 ? 2.777 22.423 -23.235 1.00 45.97 335 PRO A N 1
ATOM 2387 C CA . PRO A 1 335 ? 2.296 21.223 -22.554 1.00 45.97 335 PRO A CA 1
ATOM 2388 C C . PRO A 1 335 ? 3.036 19.985 -23.071 1.00 45.97 335 PRO A C 1
ATOM 2390 O O . PRO A 1 335 ? 2.749 19.427 -24.127 1.00 45.97 335 PRO A O 1
ATOM 2393 N N . CYS A 1 336 ? 4.022 19.570 -22.285 1.00 52.09 336 CYS A N 1
ATOM 2394 C CA . CYS A 1 336 ? 4.814 18.373 -22.472 1.00 52.09 336 CYS A CA 1
ATOM 2395 C C . CYS A 1 336 ? 3.947 17.116 -22.452 1.00 52.09 336 CYS A C 1
ATOM 2397 O O . CYS A 1 336 ? 3.189 16.873 -21.510 1.00 52.09 336 CYS A O 1
ATOM 2399 N N . CYS A 1 337 ? 4.103 16.278 -23.462 1.00 51.97 337 CYS A N 1
ATOM 2400 C CA . CYS A 1 337 ? 3.315 15.071 -23.614 1.00 51.97 337 CYS A CA 1
ATOM 2401 C C . CYS A 1 337 ? 4.237 13.916 -24.019 1.00 51.97 337 CYS A C 1
ATOM 2403 O O . CYS A 1 337 ? 5.253 14.137 -24.680 1.00 51.97 337 CYS A O 1
ATOM 2405 N N . ASN A 1 338 ? 3.886 12.691 -23.623 1.00 52.91 338 ASN A N 1
ATOM 2406 C CA . ASN A 1 338 ? 4.520 11.509 -24.196 1.00 52.91 338 ASN A CA 1
ATOM 2407 C C . ASN A 1 338 ? 4.199 11.456 -25.688 1.00 52.91 338 ASN A C 1
ATOM 2409 O O . ASN A 1 338 ? 3.052 11.696 -26.081 1.00 52.91 338 ASN A O 1
ATOM 2413 N N . GLN A 1 339 ? 5.201 11.141 -26.511 1.00 53.41 339 GLN A N 1
ATOM 2414 C CA . GLN A 1 339 ? 4.946 10.882 -27.925 1.00 53.41 339 GLN A CA 1
ATOM 2415 C C . GLN A 1 339 ? 4.164 9.579 -28.072 1.00 53.41 339 GLN A C 1
ATOM 2417 O O . GLN A 1 339 ? 3.271 9.512 -28.915 1.00 53.41 339 GLN A O 1
ATOM 2422 N N . LYS A 1 340 ? 4.421 8.588 -27.200 1.00 70.50 340 LYS A N 1
ATOM 2423 C CA . LYS A 1 340 ? 3.632 7.354 -27.131 1.00 70.50 340 LYS A CA 1
ATOM 2424 C C . LYS A 1 340 ? 3.197 7.024 -25.706 1.00 70.50 340 LYS A C 1
ATOM 2426 O O . LYS A 1 340 ? 3.992 6.818 -24.793 1.00 70.50 340 LYS A O 1
ATOM 2431 N N . ALA A 1 341 ? 1.884 6.968 -25.573 1.00 71.50 341 ALA A N 1
ATOM 2432 C CA . ALA A 1 341 ? 1.087 6.654 -24.405 1.00 71.50 341 ALA A CA 1
ATOM 2433 C C . ALA A 1 341 ? 1.616 5.539 -23.465 1.00 71.50 341 ALA A C 1
ATOM 2435 O O . ALA A 1 341 ? 1.696 4.384 -23.890 1.00 71.50 341 ALA A O 1
ATOM 2436 N N . PRO A 1 342 ? 1.895 5.821 -22.175 1.00 85.69 342 PRO A N 1
ATOM 2437 C CA . PRO A 1 342 ? 2.056 4.779 -21.167 1.00 85.69 342 PRO A CA 1
ATOM 2438 C C . PRO A 1 342 ? 0.700 4.142 -20.830 1.00 85.69 342 PRO A C 1
ATOM 2440 O O . PRO A 1 342 ? -0.325 4.827 -20.778 1.00 85.69 342 PRO A O 1
ATOM 2443 N N . THR A 1 343 ? 0.703 2.840 -20.553 1.00 88.75 343 THR A N 1
ATOM 2444 C CA . THR A 1 343 ? -0.487 2.077 -20.152 1.00 88.75 343 THR A CA 1
ATOM 2445 C C . THR A 1 343 ? -0.305 1.501 -18.753 1.00 88.75 343 THR A C 1
ATOM 2447 O O . THR A 1 343 ? 0.754 0.967 -18.422 1.00 88.75 343 THR A O 1
ATOM 2450 N N . VAL A 1 344 ? -1.336 1.613 -17.914 1.00 89.75 344 VAL A N 1
ATOM 2451 C CA . VAL A 1 344 ? -1.332 1.110 -16.538 1.00 89.75 344 VAL A CA 1
ATOM 2452 C C . VAL A 1 344 ? -2.523 0.193 -16.296 1.00 89.75 344 VAL A C 1
ATOM 2454 O O . VAL A 1 344 ? -3.665 0.639 -16.216 1.00 89.75 344 VAL A O 1
ATOM 2457 N N . HIS A 1 345 ? -2.225 -1.080 -16.085 1.00 89.62 345 HIS A N 1
ATOM 2458 C CA . HIS A 1 345 ? -3.154 -2.103 -15.643 1.00 89.62 345 HIS A CA 1
ATOM 2459 C C . HIS A 1 345 ? -3.070 -2.236 -14.122 1.00 89.62 345 HIS A C 1
ATOM 2461 O O . HIS A 1 345 ? -2.112 -2.791 -13.579 1.00 89.62 345 HIS A O 1
ATOM 2467 N N . PHE A 1 346 ? -4.054 -1.699 -13.403 1.00 89.12 346 PHE A N 1
ATOM 2468 C CA . PHE A 1 346 ? -4.073 -1.738 -11.943 1.00 89.12 346 PHE A CA 1
ATOM 2469 C C . PHE A 1 346 ? -4.373 -3.132 -11.416 1.00 89.12 346 PHE A C 1
ATOM 2471 O O . PHE A 1 346 ? -5.488 -3.628 -11.549 1.00 89.12 346 PHE A O 1
ATOM 2478 N N . ASP A 1 347 ? -3.410 -3.731 -10.731 1.00 87.62 347 ASP A N 1
ATOM 2479 C CA . ASP A 1 347 ? -3.619 -5.025 -10.099 1.00 87.62 347 ASP A CA 1
ATOM 2480 C C . ASP A 1 347 ? -4.224 -4.874 -8.697 1.00 87.62 347 ASP A C 1
ATOM 2482 O O . ASP A 1 347 ? -3.561 -4.453 -7.746 1.00 87.62 347 ASP A O 1
ATOM 2486 N N . ARG A 1 348 ? -5.483 -5.287 -8.534 1.00 84.00 348 ARG A N 1
ATOM 2487 C CA . ARG A 1 348 ? -6.191 -5.278 -7.245 1.00 84.00 348 ARG A CA 1
ATOM 2488 C C . ARG A 1 348 ? -5.523 -6.152 -6.192 1.00 84.00 348 ARG A C 1
ATOM 2490 O O . ARG A 1 348 ? -5.670 -5.861 -5.007 1.00 84.00 348 ARG A O 1
ATOM 2497 N N . ALA A 1 349 ? -4.765 -7.177 -6.579 1.00 84.06 349 ALA A N 1
ATOM 2498 C CA . ALA A 1 349 ? -4.008 -7.981 -5.623 1.00 84.06 349 ALA A CA 1
ATOM 2499 C C . ALA A 1 349 ? -2.983 -7.134 -4.842 1.00 84.06 349 ALA A C 1
ATOM 2501 O O . ALA A 1 349 ? -2.608 -7.481 -3.718 1.00 84.06 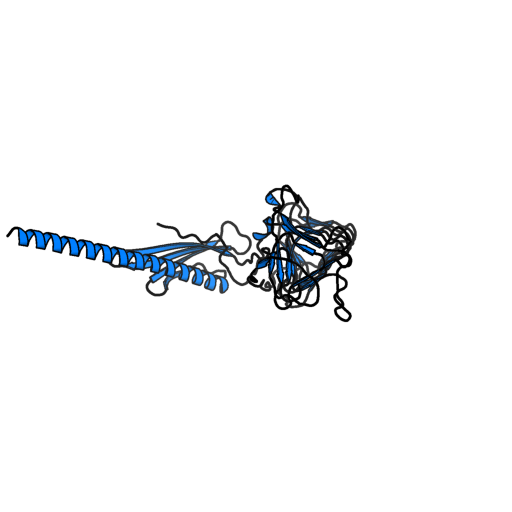349 ALA A O 1
ATOM 2502 N N . MET A 1 350 ? -2.572 -5.987 -5.395 1.00 84.88 350 MET A N 1
ATOM 2503 C CA . MET A 1 350 ? -1.635 -5.070 -4.757 1.00 84.88 350 MET A CA 1
ATOM 2504 C C . MET A 1 350 ? -2.237 -4.221 -3.639 1.00 84.88 350 MET A C 1
ATOM 2506 O O . MET A 1 350 ? -1.474 -3.717 -2.819 1.00 84.88 350 MET A O 1
ATOM 2510 N N . THR A 1 351 ? -3.563 -4.087 -3.520 1.00 83.75 351 THR A N 1
ATOM 2511 C CA . THR A 1 351 ? -4.167 -3.220 -2.483 1.00 83.75 351 THR A CA 1
ATOM 2512 C C . THR A 1 351 ? -3.811 -3.645 -1.061 1.00 83.75 351 THR A C 1
ATOM 2514 O O . THR A 1 351 ? -3.860 -2.837 -0.139 1.00 83.75 351 THR A O 1
ATOM 2517 N N . ASN A 1 352 ? -3.455 -4.919 -0.885 1.00 83.69 352 ASN A N 1
ATOM 2518 C CA . ASN A 1 352 ? -3.083 -5.503 0.399 1.00 83.69 352 ASN A CA 1
ATOM 2519 C C . ASN A 1 352 ? -1.560 -5.585 0.599 1.00 83.69 352 ASN A C 1
ATOM 2521 O O . ASN A 1 352 ? -1.117 -6.077 1.636 1.00 83.69 352 ASN A O 1
ATOM 2525 N N . ARG A 1 353 ? -0.752 -5.126 -0.370 1.00 87.00 353 ARG A N 1
ATOM 2526 C CA . ARG A 1 353 ? 0.708 -5.048 -0.233 1.00 87.00 353 ARG A CA 1
ATOM 2527 C C . ARG A 1 353 ? 1.046 -3.889 0.698 1.00 87.00 353 ARG A C 1
ATOM 2529 O O . ARG A 1 353 ? 0.748 -2.731 0.401 1.00 87.00 353 ARG A O 1
ATOM 2536 N N . ALA A 1 354 ? 1.657 -4.221 1.826 1.00 87.44 354 ALA A N 1
ATOM 2537 C CA . ALA A 1 354 ? 2.087 -3.234 2.798 1.00 87.44 354 ALA A CA 1
ATOM 2538 C C . ALA A 1 354 ? 3.468 -2.672 2.431 1.00 87.44 354 ALA A C 1
ATOM 2540 O O . ALA A 1 354 ? 4.297 -3.367 1.845 1.00 87.44 354 ALA A O 1
ATOM 2541 N N . VAL A 1 355 ? 3.715 -1.423 2.813 1.00 86.50 355 VAL A N 1
ATOM 2542 C CA . VAL A 1 355 ? 5.027 -0.774 2.761 1.00 86.50 355 VAL A CA 1
ATOM 2543 C C . VAL A 1 355 ? 5.398 -0.361 4.180 1.00 86.50 355 VAL A C 1
ATOM 2545 O O . VAL A 1 355 ? 4.659 0.392 4.817 1.00 86.50 355 VAL A O 1
ATOM 2548 N N . CYS A 1 356 ? 6.517 -0.872 4.693 1.00 86.56 356 CYS A N 1
ATOM 2549 C CA . CYS A 1 356 ? 6.923 -0.644 6.079 1.00 86.56 356 CYS A CA 1
ATOM 2550 C C . CYS A 1 356 ? 7.363 0.812 6.292 1.00 86.56 356 CYS A C 1
ATOM 2552 O O . CYS A 1 356 ? 8.264 1.289 5.601 1.00 86.56 356 CYS A O 1
ATOM 2554 N N . THR A 1 357 ? 6.741 1.516 7.244 1.00 80.00 357 THR A N 1
ATOM 2555 C CA . THR A 1 357 ? 7.021 2.936 7.539 1.00 80.00 357 THR A CA 1
ATOM 2556 C C . THR A 1 357 ? 8.075 3.143 8.618 1.00 80.00 357 THR A C 1
ATOM 2558 O O . THR A 1 357 ? 8.651 4.228 8.677 1.00 80.00 357 THR A O 1
ATOM 2561 N N . HIS A 1 358 ? 8.311 2.131 9.462 1.00 77.50 358 HIS A N 1
ATOM 2562 C CA . HIS A 1 358 ? 9.225 2.145 10.617 1.00 77.50 358 HIS A CA 1
ATOM 2563 C C . HIS A 1 358 ? 8.984 3.275 11.639 1.00 77.50 358 HIS A C 1
ATOM 2565 O O . HIS A 1 358 ? 9.808 3.483 12.524 1.00 77.50 358 HIS A O 1
ATOM 2571 N N . SER A 1 359 ? 7.882 4.022 11.529 1.00 74.75 359 SER A N 1
ATOM 2572 C CA . SER A 1 359 ? 7.613 5.204 12.352 1.00 74.75 359 SER A CA 1
ATOM 2573 C C . SER A 1 359 ? 6.444 4.964 13.301 1.00 74.75 359 SER A C 1
ATOM 2575 O O . SER A 1 359 ? 6.639 4.643 14.468 1.00 74.75 359 SER A O 1
ATOM 2577 N N . ALA A 1 360 ? 5.219 5.082 12.796 1.00 82.38 360 ALA A N 1
ATOM 2578 C CA . ALA A 1 360 ? 4.002 4.946 13.580 1.00 82.38 360 ALA A CA 1
ATOM 2579 C C . ALA A 1 360 ? 3.300 3.615 13.308 1.00 82.38 360 ALA A C 1
ATOM 2581 O O . ALA A 1 360 ? 3.230 3.150 12.167 1.00 82.38 360 ALA A O 1
ATOM 2582 N N . PHE A 1 361 ? 2.736 3.037 14.366 1.00 87.75 361 PHE A N 1
ATOM 2583 C CA . PHE A 1 361 ? 1.781 1.948 14.239 1.00 87.75 361 PHE A CA 1
ATOM 2584 C C . PHE A 1 361 ? 0.426 2.499 13.797 1.00 87.75 361 PHE A C 1
ATOM 2586 O O . PHE A 1 361 ? -0.010 3.562 14.240 1.00 87.75 361 PHE A O 1
ATOM 2593 N N . SER A 1 362 ? -0.272 1.748 12.955 1.00 85.69 362 SER A N 1
ATOM 2594 C CA . SER A 1 362 ? -1.664 2.013 12.595 1.00 85.69 362 SER A CA 1
ATOM 2595 C C . SER A 1 362 ? -2.480 0.727 12.673 1.00 85.69 362 SER A C 1
ATOM 2597 O O . SER A 1 362 ? -1.934 -0.369 12.540 1.00 85.69 362 SER A O 1
ATOM 2599 N N . ILE A 1 363 ? -3.788 0.840 12.925 1.00 85.50 363 ILE A N 1
ATOM 2600 C CA . ILE A 1 363 ? -4.675 -0.330 12.942 1.00 85.50 363 ILE A CA 1
ATOM 2601 C C . ILE A 1 363 ? -4.742 -0.898 11.530 1.00 85.50 363 ILE A C 1
ATOM 2603 O O . ILE A 1 363 ? -5.151 -0.210 10.590 1.00 85.50 363 ILE A O 1
ATOM 2607 N N . ARG A 1 364 ? -4.419 -2.183 11.390 1.00 83.06 364 ARG A N 1
ATOM 2608 C CA . ARG A 1 364 ? -4.613 -2.905 10.141 1.00 83.06 364 ARG A CA 1
ATOM 2609 C C . ARG A 1 364 ? -6.104 -2.976 9.841 1.00 83.06 364 ARG A C 1
ATOM 2611 O O . ARG A 1 364 ? -6.891 -3.544 10.604 1.00 83.06 364 ARG A O 1
ATOM 2618 N N . ARG A 1 365 ? -6.507 -2.396 8.712 1.00 74.69 365 ARG A N 1
ATOM 2619 C CA . ARG A 1 365 ? -7.916 -2.338 8.311 1.00 74.69 365 ARG A CA 1
ATOM 2620 C C . ARG A 1 365 ? -8.531 -3.740 8.270 1.00 74.69 365 ARG A C 1
ATOM 2622 O O . ARG A 1 365 ? -7.929 -4.670 7.745 1.00 74.69 365 ARG A O 1
ATOM 2629 N N . GLY A 1 366 ? -9.741 -3.871 8.813 1.00 76.06 366 GLY A N 1
ATOM 2630 C CA . GLY A 1 366 ? -10.483 -5.137 8.834 1.00 76.06 366 GLY A CA 1
ATOM 2631 C C . GLY A 1 366 ? -10.054 -6.127 9.922 1.00 76.06 366 GLY A C 1
ATOM 2632 O O . GLY A 1 366 ? -10.623 -7.209 9.983 1.00 76.06 366 GLY A O 1
ATOM 2633 N N . THR A 1 367 ? -9.095 -5.775 10.787 1.00 79.00 367 THR A N 1
ATOM 2634 C CA . THR A 1 367 ? -8.715 -6.614 11.944 1.00 79.00 367 THR A CA 1
ATOM 2635 C C . THR A 1 367 ? -9.422 -6.229 13.238 1.00 79.00 367 THR A C 1
ATOM 2637 O O . THR A 1 367 ? -9.394 -6.995 14.196 1.00 79.00 367 THR A O 1
ATOM 2640 N N . TRP A 1 368 ? -10.068 -5.062 13.269 1.00 77.50 368 TRP A N 1
ATOM 2641 C CA . TRP A 1 368 ? -10.842 -4.612 14.419 1.00 77.50 368 TRP A CA 1
ATOM 2642 C C . TRP A 1 368 ? -12.098 -5.467 14.576 1.00 77.50 368 TRP A C 1
ATOM 2644 O O . TRP A 1 368 ? -12.921 -5.549 13.659 1.00 77.50 368 TRP A O 1
ATOM 2654 N N . ARG A 1 369 ? -12.236 -6.105 15.739 1.00 81.69 369 ARG A N 1
ATOM 2655 C CA . ARG A 1 369 ? -13.418 -6.887 16.089 1.00 81.69 369 ARG A CA 1
ATOM 2656 C C . ARG A 1 369 ? -13.739 -6.742 17.572 1.00 81.69 369 ARG A C 1
ATOM 2658 O O . ARG A 1 369 ? -12.896 -7.020 18.428 1.00 81.69 369 ARG A O 1
ATOM 2665 N N . GLU A 1 370 ? -14.982 -6.374 17.852 1.00 77.25 370 GLU A N 1
ATOM 2666 C CA . GLU A 1 370 ? -15.579 -6.517 19.176 1.00 77.25 370 GLU A CA 1
ATOM 2667 C C . GLU A 1 370 ? -15.857 -8.000 19.455 1.00 77.25 370 GLU A C 1
ATOM 2669 O O . GLU A 1 370 ? -16.411 -8.724 18.617 1.00 77.25 370 GLU A O 1
ATOM 2674 N N . ILE A 1 371 ? -15.429 -8.468 20.625 1.00 75.50 371 ILE A N 1
ATOM 2675 C CA . ILE A 1 371 ? -15.715 -9.818 21.099 1.00 75.50 371 ILE A CA 1
ATOM 2676 C C . ILE A 1 371 ? -16.798 -9.699 22.158 1.00 75.50 371 ILE A C 1
ATOM 2678 O O . ILE A 1 371 ? -16.517 -9.304 23.289 1.00 75.50 371 ILE A O 1
ATOM 2682 N N . PHE A 1 372 ? -18.024 -10.059 21.783 1.00 67.25 372 PHE A N 1
ATOM 2683 C CA . PHE A 1 372 ? -19.093 -10.245 22.753 1.00 67.25 372 PHE A CA 1
ATOM 2684 C C . PHE A 1 372 ? -18.740 -11.450 23.642 1.00 67.25 372 PHE A C 1
ATOM 2686 O O . PHE A 1 372 ? -18.402 -12.504 23.089 1.00 67.25 372 PHE A O 1
ATOM 2693 N N . PRO A 1 373 ? -18.717 -11.277 24.975 1.00 56.62 373 PRO A N 1
ATOM 2694 C CA . PRO A 1 373 ? -18.442 -12.359 25.913 1.00 56.62 373 PRO A CA 1
ATOM 2695 C C . PRO A 1 373 ? -19.497 -13.468 25.875 1.00 56.62 373 PRO A C 1
ATOM 2697 O O . PRO A 1 373 ? -20.664 -13.182 25.512 1.00 56.62 373 PRO A O 1
#

Radius of gyration: 27.51 Å; Cα contacts (8 Å, |Δi|>4): 1008; chains: 1; bounding box: 87×44×84 Å